Protein 1QEX (pdb70)

B-factor: mean 34.55, std 13.78, range [11.16, 73.97]

Solvent-accessible surface area: 33574 Å² total; per-residue (Å²): 233,178,147,62,115,32,3,139,48,80,91,28,73,109,42,58,91,85,38,69,28,56,99,85,98,82,24,4,68,144,79,24,72,93,92,32,66,81,37,23,55,89,0,15,61,127,50,65,97,113,46,92,0,29,45,106,116,2,0,58,55,52,111,119,10,34,34,6,75,56,51,107,106,97,13,78,83,68,16,137,46,60,41,72,1,17,2,77,0,74,123,74,24,12,81,0,31,0,41,124,3,123,127,36,35,22,0,30,1,22,0,57,78,18,20,3,38,117,111,26,25,0,26,0,57,3,42,73,46,4,122,84,33,119,57,57,14,88,4,51,46,71,97,1,63,1,24,0,109,1,78,32,19,138,133,65,72,1,37,0,52,78,54,78,86,61,51,126,61,115,130,85,54,38,15,113,28,86,84,110,12,53,152,98,18,45,24,65,0,82,6,4,58,48,92,70,19,47,43,0,44,0,69,2,47,0,70,1,103,86,36,135,8,46,14,38,5,38,1,52,3,92,10,36,68,135,88,53,98,16,95,52,64,66,86,59,57,130,82,110,24,31,141,56,136,121,113,39,8,4,70,21,55,23,38,28,80,168,76,96,0,4,0,27,0,38,18,119,19,132,38,3,84,0,39,1,90,2,80,41,29,122,104,135,61,143,86,243,218,181,138,66,116,36,2,136,47,92,84,36,62,108,40,33,111,84,49,66,32,58,95,94,100,78,26,4,69,147,78,22,72,88,91,32,66,80,34,24,56,91,0,12,63,132,53,64,96,100,65,90,0,32,44,108,118,4,0,56,55,49,112,119,10,32,39,6,75,55,50,103,110,101,14,78,93,68,14,134,47,62,42,74,2,16,2,74,0,71,126,79,24,10,84,0,34,0,43,116,2,125,133,35,36,22,1,32,1,18,0,60,79,17,20,2,39,114,108,33,24,1,26,0,60,2,50,70,50,4,121,85,34,119,59,54,14,86,10,52,48,67,99,2,47,1,22,0,112,1,72,40,15,143,116,86,64,1,41,0,54,77,50,78,84,64,47,130,60,113,134,84,56,36,16,115,30,86,80,100,10,58,139,96,19,44,26,62,1,85,6,4,58,46,91,68,14,51,50,0,38,0,66,2,44,1,80,3,124,88,34,130,4,39,11,40,2,38,0,47,2,89,13,36,76,130,90,52,101,16,102,56,66,68,87,61,65,130,82,110,23,33,138,58,138,142,37,80,8,1,71,22,57,24,37,28,80,164,75,95,0,3,0,28,0,37,14,116,22,119,30,1,136,0,40,1,86,2,81,44,31,121,102,136,61,137,88,238

GO terms:
  GO:0098025 virus tail, baseplate (C, IDA)

Sequence (576 aa):
MFIQEPKKLIDTGEIGNASTGDILFDGGNKINSDFNAIYNAFGDQRKMAVANGTGADGQIIHATGYYQKHSITEYATPVKVGTRHDIDTSTVGVKVIIERGELGDCVEFINSNGSISVTNPLTIQAIDSIKGVSGNLVVTSPYSKVTLRCISSDNSTSVWNYSIESMFGQKESPAEGTWNISTSGSVDIPLFHRTEYNMAKLLVTCQSVDGRKIKTAEINILVDTVNSEVISSEYAVMRVGNETEEDEIANIAFSIKENYVTATISSSTVGMRAAVKVIATQKIGVAQMFIQEPKKLIDTGEIGNASTGDILFDGGNKINSDFNAIYNAFGDQRKMAVANGTGADGQIIHATGYYQKHSITEYATPVKVGTRHDIDTSTVGVKVIIERGELGDCVEFINSNGSISVTNPLTIQAIDSIKGVSGNLVVTSPYSKVTLRCISSDNSTSVWNYSIESMFGQKESPAEGTWNISTSGSVDIPLFHRTEYNMAKLLVTCQSVDGRKIKTAEINILVDTVNSEVISSEYAVMRVGNETEEDEIANIAFSIKENYVTATISSSTVGMRAAVKVIATQKIGVAQ

CATH classification: 1.20.5.960 (+2 more: 2.60.120.640, 2.60.40.1680)

InterPro domains:
  IPR008987 Baseplate structural protein Gp9/Gp10, N-terminal domain [PF07880] (7-168)
  IPR027411 Baseplate structural protein Gp9/Gp10 middle domain superfamily [G3DSA:2.60.120.640] (67-169)
  IPR027412 Baseplate structural protein Gp9 C-terminal domain superfamily [G3DSA:2.60.40.1680] (170-283)
  IPR036240 Gp9-like superfamily [SSF50017] (1-288)
  IPR056391 Baseplate protein gp9-like, C-terminal [PF23618] (169-272)

Radius of gyration: 59.68 Å; Cα contacts (8 Å, |Δi|>4): 1268; chains: 2; bounding box: 56×59×183 Å

Secondary structure (DSSP, 8-state):
-----------TT-SSSSSHHHHHHHHHHHHHHHHHHHHTTSS-GGGGGSSSS-STT-----TT---B---TTGGGS-BPTT-EEE---SSS-EEEEE----TT-EEEEE-TT----SSS-EEEEESSEETT-SSSEEE--TTEEEEEEEEE-SSS--EEEEEEEESSS----S-EEEEE--TTSEEEEEEEETTT-SEEEEEEEEEETTSS-EEEEEEEEEEETTTTEEEEEEEEEEESS-SSSSS-S-EEEEEEETTEEEEEEE-SSSSEEEEEEEEEEE------/-----------TT-S-SSSTHHHHHHHHHHHHHHHHHHHHHHS-GGGGGTGGG-STT-----TT---B---TGGGGS-BPTT-EEE---SSS-EEEEE----TT-EEEEE-TT----SSS-EEEEESSEETT-SSSEEE--TTEEEEEEEEE-TTT--EEEEEEEESSS----S-EEEEE--TTSEEEEEEEETTT-SEEEEEEEEEETTSSSEEEEEEEEEEETTTTEEEEEEEEEEESS-SSTT--S-EEEEEEETTEEEEEEE-SSTTEEEEEEEEEEE------

Organism: Enterobacteria phage T4 (NCBI:txid10665)

Structure (mmCIF, N/CA/C/O backbone):
data_1QEX
#
_entry.id   1QEX
#
_cell.length_a   94.330
_cell.length_b   94.330
_cell.length_c   440.940
_cell.angle_alpha   90.00
_cell.angle_beta   90.00
_cell.angle_gamma   120.00
#
_symmetry.space_group_name_H-M   'H 3 2'
#
loop_
_entity.id
_entity.type
_entity.pdbx_description
1 polymer 'PROTEIN (BACTERIOPHAGE T4 GENE PRODUCT 9 (GP9))'
2 non-polymer '4-(2-HYDROXYETHYL)-1-PIPERAZINE ETHANESULFONIC ACID'
3 water water
#
loop_
_atom_site.group_PDB
_atom_site.id
_atom_site.type_symbol
_atom_site.label_atom_id
_atom_site.label_alt_id
_atom_site.label_comp_id
_atom_site.label_asym_id
_atom_site.label_entity_id
_atom_site.label_seq_id
_atom_site.pdbx_PDB_ins_code
_atom_site.Cartn_x
_atom_site.Cartn_y
_atom_site.Cartn_z
_atom_site.occupancy
_atom_site.B_iso_or_equiv
_atom_site.auth_seq_id
_atom_site.auth_comp_id
_atom_site.auth_asym_id
_atom_site.auth_atom_id
_atom_site.pdbx_PDB_model_num
ATOM 1 N N . MET A 1 1 ? 7.336 -18.964 130.164 1.00 56.94 1 MET A N 1
ATOM 2 C CA . MET A 1 1 ? 6.923 -17.546 130.370 1.00 56.32 1 MET A CA 1
ATOM 3 C C . MET A 1 1 ? 7.119 -16.778 129.072 1.00 54.72 1 MET A C 1
ATOM 4 O O . MET A 1 1 ? 7.704 -17.294 128.117 1.00 55.14 1 MET A O 1
ATOM 9 N N . PHE A 1 2 ? 6.623 -15.546 129.047 1.00 51.85 2 PHE A N 1
ATOM 10 C CA . PHE A 1 2 ? 6.750 -14.675 127.886 1.00 48.65 2 PHE A CA 1
ATOM 11 C C . PHE A 1 2 ? 7.796 -13.614 128.196 1.00 47.64 2 PHE A C 1
ATOM 12 O O . PHE A 1 2 ? 7.605 -12.790 129.091 1.00 47.48 2 PHE A O 1
ATOM 20 N N . ILE A 1 3 ? 8.909 -13.638 127.473 1.00 45.87 3 ILE A N 1
ATOM 21 C CA . ILE A 1 3 ? 9.946 -12.639 127.689 1.00 43.93 3 ILE A CA 1
ATOM 22 C C . ILE A 1 3 ? 9.853 -11.649 126.545 1.00 42.69 3 ILE A C 1
ATOM 23 O O . ILE A 1 3 ? 10.280 -11.928 125.428 1.00 42.90 3 ILE A O 1
ATOM 28 N N . GLN A 1 4 ? 9.275 -10.491 126.834 1.00 40.91 4 GLN A N 1
ATOM 29 C CA . GLN A 1 4 ? 9.089 -9.453 125.834 1.00 39.33 4 GLN A CA 1
ATOM 30 C C . GLN A 1 4 ? 10.399 -8.988 125.232 1.00 39.30 4 GLN A C 1
ATOM 31 O O . GLN A 1 4 ? 11.465 -9.214 125.792 1.00 39.35 4 GLN A O 1
ATOM 37 N N . GLU A 1 5 ? 10.294 -8.339 124.077 1.00 39.22 5 GLU A N 1
ATOM 38 C CA . GLU A 1 5 ? 11.433 -7.772 123.386 1.00 38.83 5 GLU A CA 1
ATOM 39 C C . GLU A 1 5 ? 11.238 -6.281 123.568 1.00 37.64 5 GLU A C 1
ATOM 40 O O . GLU A 1 5 ? 10.103 -5.803 123.601 1.00 37.99 5 GLU A O 1
ATOM 46 N N . PRO A 1 6 ? 12.336 -5.525 123.696 1.00 35.75 6 PRO A N 1
ATOM 47 C CA . PRO A 1 6 ? 12.259 -4.077 123.877 1.00 35.01 6 PRO A CA 1
ATOM 48 C C . PRO A 1 6 ? 11.375 -3.402 122.835 1.00 34.86 6 PRO A C 1
ATOM 49 O O . PRO A 1 6 ? 11.023 -4.002 121.821 1.00 35.33 6 PRO A O 1
ATOM 53 N N . LYS A 1 7 ? 11.034 -2.147 123.095 1.00 34.72 7 LYS A N 1
ATOM 54 C CA . LYS A 1 7 ? 10.191 -1.348 122.209 1.00 35.55 7 LYS A CA 1
ATOM 55 C C . LYS A 1 7 ? 10.694 -1.248 120.769 1.00 36.85 7 LYS A C 1
ATOM 56 O O . LYS A 1 7 ? 11.880 -1.024 120.526 1.00 37.45 7 LYS A O 1
ATOM 62 N N . LYS A 1 8 ? 9.776 -1.403 119.820 1.00 38.41 8 LYS A N 1
ATOM 63 C CA . LYS A 1 8 ? 10.099 -1.288 118.405 1.00 39.63 8 LYS A CA 1
ATOM 64 C C . LYS A 1 8 ? 9.221 -0.180 117.840 1.00 40.65 8 LYS A C 1
ATOM 65 O O . LYS A 1 8 ? 8.039 -0.095 118.171 1.00 40.79 8 LYS A O 1
ATOM 71 N N . LEU A 1 9 ? 9.799 0.676 117.001 1.00 41.70 9 LEU A N 1
ATOM 72 C CA . LEU A 1 9 ? 9.046 1.766 116.396 1.00 42.73 9 LEU A CA 1
ATOM 73 C C . LEU A 1 9 ? 9.054 1.657 114.872 1.00 44.44 9 LEU A C 1
ATOM 74 O O . LEU A 1 9 ? 9.992 1.122 114.285 1.00 43.58 9 LEU A O 1
ATOM 79 N N . ILE A 1 10 ? 8.001 2.166 114.237 1.00 46.35 10 ILE A N 1
ATOM 80 C CA . ILE A 1 10 ? 7.885 2.118 112.786 1.00 48.27 10 ILE A CA 1
ATOM 81 C C . ILE A 1 10 ? 8.808 3.133 112.121 1.00 50.63 10 ILE A C 1
ATOM 82 O O . ILE A 1 10 ? 8.710 4.333 112.378 1.00 50.94 10 ILE A O 1
ATOM 87 N N . ASP A 1 11 ? 9.700 2.647 111.261 1.00 52.49 11 ASP A N 1
ATOM 88 C CA . ASP A 1 11 ? 10.647 3.516 110.570 1.00 54.84 11 ASP A CA 1
ATOM 89 C C . ASP A 1 11 ? 9.996 4.291 109.421 1.00 56.05 11 ASP A C 1
ATOM 90 O O . ASP A 1 11 ? 10.158 3.932 108.255 1.00 56.74 11 ASP A O 1
ATOM 95 N N . THR A 1 12 ? 9.265 5.353 109.746 1.00 56.66 12 THR A N 1
ATOM 96 C CA . THR A 1 12 ? 8.621 6.153 108.710 1.00 58.06 12 THR A CA 1
ATOM 97 C C . THR A 1 12 ? 9.699 6.763 107.825 1.00 59.38 12 THR A C 1
ATOM 98 O O . THR A 1 12 ? 9.408 7.308 106.763 1.00 60.70 12 THR A O 1
ATOM 102 N N . GLY A 1 13 ? 10.947 6.668 108.274 1.00 60.84 13 GLY A N 1
ATOM 103 C CA . GLY A 1 13 ? 12.054 7.215 107.509 1.00 61.41 13 GLY A CA 1
ATOM 104 C C . GLY A 1 13 ? 12.186 6.548 106.154 1.00 61.93 13 GLY A C 1
ATOM 105 O O . GLY A 1 13 ? 13.024 6.937 105.341 1.00 62.47 13 GLY A O 1
ATOM 106 N N . GLU A 1 14 ? 11.362 5.532 105.922 1.00 62.11 14 GLU A N 1
ATOM 107 C CA . GLU A 1 14 ? 11.363 4.803 104.663 1.00 62.71 14 GLU A CA 1
ATOM 108 C C . GLU A 1 14 ? 10.039 5.035 103.950 1.00 63.27 14 GLU A C 1
ATOM 109 O O . GLU A 1 14 ? 9.619 6.177 103.765 1.00 63.32 14 GLU A O 1
ATOM 115 N N . ILE A 1 15 ? 9.387 3.952 103.543 1.00 64.10 15 ILE A N 1
ATOM 116 C CA . ILE A 1 15 ? 8.104 4.045 102.860 1.00 65.64 15 ILE A CA 1
ATOM 117 C C . ILE A 1 15 ? 8.245 4.442 101.391 1.00 66.66 15 ILE A C 1
ATOM 118 O O . ILE A 1 15 ? 8.095 3.609 100.496 1.00 67.49 15 ILE A O 1
ATOM 123 N N . GLY A 1 16 ? 8.540 5.715 101.150 1.00 67.78 16 GLY A N 1
ATOM 124 C CA . GLY A 1 16 ? 8.668 6.200 99.785 1.00 69.28 16 GLY A CA 1
ATOM 125 C C . GLY A 1 16 ? 9.998 5.971 99.087 1.00 69.52 16 GLY A C 1
ATOM 126 O O . GLY A 1 16 ? 10.516 6.879 98.429 1.00 70.13 16 GLY A O 1
ATOM 127 N N . ASN A 1 17 ? 10.552 4.769 99.217 1.00 69.48 17 ASN A N 1
ATOM 128 C CA . ASN A 1 17 ? 11.824 4.451 98.568 1.00 69.36 17 ASN A CA 1
ATOM 129 C C . ASN A 1 17 ? 11.680 3.238 97.637 1.00 69.78 17 ASN A C 1
ATOM 130 O O . ASN A 1 17 ? 11.805 2.086 98.074 1.00 70.41 17 ASN A O 1
ATOM 135 N N . ALA A 1 18 ? 11.424 3.504 96.355 1.00 69.47 18 ALA A N 1
ATOM 136 C CA . ALA A 1 18 ? 11.253 2.446 95.356 1.00 68.26 18 ALA A CA 1
ATOM 137 C C . ALA A 1 18 ? 10.071 1.547 95.730 1.00 67.81 18 ALA A C 1
ATOM 138 O O . ALA A 1 18 ? 10.171 0.312 95.721 1.00 67.42 18 ALA A O 1
ATOM 140 N N . SER A 1 19 ? 8.950 2.188 96.054 1.00 67.18 19 SER A N 1
ATOM 141 C CA . SER A 1 19 ? 7.732 1.484 96.439 1.00 66.71 19 SER A CA 1
ATOM 142 C C . SER A 1 19 ? 6.583 1.839 95.505 1.00 66.41 19 SER A C 1
ATOM 143 O O . SER A 1 19 ? 6.787 2.437 94.447 1.00 66.66 19 SER A O 1
ATOM 146 N N . THR A 1 20 ? 5.373 1.478 95.924 1.00 65.54 20 THR A N 1
ATOM 147 C CA . THR A 1 20 ? 4.160 1.750 95.159 1.00 64.78 20 THR A CA 1
ATOM 148 C C . THR A 1 20 ? 4.174 3.156 94.571 1.00 64.71 20 THR A C 1
ATOM 149 O O . THR A 1 20 ? 3.604 3.398 93.504 1.00 64.85 20 THR A O 1
ATOM 153 N N . GLY A 1 21 ? 4.822 4.080 95.272 1.00 64.07 21 GLY A N 1
ATOM 154 C CA . GLY A 1 21 ? 4.890 5.443 94.788 1.00 63.58 21 GLY A CA 1
ATOM 155 C C . GLY A 1 21 ? 5.819 5.574 93.595 1.00 63.81 21 GLY A C 1
ATOM 156 O O . GLY A 1 21 ? 5.448 6.145 92.565 1.00 63.74 21 GLY A O 1
ATOM 157 N N . ASP A 1 22 ? 7.026 5.033 93.730 1.00 63.65 22 ASP A N 1
ATOM 158 C CA . ASP A 1 22 ? 8.020 5.101 92.667 1.00 63.59 22 ASP A CA 1
ATOM 159 C C . ASP A 1 22 ? 7.719 4.217 91.449 1.00 63.67 22 ASP A C 1
ATOM 160 O O . ASP A 1 22 ? 7.966 4.623 90.312 1.00 63.23 22 ASP A O 1
ATOM 165 N N . ILE A 1 23 ? 7.186 3.017 91.674 1.00 63.17 23 ILE A N 1
ATOM 166 C CA . ILE A 1 23 ? 6.893 2.114 90.562 1.00 62.76 23 ILE A CA 1
ATOM 167 C C . ILE A 1 23 ? 5.705 2.561 89.719 1.00 62.15 23 ILE A C 1
ATOM 168 O O . ILE A 1 23 ? 5.588 2.177 88.554 1.00 62.39 23 ILE A O 1
ATOM 173 N N . LEU A 1 24 ? 4.818 3.360 90.302 1.00 61.43 24 LEU A N 1
ATOM 174 C CA . LEU A 1 24 ? 3.658 3.838 89.558 1.00 61.42 24 LEU A CA 1
ATOM 175 C C . LEU A 1 24 ? 4.018 5.075 88.742 1.00 61.07 24 LEU A C 1
ATOM 176 O O . LEU A 1 24 ? 3.439 5.324 87.682 1.00 60.99 24 LEU A O 1
ATOM 181 N N . PHE A 1 25 ? 4.983 5.844 89.234 1.00 60.33 25 PHE A N 1
ATOM 182 C CA . PHE A 1 25 ? 5.411 7.045 88.532 1.00 60.16 25 PHE A CA 1
ATOM 183 C C . PHE A 1 25 ? 6.408 6.687 87.440 1.00 60.55 25 PHE A C 1
ATOM 184 O O . PHE A 1 25 ? 6.405 7.287 86.365 1.00 61.31 25 PHE A O 1
ATOM 192 N N . ASP A 1 26 ? 7.264 5.711 87.723 1.00 60.76 26 ASP A N 1
ATOM 193 C CA . ASP A 1 26 ? 8.256 5.266 86.756 1.00 60.85 26 ASP A CA 1
ATOM 194 C C . ASP A 1 26 ? 7.584 4.325 85.762 1.00 60.76 26 ASP A C 1
ATOM 195 O O . ASP A 1 26 ? 8.077 4.117 84.651 1.00 60.61 26 ASP A O 1
ATOM 200 N N . GLY A 1 27 ? 6.453 3.761 86.175 1.00 59.93 27 GLY A N 1
ATOM 201 C CA . GLY A 1 27 ? 5.716 2.861 85.310 1.00 59.59 27 GLY A CA 1
ATOM 202 C C . GLY A 1 27 ? 4.755 3.657 84.447 1.00 59.63 27 GLY A C 1
ATOM 203 O O . GLY A 1 27 ? 4.710 3.487 83.226 1.00 59.23 27 GLY A O 1
ATOM 204 N N . GLY A 1 28 ? 3.988 4.535 85.088 1.00 59.24 28 GLY A N 1
ATOM 205 C CA . GLY A 1 28 ? 3.039 5.359 84.366 1.00 58.94 28 GLY A CA 1
ATOM 206 C C . GLY A 1 28 ? 3.709 6.100 83.226 1.00 59.05 28 GLY A C 1
ATOM 207 O O . GLY A 1 28 ? 3.361 5.908 82.060 1.00 59.79 28 GLY A O 1
ATOM 208 N N . ASN A 1 29 ? 4.676 6.950 83.552 1.00 58.68 29 ASN A N 1
ATOM 209 C CA . ASN A 1 29 ? 5.382 7.699 82.522 1.00 58.25 29 ASN A CA 1
ATOM 210 C C . ASN A 1 29 ? 5.829 6.773 81.392 1.00 58.00 29 ASN A C 1
ATOM 211 O O . ASN A 1 29 ? 5.841 7.171 80.226 1.00 58.05 29 ASN A O 1
ATOM 216 N N . LYS A 1 30 ? 6.195 5.540 81.737 1.00 57.13 30 LYS A N 1
ATOM 217 C CA . LYS A 1 30 ? 6.624 4.578 80.727 1.00 56.64 30 LYS A CA 1
ATOM 218 C C . LYS A 1 30 ? 5.454 4.180 79.831 1.00 56.43 30 LYS A C 1
ATOM 219 O O . LYS A 1 30 ? 5.603 4.055 78.614 1.00 56.29 30 LYS A O 1
ATOM 225 N N . ILE A 1 31 ? 4.291 3.983 80.440 1.00 56.00 31 ILE A N 1
ATOM 226 C CA . ILE A 1 31 ? 3.108 3.606 79.689 1.00 55.79 31 ILE A CA 1
ATOM 227 C C . ILE A 1 31 ? 2.601 4.769 78.847 1.00 55.89 31 ILE A C 1
ATOM 228 O O . ILE A 1 31 ? 2.026 4.559 77.778 1.00 56.16 31 ILE A O 1
ATOM 233 N N . ASN A 1 32 ? 2.816 5.994 79.319 1.00 55.45 32 ASN A N 1
ATOM 234 C CA . ASN A 1 32 ? 2.368 7.165 78.572 1.00 55.38 32 ASN A CA 1
ATOM 235 C C . ASN A 1 32 ? 3.342 7.502 77.445 1.00 55.35 32 ASN A C 1
ATOM 236 O O . ASN A 1 32 ? 2.976 8.162 76.470 1.00 55.52 32 ASN A O 1
ATOM 241 N N . SER A 1 33 ? 4.582 7.045 77.581 1.00 54.33 33 SER A N 1
ATOM 242 C CA . SER A 1 33 ? 5.598 7.300 76.569 1.00 53.56 33 SER A CA 1
ATOM 243 C C . SER A 1 33 ? 5.364 6.387 75.366 1.00 53.24 33 SER A C 1
ATOM 244 O O . SER A 1 33 ? 5.364 6.838 74.221 1.00 52.28 33 SER A O 1
ATOM 247 N N . ASP A 1 34 ? 5.158 5.102 75.639 1.00 52.82 34 ASP A N 1
ATOM 248 C CA . ASP A 1 34 ? 4.916 4.125 74.588 1.00 52.34 34 ASP A CA 1
ATOM 249 C C . ASP A 1 34 ? 3.646 4.431 73.810 1.00 53.01 34 ASP A C 1
ATOM 250 O O . ASP A 1 34 ? 3.682 4.573 72.587 1.00 54.23 34 ASP A O 1
ATOM 255 N N . PHE A 1 35 ? 2.519 4.520 74.510 1.00 52.62 35 PHE A N 1
ATOM 256 C CA . PHE A 1 35 ? 1.262 4.809 73.839 1.00 52.37 35 PHE A CA 1
ATOM 257 C C . PHE A 1 35 ? 1.386 6.054 72.974 1.00 52.02 35 PHE A C 1
ATOM 258 O O . PHE A 1 35 ? 0.948 6.061 71.825 1.00 52.49 35 PHE A O 1
ATOM 266 N N . ASN A 1 36 ? 1.987 7.103 73.522 1.00 51.09 36 ASN A N 1
ATOM 267 C CA . ASN A 1 36 ? 2.165 8.337 72.768 1.00 51.28 36 ASN A CA 1
ATOM 268 C C . ASN A 1 36 ? 2.913 8.064 71.470 1.00 50.76 36 ASN A C 1
ATOM 269 O O . ASN A 1 36 ? 2.629 8.666 70.433 1.00 49.77 36 ASN A O 1
ATOM 274 N N . ALA A 1 37 ? 3.870 7.145 71.541 1.00 49.86 37 ALA A N 1
ATOM 275 C CA . ALA A 1 37 ? 4.662 6.777 70.382 1.00 49.19 37 ALA A CA 1
ATOM 276 C C . ALA A 1 37 ? 3.780 6.067 69.359 1.00 49.03 37 ALA A C 1
ATOM 277 O O . ALA A 1 37 ? 3.935 6.260 68.157 1.00 48.81 37 ALA A O 1
ATOM 279 N N . ILE A 1 38 ? 2.848 5.254 69.846 1.00 48.40 38 ILE A N 1
ATOM 280 C CA . ILE A 1 38 ? 1.944 4.514 68.972 1.00 47.50 38 ILE A CA 1
ATOM 281 C C . ILE A 1 38 ? 0.849 5.403 68.382 1.00 46.80 38 ILE A C 1
ATOM 282 O O . ILE A 1 38 ? 0.587 5.352 67.183 1.00 47.71 38 ILE A O 1
ATOM 287 N N . TYR A 1 39 ? 0.210 6.217 69.216 1.00 45.42 39 TYR A N 1
ATOM 288 C CA . TYR A 1 39 ? -0.846 7.090 68.726 1.00 43.92 39 TYR A CA 1
ATOM 289 C C . TYR A 1 39 ? -0.341 8.163 67.769 1.00 43.65 39 TYR A C 1
ATOM 290 O O . TYR A 1 39 ? -1.075 8.590 66.880 1.00 43.91 39 TYR A O 1
ATOM 299 N N . ASN A 1 40 ? 0.902 8.603 67.937 1.00 42.92 40 ASN A N 1
ATOM 300 C CA . ASN A 1 40 ? 1.431 9.635 67.046 1.00 42.66 40 ASN A CA 1
ATOM 301 C C . ASN A 1 40 ? 1.952 9.062 65.731 1.00 41.48 40 ASN A C 1
ATOM 302 O O . ASN A 1 40 ? 2.226 9.801 64.778 1.00 39.79 40 ASN A O 1
ATOM 307 N N . ALA A 1 41 ? 2.087 7.743 65.685 1.00 40.26 41 ALA A N 1
ATOM 308 C CA . ALA A 1 41 ? 2.543 7.078 64.476 1.00 40.28 41 ALA A CA 1
ATOM 309 C C . ALA A 1 41 ? 1.316 6.741 63.633 1.00 40.49 41 ALA A C 1
ATOM 310 O O . ALA A 1 41 ? 1.404 6.638 62.409 1.00 41.46 41 ALA A O 1
ATOM 312 N N . PHE A 1 42 ? 0.171 6.584 64.297 1.00 38.80 42 PHE A N 1
ATOM 313 C CA . PHE A 1 42 ? -1.074 6.249 63.616 1.00 38.30 42 PHE A CA 1
ATOM 314 C C . PHE A 1 42 ? -2.183 7.268 63.857 1.00 36.80 42 PHE A C 1
ATOM 315 O O . PHE A 1 42 ? -3.360 6.968 63.653 1.00 37.25 42 PHE A O 1
ATOM 323 N N . GLY A 1 43 ? -1.812 8.472 64.277 1.00 36.30 43 GLY A N 1
ATOM 324 C CA . GLY A 1 43 ? -2.810 9.496 64.539 1.00 35.36 43 GLY A CA 1
ATOM 325 C C . GLY A 1 43 ? -2.300 10.895 64.269 1.00 35.38 43 GLY A C 1
ATOM 326 O O . GLY A 1 43 ? -1.101 11.095 64.091 1.00 35.19 43 GLY A O 1
ATOM 327 N N . ASP A 1 44 ? -3.209 11.867 64.244 1.00 35.76 44 ASP A N 1
ATOM 328 C CA . ASP A 1 44 ? -2.840 13.253 63.983 1.00 36.88 44 ASP A CA 1
ATOM 329 C C . ASP A 1 44 ? -1.970 13.806 65.109 1.00 38.99 44 ASP A C 1
ATOM 330 O O . ASP A 1 44 ? -2.422 13.935 66.248 1.00 39.26 44 ASP A O 1
ATOM 335 N N . GLN A 1 45 ? -0.726 14.142 64.786 1.00 40.37 45 GLN A N 1
ATOM 336 C CA . GLN A 1 45 ? 0.201 14.671 65.777 1.00 41.70 45 GLN A CA 1
ATOM 337 C C . GLN A 1 45 ? -0.127 16.102 66.200 1.00 43.02 45 GLN A C 1
ATOM 338 O O . GLN A 1 45 ? 0.231 16.530 67.296 1.00 43.70 45 GLN A O 1
ATOM 344 N N . ARG A 1 46 ? -0.815 16.834 65.334 1.00 43.59 46 ARG A N 1
ATOM 345 C CA . ARG A 1 46 ? -1.176 18.217 65.623 1.00 44.45 46 ARG A CA 1
ATOM 346 C C . ARG A 1 46 ? -2.013 18.360 66.896 1.00 45.44 46 ARG A C 1
ATOM 347 O O . ARG A 1 46 ? -2.068 19.434 67.494 1.00 46.22 46 ARG A O 1
ATOM 355 N N . LYS A 1 47 ? -2.656 17.273 67.311 1.00 45.78 47 LYS A N 1
ATOM 356 C CA . LYS A 1 47 ? -3.498 17.286 68.501 1.00 46.48 47 LYS A CA 1
ATOM 357 C C . LYS A 1 47 ? -2.712 17.304 69.811 1.00 47.67 47 LYS A C 1
ATOM 358 O O . LYS A 1 47 ? -3.274 17.580 70.872 1.00 47.56 47 LYS A O 1
ATOM 364 N N . MET A 1 48 ? -1.419 17.010 69.739 1.00 48.83 48 MET A N 1
ATOM 365 C CA . MET A 1 48 ? -0.588 17.002 70.936 1.00 50.14 48 MET A CA 1
ATOM 366 C C . MET A 1 48 ? -0.560 18.370 71.610 1.00 52.16 48 MET A C 1
ATOM 367 O O . MET A 1 48 ? -0.168 18.484 72.772 1.00 51.97 48 MET A O 1
ATOM 372 N N . ALA A 1 49 ? -0.978 19.404 70.883 1.00 53.28 49 ALA A N 1
ATOM 373 C CA . ALA A 1 49 ? -0.986 20.758 71.427 1.00 54.98 49 ALA A CA 1
ATOM 374 C C . ALA A 1 49 ? -2.158 21.003 72.377 1.00 56.04 49 ALA A C 1
ATOM 375 O O . ALA A 1 49 ? -2.255 22.068 72.991 1.00 56.47 49 ALA A O 1
ATOM 377 N N . VAL A 1 50 ? -3.048 20.024 72.497 1.00 56.47 50 VAL A N 1
ATOM 378 C CA . VAL A 1 50 ? -4.201 20.164 73.375 1.00 57.59 50 VAL A CA 1
ATOM 379 C C . VAL A 1 50 ? -3.948 19.432 74.696 1.00 58.64 50 VAL A C 1
ATOM 380 O O . VAL A 1 50 ? -2.950 19.697 75.369 1.00 59.54 50 VAL A O 1
ATOM 384 N N . ALA A 1 51 ? -4.841 18.5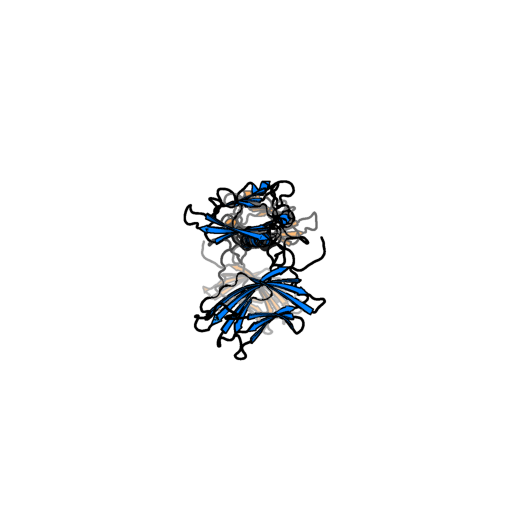19 75.068 1.00 59.10 51 ALA A N 1
ATOM 385 C CA . ALA A 1 51 ? -4.692 17.764 76.308 1.00 58.81 51 ALA A CA 1
ATOM 386 C C . ALA A 1 51 ? -3.720 16.616 76.081 1.00 58.68 51 ALA A C 1
ATOM 387 O O . ALA A 1 51 ? -3.955 15.494 76.522 1.00 58.02 51 ALA A O 1
ATOM 389 N N . ASN A 1 52 ? -2.625 16.911 75.388 1.00 59.26 52 ASN A N 1
ATOM 390 C CA . ASN A 1 52 ? -1.612 15.908 75.086 1.00 59.72 52 ASN A CA 1
ATOM 391 C C . ASN A 1 52 ? -2.212 14.788 74.233 1.00 59.26 52 ASN A C 1
ATOM 392 O O . ASN A 1 52 ? -1.905 13.609 74.424 1.00 59.55 52 ASN A O 1
ATOM 397 N N . GLY A 1 53 ? -3.072 15.169 73.293 1.00 59.15 53 GLY A N 1
ATOM 398 C CA . GLY A 1 53 ? -3.698 14.191 72.422 1.00 58.67 53 GLY A CA 1
ATOM 399 C C . GLY A 1 53 ? -4.851 13.435 73.057 1.00 58.75 53 GLY A C 1
ATOM 400 O O . GLY A 1 53 ? -5.177 12.326 72.626 1.00 59.11 53 GLY A O 1
ATOM 401 N N . THR A 1 54 ? -5.469 14.020 74.081 1.00 57.81 54 THR A N 1
ATOM 402 C CA . THR A 1 54 ? -6.595 13.378 74.751 1.00 57.45 54 THR A CA 1
ATOM 403 C C . THR A 1 54 ? -7.850 14.232 74.624 1.00 57.14 54 THR A C 1
ATOM 404 O O . THR A 1 54 ? -7.839 15.270 73.965 1.00 56.65 54 THR A O 1
ATOM 408 N N . GLY A 1 55 ? -8.931 13.793 75.256 1.00 56.79 55 GLY A N 1
ATOM 409 C CA . GLY A 1 55 ? -10.170 14.543 75.186 1.00 57.56 55 GLY A CA 1
ATOM 410 C C . GLY A 1 55 ? -11.119 13.962 74.158 1.00 58.11 55 GLY A C 1
ATOM 411 O O . GLY A 1 55 ? -10.864 12.891 73.604 1.00 58.72 55 GLY A O 1
ATOM 412 N N . ALA A 1 56 ? -12.218 14.664 73.899 1.00 57.85 56 ALA A N 1
ATOM 413 C CA . ALA A 1 56 ? -13.204 14.204 72.931 1.00 57.46 56 ALA A CA 1
ATOM 414 C C . ALA A 1 56 ? -12.610 14.188 71.530 1.00 56.74 56 ALA A C 1
ATOM 415 O O . ALA A 1 56 ? -12.732 13.202 70.805 1.00 57.42 56 ALA A O 1
ATOM 417 N N . ASP A 1 57 ? -11.964 15.285 71.153 1.00 55.25 57 ASP A N 1
ATOM 418 C CA . ASP A 1 57 ? -11.349 15.390 69.838 1.00 54.18 57 ASP A CA 1
ATOM 419 C C . ASP A 1 57 ? -9.883 14.987 69.961 1.00 52.50 57 ASP A C 1
ATOM 420 O O . ASP A 1 57 ? -9.011 15.555 69.305 1.00 52.27 57 ASP A O 1
ATOM 425 N N . GLY A 1 58 ? -9.616 14.004 70.814 1.00 50.93 58 GLY A N 1
ATOM 426 C CA . GLY A 1 58 ? -8.250 13.552 71.006 1.00 50.23 58 GLY A CA 1
ATOM 427 C C . GLY A 1 58 ? -7.731 12.690 69.870 1.00 49.84 58 GLY A C 1
ATOM 428 O O . GLY A 1 58 ? -8.357 12.590 68.815 1.00 49.70 58 GLY A O 1
ATOM 429 N N . GLN A 1 59 ? -6.580 12.064 70.089 1.00 48.96 59 GLN A N 1
ATOM 430 C CA . GLN A 1 59 ? -5.968 11.202 69.086 1.00 47.94 59 GLN A CA 1
ATOM 431 C C . GLN A 1 59 ? -6.583 9.809 69.064 1.00 47.18 59 GLN A C 1
ATOM 432 O O . GLN A 1 59 ? -6.986 9.281 70.099 1.00 47.83 59 GLN A O 1
ATOM 438 N N . ILE A 1 60 ? -6.656 9.221 67.875 1.00 45.93 60 ILE A N 1
ATOM 439 C CA . ILE A 1 60 ? -7.203 7.879 67.716 1.00 44.92 60 ILE A CA 1
ATOM 440 C C . ILE A 1 60 ? -6.276 7.081 66.806 1.00 43.50 60 ILE A C 1
ATOM 441 O O . ILE A 1 60 ? -5.473 7.660 66.074 1.00 43.16 60 ILE A O 1
ATOM 446 N N . ILE A 1 61 ? -6.384 5.756 66.856 1.00 41.03 61 ILE A N 1
ATOM 447 C CA . ILE A 1 61 ? -5.555 4.889 66.021 1.00 39.74 61 ILE A CA 1
ATOM 448 C C . ILE A 1 61 ? -6.233 4.643 64.672 1.00 38.49 61 ILE A C 1
ATOM 449 O O . ILE A 1 61 ? -7.274 3.987 64.607 1.00 37.98 61 ILE A O 1
ATOM 454 N N . HIS A 1 62 ? -5.643 5.171 63.602 1.00 36.33 62 HIS A N 1
ATOM 455 C CA . HIS A 1 62 ? -6.194 4.985 62.261 1.00 35.60 62 HIS A CA 1
ATOM 456 C C . HIS A 1 62 ? -5.710 3.665 61.681 1.00 34.10 62 HIS A C 1
ATOM 457 O O . HIS A 1 62 ? -4.510 3.462 61.503 1.00 35.14 62 HIS A O 1
ATOM 464 N N . ALA A 1 63 ? -6.646 2.768 61.394 1.00 32.99 63 ALA A N 1
ATOM 465 C CA . ALA A 1 63 ? -6.313 1.468 60.832 1.00 31.53 63 ALA A CA 1
ATOM 466 C C . ALA A 1 63 ? -5.623 1.678 59.489 1.00 31.88 63 ALA A C 1
ATOM 467 O O . ALA A 1 63 ? -4.739 0.918 59.098 1.00 30.07 63 ALA A O 1
ATOM 469 N N . THR A 1 64 ? -6.033 2.730 58.793 1.00 32.64 64 THR A N 1
ATOM 470 C CA . THR A 1 64 ? -5.469 3.065 57.494 1.00 33.33 64 THR A CA 1
ATOM 471 C C . THR A 1 64 ? -4.106 3.703 57.684 1.00 33.44 64 THR A C 1
ATOM 472 O O . THR A 1 64 ? -3.394 3.962 56.721 1.00 33.67 64 THR A O 1
ATOM 476 N N . GLY A 1 65 ? -3.746 3.957 58.934 1.00 33.05 65 GLY A N 1
ATOM 477 C CA . GLY A 1 65 ? -2.480 4.605 59.202 1.00 32.25 65 GLY A CA 1
ATOM 478 C C . GLY A 1 65 ? -2.728 6.092 59.044 1.00 32.07 65 GLY A C 1
ATOM 479 O O . GLY A 1 65 ? -3.848 6.498 58.737 1.00 31.34 65 GLY A O 1
ATOM 480 N N . TYR A 1 66 ? -1.699 6.907 59.239 1.00 32.70 66 TYR A N 1
ATOM 481 C CA . TYR A 1 66 ? -1.868 8.350 59.121 1.00 33.19 66 TYR A CA 1
ATOM 482 C C . TYR A 1 66 ? -0.638 9.008 58.516 1.00 33.10 66 TYR A C 1
ATOM 483 O O . TYR A 1 66 ? 0.477 8.493 58.637 1.00 32.98 66 TYR A O 1
ATOM 492 N N . TYR A 1 67 ? -0.851 10.148 57.865 1.00 33.97 67 TYR A N 1
ATOM 493 C CA . TYR A 1 67 ? 0.227 10.908 57.240 1.00 33.77 67 TYR A CA 1
ATOM 494 C C . TYR A 1 67 ? 0.276 12.301 57.879 1.00 34.89 67 TYR A C 1
ATOM 495 O O . TYR A 1 67 ? -0.577 13.149 57.612 1.00 35.00 67 TYR A O 1
ATOM 504 N N . GLN A 1 68 ? 1.278 12.526 58.727 1.00 35.19 68 GLN A N 1
ATOM 505 C CA . GLN A 1 68 ? 1.426 13.796 59.440 1.00 36.14 68 GLN A CA 1
ATOM 506 C C . GLN A 1 68 ? 1.542 15.046 58.566 1.00 36.78 68 GLN A C 1
ATOM 507 O O . GLN A 1 68 ? 2.152 15.027 57.496 1.00 36.72 68 GLN A O 1
ATOM 513 N N . LYS A 1 69 ? 0.955 16.134 59.054 1.00 38.39 69 LYS A N 1
ATOM 514 C CA . LYS A 1 69 ? 0.979 17.419 58.371 1.00 39.64 69 LYS A CA 1
ATOM 515 C C . LYS A 1 69 ? 1.874 18.356 59.183 1.00 40.84 69 LYS A C 1
ATOM 516 O O . LYS A 1 69 ? 1.451 18.898 60.203 1.00 41.04 69 LYS A O 1
ATOM 522 N N . HIS A 1 70 ? 3.112 18.536 58.733 1.00 41.39 70 HIS A N 1
ATOM 523 C CA . HIS A 1 70 ? 4.058 19.396 59.436 1.00 42.21 70 HIS A CA 1
ATOM 524 C C . HIS A 1 70 ? 4.248 20.761 58.781 1.00 43.34 70 HIS A C 1
ATOM 525 O O . HIS A 1 70 ? 3.730 21.020 57.692 1.00 43.53 70 HIS A O 1
ATOM 532 N N . SER A 1 71 ? 4.995 21.632 59.453 1.00 44.23 71 SER A N 1
ATOM 533 C CA . SER A 1 71 ? 5.249 22.976 58.941 1.00 44.83 71 SER A CA 1
ATOM 534 C C . SER A 1 71 ? 6.648 23.100 58.352 1.00 44.43 71 SER A C 1
ATOM 535 O O . SER A 1 71 ? 7.514 22.258 58.591 1.00 43.96 71 SER A O 1
ATOM 538 N N . ILE A 1 72 ? 6.856 24.165 57.584 1.00 45.00 72 ILE A N 1
ATOM 539 C CA . ILE A 1 72 ? 8.138 24.430 56.946 1.00 45.78 72 ILE A CA 1
ATOM 540 C C . ILE A 1 72 ? 9.279 24.393 57.952 1.00 46.12 72 ILE A C 1
ATOM 541 O O . ILE A 1 72 ? 10.272 23.693 57.758 1.00 46.40 72 ILE A O 1
ATOM 546 N N . THR A 1 73 ? 9.132 25.151 59.030 1.00 46.29 73 THR A N 1
ATOM 547 C CA . THR A 1 73 ? 10.159 25.201 60.056 1.00 46.59 73 THR A CA 1
ATOM 548 C C . THR A 1 73 ? 10.492 23.816 60.605 1.00 46.32 73 THR A C 1
ATOM 549 O O . THR A 1 73 ? 11.662 23.496 60.818 1.00 47.31 73 THR A O 1
ATOM 553 N N . GLU A 1 74 ? 9.473 22.989 60.820 1.00 46.10 74 GLU A N 1
ATOM 554 C CA . GLU A 1 74 ? 9.696 21.645 61.348 1.00 45.90 74 GLU A CA 1
ATOM 555 C C . GLU A 1 74 ? 10.526 20.803 60.376 1.00 45.26 74 GLU A C 1
ATOM 556 O O . GLU A 1 74 ? 11.352 19.993 60.794 1.00 44.86 74 GLU A O 1
ATOM 562 N N . TYR A 1 75 ? 10.309 20.997 59.079 1.00 44.11 75 TYR A N 1
ATOM 563 C CA . TYR A 1 75 ? 11.062 20.247 58.080 1.00 43.22 75 TYR A CA 1
ATOM 564 C C . TYR A 1 75 ? 12.453 20.834 57.885 1.00 43.38 75 TYR A C 1
ATOM 565 O O . TYR A 1 75 ? 13.181 20.429 56.978 1.00 43.97 75 TYR A O 1
ATOM 574 N N . ALA A 1 76 ? 12.819 21.797 58.727 1.00 43.50 76 ALA A N 1
ATOM 575 C CA . ALA A 1 76 ? 14.136 22.421 58.631 1.00 42.76 76 ALA A CA 1
ATOM 576 C C . ALA A 1 76 ? 15.196 21.437 59.106 1.00 42.06 76 ALA A C 1
ATOM 577 O O . ALA A 1 76 ? 16.372 21.559 58.762 1.00 41.56 76 ALA A O 1
ATOM 579 N N . THR A 1 77 ? 14.767 20.457 59.895 1.00 42.28 77 THR A N 1
ATOM 580 C CA . THR A 1 77 ? 15.666 19.436 60.419 1.00 42.90 77 THR A CA 1
ATOM 581 C C . THR A 1 77 ? 15.290 18.054 59.885 1.00 42.91 77 THR A C 1
ATOM 582 O O . THR A 1 77 ? 14.110 17.710 59.800 1.00 43.05 77 THR A O 1
ATOM 586 N N . PRO A 1 78 ? 16.297 17.242 59.526 1.00 42.94 78 PRO A N 1
ATOM 587 C CA . PRO A 1 78 ? 16.119 15.888 58.993 1.00 43.17 78 PRO A CA 1
ATOM 588 C C . PRO A 1 78 ? 15.007 15.095 59.672 1.00 43.47 78 PRO A C 1
ATOM 589 O O . PRO A 1 78 ? 14.884 15.099 60.899 1.00 44.58 78 PRO A O 1
ATOM 593 N N . VAL A 1 79 ? 14.198 14.415 58.867 1.00 42.92 79 VAL A N 1
ATOM 594 C CA . VAL A 1 79 ? 13.097 13.615 59.390 1.00 42.66 79 VAL A CA 1
ATOM 595 C C . VAL A 1 79 ? 13.562 12.205 59.735 1.00 41.57 79 VAL A C 1
ATOM 596 O O . VAL A 1 79 ? 14.509 11.695 59.139 1.00 41.79 79 VAL A O 1
ATOM 600 N N . LYS A 1 80 ? 12.899 11.591 60.712 1.00 40.89 80 LYS A N 1
ATOM 601 C CA . LYS A 1 80 ? 13.224 10.237 61.160 1.00 40.52 80 LYS A CA 1
ATOM 602 C C . LYS A 1 80 ? 12.669 9.177 60.215 1.00 39.08 80 LYS A C 1
ATOM 603 O O . LYS A 1 80 ? 11.609 9.362 59.621 1.00 39.03 80 LYS A O 1
ATOM 609 N N . VAL A 1 81 ? 13.385 8.065 60.077 1.00 37.40 81 VAL A N 1
ATOM 610 C CA . VAL A 1 81 ? 12.930 6.985 59.212 1.00 36.16 81 VAL A CA 1
ATOM 611 C C . VAL A 1 81 ? 11.648 6.380 59.774 1.00 35.73 81 VAL A C 1
ATOM 612 O O . VAL A 1 81 ? 11.449 6.344 60.988 1.00 36.61 81 VAL A O 1
ATOM 616 N N . GLY A 1 82 ? 10.780 5.911 58.884 1.00 34.05 82 GLY A N 1
ATOM 617 C CA . GLY A 1 82 ? 9.527 5.312 59.310 1.00 32.74 82 GLY A CA 1
ATOM 618 C C . GLY A 1 82 ? 8.363 6.282 59.403 1.00 32.57 82 GLY A C 1
ATOM 619 O O . GLY A 1 82 ? 7.237 5.863 59.667 1.00 32.58 82 GLY A O 1
ATOM 620 N N . THR A 1 83 ? 8.615 7.570 59.177 1.00 32.46 83 THR A N 1
ATOM 621 C CA . THR A 1 83 ? 7.551 8.575 59.257 1.00 32.19 83 THR A CA 1
ATOM 622 C C . THR A 1 83 ? 6.740 8.736 57.968 1.00 32.08 83 THR A C 1
ATOM 623 O O . THR A 1 83 ? 7.176 8.344 56.887 1.00 30.25 83 THR A O 1
ATOM 627 N N . ARG A 1 84 ? 5.554 9.318 58.106 1.00 32.54 84 ARG A N 1
ATOM 628 C CA . ARG A 1 84 ? 4.655 9.547 56.979 1.00 33.29 84 ARG A CA 1
ATOM 629 C C . ARG A 1 84 ? 4.278 11.022 56.900 1.00 33.69 84 ARG A C 1
ATOM 630 O O . ARG A 1 84 ? 3.983 11.651 57.915 1.00 34.29 84 ARG A O 1
ATOM 638 N N . HIS A 1 85 ? 4.271 11.564 55.688 1.00 34.30 85 HIS A N 1
ATOM 639 C CA . HIS A 1 85 ? 3.978 12.975 55.500 1.00 34.89 85 HIS A CA 1
ATOM 640 C C . HIS A 1 85 ? 2.927 13.295 54.451 1.00 34.67 85 HIS A C 1
ATOM 641 O O . HIS A 1 85 ? 2.914 12.713 53.362 1.00 35.23 85 HIS A O 1
ATOM 648 N N . ASP A 1 86 ? 2.038 14.222 54.794 1.00 33.73 86 ASP A N 1
ATOM 649 C CA . ASP A 1 86 ? 1.014 14.689 53.869 1.00 32.31 86 ASP A CA 1
ATOM 650 C C . ASP A 1 86 ? 1.516 16.090 53.557 1.00 31.86 86 ASP A C 1
ATOM 651 O O . ASP A 1 86 ? 1.363 17.007 54.361 1.00 32.03 86 ASP A O 1
ATOM 656 N N . ILE A 1 87 ? 2.133 16.238 52.392 1.00 32.45 87 ILE A N 1
ATOM 657 C CA . ILE A 1 87 ? 2.717 17.499 51.973 1.00 32.39 87 ILE A CA 1
ATOM 658 C C . ILE A 1 87 ? 1.745 18.587 51.532 1.00 33.45 87 ILE A C 1
ATOM 659 O O . ILE A 1 87 ? 0.706 18.315 50.935 1.00 33.00 87 ILE A O 1
ATOM 664 N N . ASP A 1 88 ? 2.105 19.829 51.842 1.00 34.25 88 ASP A N 1
ATOM 665 C CA . ASP A 1 88 ? 1.312 20.991 51.469 1.00 35.26 88 ASP A CA 1
ATOM 666 C C . ASP A 1 88 ? 2.254 22.042 50.900 1.00 36.24 88 ASP A C 1
ATOM 667 O O . ASP A 1 88 ? 3.020 22.667 51.634 1.00 36.24 88 ASP A O 1
ATOM 672 N N . THR A 1 89 ? 2.197 22.231 49.587 1.00 36.69 89 THR A N 1
ATOM 673 C CA . THR A 1 89 ? 3.043 23.211 48.924 1.00 36.38 89 THR A CA 1
ATOM 674 C C . THR A 1 89 ? 2.193 24.290 48.270 1.00 36.33 89 THR A C 1
ATOM 675 O O . THR A 1 89 ? 2.615 24.902 47.292 1.00 36.40 89 THR A O 1
ATOM 679 N N . SER A 1 90 ? 0.999 24.526 48.802 1.00 37.47 90 SER A N 1
ATOM 680 C CA . SER A 1 90 ? 0.119 25.531 48.220 1.00 39.92 90 SER A CA 1
ATOM 681 C C . SER A 1 90 ? 0.715 26.938 48.223 1.00 41.32 90 SER A C 1
ATOM 682 O O . SER A 1 90 ? 0.567 27.680 47.250 1.00 42.13 90 SER A O 1
ATOM 685 N N . THR A 1 91 ? 1.401 27.297 49.303 1.00 42.15 91 THR A N 1
ATOM 686 C CA . THR A 1 91 ? 2.005 28.622 49.414 1.00 43.61 91 THR A CA 1
ATOM 687 C C . THR A 1 91 ? 3.413 28.676 48.834 1.00 43.06 91 THR A C 1
ATOM 688 O O . THR A 1 91 ? 3.856 29.721 48.356 1.00 44.12 91 THR A O 1
ATOM 692 N N . VAL A 1 92 ? 4.112 27.548 48.875 1.00 41.00 92 VAL A N 1
ATOM 693 C CA . VAL A 1 92 ? 5.475 27.478 48.359 1.00 39.15 92 VAL A CA 1
ATOM 694 C C . VAL A 1 92 ? 5.952 26.031 48.400 1.00 38.39 92 VAL A C 1
ATOM 695 O O . VAL A 1 92 ? 5.428 25.220 49.163 1.00 37.01 92 VAL A O 1
ATOM 699 N N . GLY A 1 93 ? 6.942 25.709 47.575 1.00 37.65 93 GLY A N 1
ATOM 700 C CA . GLY A 1 93 ? 7.462 24.355 47.568 1.00 38.33 93 GLY A CA 1
ATOM 701 C C . GLY A 1 93 ? 8.072 24.049 48.921 1.00 38.67 93 GLY A C 1
ATOM 702 O O . GLY A 1 93 ? 8.524 24.954 49.622 1.00 39.31 93 GLY A O 1
ATOM 703 N N . VAL A 1 94 ? 8.078 22.780 49.304 1.00 38.72 94 VAL A N 1
ATOM 704 C CA . VAL A 1 94 ? 8.650 22.399 50.584 1.00 39.26 94 VAL A CA 1
ATOM 705 C C . VAL A 1 94 ? 9.755 21.373 50.396 1.00 39.30 94 VAL A C 1
ATOM 706 O O . VAL A 1 94 ? 9.642 20.453 49.580 1.00 39.45 94 VAL A O 1
ATOM 710 N N . LYS A 1 95 ? 10.829 21.552 51.157 1.00 39.01 95 LYS A N 1
ATOM 711 C CA . LYS A 1 95 ? 11.989 20.677 51.098 1.00 38.23 95 LYS A CA 1
ATOM 712 C C . LYS A 1 95 ? 12.020 19.776 52.334 1.00 37.70 95 LYS A C 1
ATOM 713 O O . LYS A 1 95 ? 11.998 20.254 53.467 1.00 39.10 95 LYS A O 1
ATOM 719 N N . VAL A 1 96 ? 12.054 18.468 52.110 1.00 35.59 96 VAL A N 1
ATOM 720 C CA . VAL A 1 96 ? 12.093 17.516 53.205 1.00 34.03 96 VAL A CA 1
ATOM 721 C C . VAL A 1 96 ? 13.389 16.724 53.131 1.00 35.02 96 VAL A C 1
ATOM 722 O O . VAL A 1 96 ? 13.792 16.269 52.060 1.00 35.47 96 VAL A O 1
ATOM 726 N N . ILE A 1 97 ? 14.045 16.569 54.275 1.00 35.85 97 ILE A N 1
ATOM 727 C CA . ILE A 1 97 ? 15.308 15.847 54.340 1.00 35.91 97 ILE A CA 1
ATOM 728 C C . ILE A 1 97 ? 15.118 14.612 55.215 1.00 35.75 97 ILE A C 1
ATOM 729 O O . ILE A 1 97 ? 14.481 14.681 56.266 1.00 36.84 97 ILE A O 1
ATOM 734 N N . ILE A 1 98 ? 15.650 13.480 54.766 1.00 36.07 98 ILE A N 1
ATOM 735 C CA . ILE A 1 98 ? 15.525 12.228 55.505 1.00 37.02 98 ILE A CA 1
ATOM 736 C C . ILE A 1 98 ? 16.873 11.824 56.099 1.00 37.80 98 ILE A C 1
ATOM 737 O O . ILE A 1 98 ? 17.886 11.818 55.401 1.00 37.88 98 ILE A O 1
ATOM 742 N N . GLU A 1 99 ? 16.880 11.482 57.384 1.00 38.90 99 GLU A N 1
ATOM 743 C CA . GLU A 1 99 ? 18.111 11.078 58.060 1.00 40.43 99 GLU A CA 1
ATOM 744 C C . GLU A 1 99 ? 18.681 9.824 57.403 1.00 40.50 99 GLU A C 1
ATOM 745 O O . GLU A 1 99 ? 17.947 9.059 56.782 1.00 41.47 99 GLU A O 1
ATOM 751 N N . ARG A 1 100 ? 19.985 9.614 57.546 1.00 41.14 100 ARG A N 1
ATOM 752 C CA . ARG A 1 100 ? 20.631 8.438 56.972 1.00 41.68 100 ARG A CA 1
ATOM 753 C C . ARG A 1 100 ? 19.881 7.187 57.402 1.00 40.99 100 ARG A C 1
ATOM 754 O O . ARG A 1 100 ? 19.558 7.021 58.576 1.00 41.89 100 ARG A O 1
ATOM 762 N N . GLY A 1 101 ? 19.604 6.302 56.454 1.00 40.30 101 GLY A N 1
ATOM 763 C CA . GLY A 1 101 ? 18.879 5.097 56.797 1.00 38.46 101 GLY A CA 1
ATOM 764 C C . GLY A 1 101 ? 19.707 3.833 56.743 1.00 38.23 101 GLY A C 1
ATOM 765 O O . GLY A 1 101 ? 20.907 3.856 56.466 1.00 37.80 101 GLY A O 1
ATOM 766 N N . GLU A 1 102 ? 19.041 2.723 57.032 1.00 38.35 102 GLU A N 1
ATOM 767 C CA . GLU A 1 102 ? 19.643 1.400 57.007 1.00 38.61 102 GLU A CA 1
ATOM 768 C C . GLU A 1 102 ? 18.729 0.579 56.116 1.00 36.44 102 GLU A C 1
ATOM 769 O O . GLU A 1 102 ? 17.555 0.908 55.955 1.00 36.69 102 GLU A O 1
ATOM 775 N N . LEU A 1 103 ? 19.267 -0.491 55.551 1.00 34.70 103 LEU A N 1
ATOM 776 C CA . LEU A 1 103 ? 18.507 -1.361 54.669 1.00 33.73 103 LEU A CA 1
ATOM 777 C C . LEU A 1 103 ? 17.068 -1.567 55.127 1.00 33.41 103 LEU A C 1
ATOM 778 O O . LEU A 1 103 ? 16.822 -1.993 56.254 1.00 32.78 103 LEU A O 1
ATOM 783 N N . GLY A 1 104 ? 16.118 -1.251 54.251 1.00 33.31 104 GLY A N 1
ATOM 784 C CA . GLY A 1 104 ? 14.719 -1.444 54.584 1.00 32.70 104 GLY A CA 1
ATOM 785 C C . GLY A 1 104 ? 13.990 -0.245 55.157 1.00 34.04 104 GLY A C 1
ATOM 786 O O . GLY A 1 104 ? 12.758 -0.190 55.089 1.00 33.30 104 GLY A O 1
ATOM 787 N N . ASP A 1 105 ? 14.726 0.711 55.726 1.00 34.74 105 ASP A N 1
ATOM 788 C CA . ASP A 1 105 ? 14.086 1.895 56.293 1.00 35.40 105 ASP A CA 1
ATOM 789 C C . ASP A 1 105 ? 13.166 2.517 55.253 1.00 35.20 105 ASP A C 1
ATOM 790 O O . ASP A 1 105 ? 13.461 2.492 54.058 1.00 34.66 105 ASP A O 1
ATOM 795 N N . CYS A 1 106 ? 12.058 3.089 55.711 1.00 34.34 106 CYS A N 1
ATOM 796 C CA . CYS A 1 106 ? 11.086 3.662 54.795 1.00 33.66 106 CYS A CA 1
ATOM 797 C C . CYS A 1 106 ? 10.408 4.952 55.263 1.00 32.20 106 CYS A C 1
ATOM 798 O O . CYS A 1 106 ? 10.127 5.130 56.442 1.00 33.00 106 CYS A O 1
ATOM 801 N N . VAL A 1 107 ? 10.151 5.843 54.309 1.00 30.90 107 VAL A N 1
ATOM 802 C CA . VAL A 1 107 ? 9.479 7.118 54.547 1.00 30.09 107 VAL A CA 1
ATOM 803 C C . VAL A 1 107 ? 8.476 7.294 53.402 1.00 31.00 107 VAL A C 1
ATOM 804 O O . VAL A 1 107 ? 8.839 7.154 52.235 1.00 30.93 107 VAL A O 1
ATOM 808 N N . GLU A 1 108 ? 7.224 7.604 53.725 1.00 30.16 108 GLU A N 1
ATOM 809 C CA . GLU A 1 108 ? 6.204 7.762 52.689 1.00 30.50 108 GLU A CA 1
ATOM 810 C C . GLU A 1 108 ? 5.526 9.126 52.697 1.00 30.67 108 GLU A C 1
ATOM 811 O O . GLU A 1 108 ? 5.290 9.716 53.756 1.00 29.83 108 GLU A O 1
ATOM 817 N N . PHE A 1 109 ? 5.210 9.616 51.500 1.00 29.61 109 PHE A N 1
ATOM 818 C CA . PHE A 1 109 ? 4.559 10.909 51.342 1.00 29.75 109 PHE A CA 1
ATOM 819 C C . PHE A 1 109 ? 3.292 10.820 50.509 1.00 29.62 109 PHE A C 1
ATOM 820 O O . PHE A 1 109 ? 3.164 9.963 49.637 1.00 29.97 109 PHE A O 1
ATOM 828 N N . ILE A 1 110 ? 2.360 11.722 50.782 1.00 30.45 110 ILE A N 1
ATOM 829 C CA . ILE A 1 110 ? 1.139 11.819 49.997 1.00 31.39 110 ILE A CA 1
ATOM 830 C C . ILE A 1 110 ? 0.854 13.305 49.810 1.00 30.99 110 ILE A C 1
ATOM 831 O O . ILE A 1 110 ? 1.509 14.149 50.428 1.00 30.17 110 ILE A O 1
ATOM 836 N N . ASN A 1 111 ? -0.106 13.623 48.950 1.00 29.08 111 ASN A N 1
ATOM 837 C CA . ASN A 1 111 ? -0.437 15.011 48.674 1.00 28.58 111 ASN A CA 1
ATOM 838 C C . ASN A 1 111 ? -1.953 15.140 48.541 1.00 28.64 111 ASN A C 1
ATOM 839 O O . ASN A 1 111 ? -2.494 15.308 47.446 1.00 27.43 111 ASN A O 1
ATOM 844 N N . SER A 1 112 ? -2.625 15.057 49.688 1.00 28.27 112 SER A N 1
ATOM 845 C CA . SER A 1 112 ? -4.078 15.126 49.759 1.00 28.28 112 SER A CA 1
ATOM 846 C C . SER A 1 112 ? -4.723 16.366 49.150 1.00 29.01 112 SER A C 1
ATOM 847 O O . SER A 1 112 ? -5.778 16.264 48.525 1.00 29.65 112 SER A O 1
ATOM 850 N N . ASN A 1 113 ? -4.111 17.535 49.322 1.00 29.28 113 ASN A N 1
ATOM 851 C CA . ASN A 1 113 ? -4.697 18.747 48.753 1.00 29.00 113 ASN A CA 1
ATOM 852 C C . ASN A 1 113 ? -4.214 19.030 47.329 1.00 29.26 113 ASN A C 1
ATOM 853 O O . ASN A 1 113 ? -4.542 20.062 46.747 1.00 29.31 113 ASN A O 1
ATOM 858 N N . GLY A 1 114 ? -3.432 18.105 46.779 1.00 29.82 114 GLY A N 1
ATOM 859 C CA . GLY A 1 114 ? -2.936 18.236 45.419 1.00 28.58 114 GLY A CA 1
ATOM 860 C C . GLY A 1 114 ? -2.186 19.506 45.082 1.00 28.14 114 GLY A C 1
ATOM 861 O O . GLY A 1 114 ? -2.210 19.961 43.939 1.00 28.27 114 GLY A O 1
ATOM 862 N N . SER A 1 115 ? -1.509 20.073 46.070 1.00 26.75 115 SER A N 1
ATOM 863 C CA . SER A 1 115 ? -0.749 21.298 45.866 1.00 25.28 115 SER A CA 1
ATOM 864 C C . SER A 1 115 ? 0.563 21.101 45.107 1.00 25.55 115 SER A C 1
ATOM 865 O O . SER A 1 115 ? 1.107 22.056 44.557 1.00 26.79 115 SER A O 1
ATOM 868 N N . ILE A 1 116 ? 1.077 19.878 45.065 1.00 25.24 116 ILE A N 1
ATOM 869 C CA . ILE A 1 116 ? 2.335 19.644 44.366 1.00 25.39 116 ILE A CA 1
ATOM 870 C C . ILE A 1 116 ? 2.282 20.015 42.883 1.00 26.80 116 ILE A C 1
ATOM 871 O O . ILE A 1 116 ? 1.384 19.596 42.150 1.00 28.06 116 ILE A O 1
ATOM 876 N N . SER A 1 117 ? 3.261 20.805 42.448 1.00 27.26 117 SER A N 1
ATOM 877 C CA . SER A 1 117 ? 3.343 21.239 41.058 1.00 27.54 117 SER A CA 1
ATOM 878 C C . SER A 1 117 ? 4.790 21.573 40.723 1.00 28.18 117 SER A C 1
ATOM 879 O O . SER A 1 117 ? 5.677 21.407 41.557 1.00 27.71 117 SER A O 1
ATOM 882 N N . VAL A 1 118 ? 5.034 22.050 39.509 1.00 29.58 118 VAL A N 1
ATOM 883 C CA . VAL A 1 118 ? 6.388 22.398 39.108 1.00 31.40 118 VAL A CA 1
ATOM 884 C C . VAL A 1 118 ? 6.861 23.698 39.758 1.00 31.67 118 VAL A C 1
ATOM 885 O O . VAL A 1 118 ? 8.063 23.912 39.905 1.00 31.49 118 VAL A O 1
ATOM 889 N N . THR A 1 119 ? 5.926 24.564 40.145 1.00 31.98 119 THR A N 1
ATOM 890 C CA . THR A 1 119 ? 6.295 25.825 40.787 1.00 32.46 119 THR A CA 1
ATOM 891 C C . THR A 1 119 ? 6.377 25.639 42.300 1.00 31.64 119 THR A C 1
ATOM 892 O O . THR A 1 119 ? 7.190 26.270 42.968 1.00 34.37 119 THR A O 1
ATOM 896 N N . ASN A 1 120 ? 5.530 24.761 42.829 1.00 29.91 120 ASN A N 1
ATOM 897 C CA . ASN A 1 120 ? 5.500 24.452 44.262 1.00 28.45 120 ASN A CA 1
ATOM 898 C C . ASN A 1 120 ? 5.766 22.956 44.419 1.00 27.22 120 ASN A C 1
ATOM 899 O O . ASN A 1 120 ? 4.904 22.193 44.853 1.00 25.38 120 ASN A O 1
ATOM 904 N N . PRO A 1 121 ? 6.982 22.520 44.070 1.00 27.24 121 PRO A N 1
ATOM 905 C CA . PRO A 1 121 ? 7.351 21.108 44.164 1.00 27.52 121 PRO A CA 1
ATOM 906 C C . PRO A 1 121 ? 7.648 20.569 45.553 1.00 28.33 121 PRO A C 1
ATOM 907 O O . PRO A 1 121 ? 7.721 21.305 46.534 1.00 28.01 121 PRO A O 1
ATOM 911 N N . LEU A 1 122 ? 7.802 19.252 45.608 1.00 29.97 122 LEU A N 1
ATOM 912 C CA . LEU A 1 122 ? 8.147 18.550 46.830 1.00 30.25 122 LEU A CA 1
ATOM 913 C C . LEU A 1 122 ? 9.587 18.118 46.555 1.00 30.88 122 LEU A C 1
ATOM 914 O O . LEU A 1 122 ? 9.822 17.277 45.689 1.00 30.43 122 LEU A O 1
ATOM 919 N N . THR A 1 123 ? 10.545 18.712 47.259 1.00 30.60 123 THR A N 1
ATOM 920 C CA . THR A 1 123 ? 11.945 18.353 47.073 1.00 29.95 123 THR A CA 1
ATOM 921 C C . THR A 1 123 ? 12.352 17.410 48.199 1.00 29.67 123 THR A C 1
ATOM 922 O O . THR A 1 123 ? 12.175 17.721 49.375 1.00 28.88 123 THR A O 1
ATOM 926 N N . ILE A 1 124 ? 12.885 16.251 47.835 1.00 29.32 124 ILE A N 1
ATOM 927 C CA . ILE A 1 124 ? 13.306 15.275 48.826 1.00 30.20 124 ILE A CA 1
ATOM 928 C C . ILE A 1 124 ? 14.799 15.007 48.747 1.00 31.34 124 ILE A C 1
ATOM 929 O O . ILE A 1 124 ? 15.346 14.746 47.671 1.00 31.69 124 ILE A O 1
ATOM 934 N N . GLN A 1 125 ? 15.451 15.078 49.898 1.00 33.44 125 GLN A N 1
ATOM 935 C CA . GLN A 1 125 ? 16.876 14.813 49.988 1.00 34.72 125 GLN A CA 1
ATOM 936 C C . GLN A 1 125 ? 17.038 13.658 50.956 1.00 34.63 125 GLN A C 1
ATOM 937 O O . GLN A 1 125 ? 16.712 13.789 52.132 1.00 35.59 125 GLN A O 1
ATOM 943 N N . ALA A 1 126 ? 17.518 12.522 50.463 1.00 35.22 126 ALA A N 1
ATOM 944 C CA . ALA A 1 126 ? 17.727 11.356 51.319 1.00 36.52 126 ALA A CA 1
ATOM 945 C C . ALA A 1 126 ? 19.212 11.311 51.683 1.00 37.85 126 ALA A C 1
ATOM 946 O O . ALA A 1 126 ? 20.058 11.135 50.802 1.00 36.40 126 ALA A O 1
ATOM 948 N N . ILE A 1 127 ? 19.526 11.468 52.971 1.00 39.86 127 ILE A N 1
ATOM 949 C CA . ILE A 1 127 ? 20.920 11.483 53.405 1.00 41.69 127 ILE A CA 1
ATOM 950 C C . ILE A 1 127 ? 21.789 10.505 52.642 1.00 42.25 127 ILE A C 1
ATOM 951 O O . ILE A 1 127 ? 21.608 9.287 52.697 1.00 41.52 127 ILE A O 1
ATOM 956 N N . ASP A 1 128 ? 22.738 11.105 51.933 1.00 43.10 128 ASP A N 1
ATOM 957 C CA . ASP A 1 128 ? 23.700 10.455 51.065 1.00 43.24 128 ASP A CA 1
ATOM 958 C C . ASP A 1 128 ? 23.155 10.571 49.652 1.00 42.87 128 ASP A C 1
ATOM 959 O O . ASP A 1 128 ? 23.517 11.507 48.939 1.00 43.39 128 ASP A O 1
ATOM 964 N N . SER A 1 129 ? 22.266 9.667 49.243 1.00 40.86 129 SER A N 1
ATOM 965 C CA . SER A 1 129 ? 21.739 9.764 47.885 1.00 39.27 129 SER A CA 1
ATOM 966 C C . SER A 1 129 ? 20.560 8.870 47.516 1.00 37.99 129 SER A C 1
ATOM 967 O O . SER A 1 129 ? 20.173 7.960 48.254 1.00 38.07 129 SER A O 1
ATOM 970 N N . ILE A 1 130 ? 20.007 9.157 46.341 1.00 36.38 130 ILE A N 1
ATOM 971 C CA . ILE A 1 130 ? 18.880 8.434 45.772 1.00 34.16 130 ILE A CA 1
ATOM 972 C C . ILE A 1 130 ? 19.342 7.909 44.413 1.00 33.63 130 ILE A C 1
ATOM 973 O O . ILE A 1 130 ? 19.831 8.666 43.581 1.00 33.31 130 ILE A O 1
ATOM 978 N N . LYS A 1 131 ? 19.197 6.608 44.199 1.00 33.68 131 LYS A N 1
ATOM 979 C CA . LYS A 1 131 ? 19.611 5.979 42.953 1.00 34.12 131 LYS A CA 1
ATOM 980 C C . LYS A 1 131 ? 18.921 6.591 41.734 1.00 33.82 131 LYS A C 1
ATOM 981 O O . LYS A 1 131 ? 17.747 6.962 41.790 1.00 32.90 131 LYS A O 1
ATOM 987 N N . GLY A 1 132 ? 19.668 6.702 40.639 1.00 33.72 132 GLY A N 1
ATOM 988 C CA . GLY A 1 132 ? 19.123 7.253 39.409 1.00 34.85 132 GLY A CA 1
ATOM 989 C C . GLY A 1 132 ? 18.811 8.735 39.483 1.00 35.25 132 GLY A C 1
ATOM 990 O O . GLY A 1 132 ? 18.221 9.307 38.563 1.00 34.77 132 GLY A O 1
ATOM 991 N N . VAL A 1 133 ? 19.209 9.357 40.584 1.00 35.46 133 VAL A N 1
ATOM 992 C CA . VAL A 1 133 ? 18.969 10.773 40.784 1.00 35.88 133 VAL A CA 1
ATOM 993 C C . VAL A 1 133 ? 20.251 11.475 41.216 1.00 36.89 133 VAL A C 1
ATOM 994 O O . VAL A 1 133 ? 20.931 11.025 42.133 1.00 36.54 133 VAL A O 1
ATOM 998 N N . SER A 1 134 ? 20.592 12.566 40.541 1.00 37.49 134 SER A N 1
ATOM 999 C CA . SER A 1 134 ? 21.783 13.318 40.906 1.00 38.73 134 SER A CA 1
ATOM 1000 C C . SER A 1 134 ? 21.316 14.489 41.760 1.00 37.54 134 SER A C 1
ATOM 1001 O O . SER A 1 134 ? 20.799 15.480 41.247 1.00 38.32 134 SER A O 1
ATOM 1004 N N . GLY A 1 135 ? 21.484 14.355 43.072 1.00 35.20 135 GLY A N 1
ATOM 1005 C CA . GLY A 1 135 ? 21.055 15.399 43.985 1.00 33.26 135 GLY A CA 1
ATOM 1006 C C . GLY A 1 135 ? 19.720 15.066 44.630 1.00 32.26 135 GLY A C 1
ATOM 1007 O O . GLY A 1 135 ? 19.468 13.920 44.992 1.00 31.29 135 GLY A O 1
ATOM 1008 N N . ASN A 1 136 ? 18.855 16.064 44.770 1.00 31.47 136 ASN A N 1
ATOM 1009 C CA . ASN A 1 136 ? 17.545 15.859 45.377 1.00 30.64 136 ASN A CA 1
ATOM 1010 C C . ASN A 1 136 ? 16.517 15.328 44.385 1.00 29.63 136 ASN A C 1
ATOM 1011 O O . ASN A 1 136 ? 16.625 15.550 43.181 1.00 29.79 136 ASN A O 1
ATOM 1016 N N . LEU A 1 137 ? 15.513 14.628 44.904 1.00 27.46 137 LEU A N 1
ATOM 1017 C CA . LEU A 1 137 ? 14.439 14.122 44.066 1.00 24.68 137 LEU A CA 1
ATOM 1018 C C . LEU A 1 137 ? 13.419 15.249 44.009 1.00 24.33 137 LEU A C 1
ATOM 1019 O O . LEU A 1 137 ? 12.957 15.719 45.044 1.00 24.60 137 LEU A O 1
ATOM 1024 N N . VAL A 1 138 ? 13.072 15.692 42.808 1.00 23.82 138 VAL A N 1
ATOM 1025 C CA . VAL A 1 138 ? 12.105 16.773 42.671 1.00 23.50 138 VAL A CA 1
ATOM 1026 C C . VAL A 1 138 ? 10.778 16.229 42.152 1.00 23.53 138 VAL A C 1
ATOM 1027 O O . VAL A 1 138 ? 10.660 15.839 40.993 1.00 25.20 138 VAL A O 1
ATOM 1031 N N . VAL A 1 139 ? 9.784 16.212 43.030 1.00 23.57 139 VAL A N 1
ATOM 1032 C CA . VAL A 1 139 ? 8.455 15.705 42.715 1.00 24.48 139 VAL A CA 1
ATOM 1033 C C . VAL A 1 139 ? 7.506 16.831 42.334 1.00 24.89 139 VAL A C 1
ATOM 1034 O O . VAL A 1 139 ? 7.304 17.778 43.096 1.00 25.36 139 VAL A O 1
ATOM 1038 N N . THR A 1 140 ? 6.911 16.712 41.154 1.00 25.88 140 THR A N 1
ATOM 1039 C CA . THR A 1 140 ? 6.004 17.732 40.656 1.00 25.44 140 THR A CA 1
ATOM 1040 C C . THR A 1 140 ? 4.625 17.191 40.303 1.00 25.89 140 THR A C 1
ATOM 1041 O O . THR A 1 140 ? 3.767 17.935 39.829 1.00 26.45 140 THR A O 1
ATOM 1045 N N . SER A 1 141 ? 4.414 15.902 40.538 1.00 26.29 141 SER A N 1
ATOM 1046 C CA . SER A 1 141 ? 3.138 15.268 40.231 1.00 26.50 141 SER A CA 1
ATOM 1047 C C . SER A 1 141 ? 2.109 15.484 41.335 1.00 27.01 141 SER A C 1
ATOM 1048 O O . SER A 1 141 ? 2.257 14.970 42.443 1.00 29.13 141 SER A O 1
ATOM 1051 N N . PRO A 1 142 ? 1.045 16.245 41.042 1.00 26.16 142 PRO A N 1
ATOM 1052 C CA . PRO A 1 142 ? 0.011 16.501 42.051 1.00 25.69 142 PRO A CA 1
ATOM 1053 C C . PRO A 1 142 ? -0.759 15.251 42.470 1.00 25.86 142 PRO A C 1
ATOM 1054 O O . PRO A 1 142 ? -0.959 14.338 41.671 1.00 26.90 142 PRO A O 1
ATOM 1058 N N . TYR A 1 143 ? -1.183 15.217 43.731 1.00 24.41 143 TYR A N 1
ATOM 1059 C CA . TYR A 1 143 ? -1.942 14.087 44.258 1.00 25.07 143 TYR A CA 1
ATOM 1060 C C . TYR A 1 143 ? -1.171 12.781 44.113 1.00 25.80 143 TYR A C 1
ATOM 1061 O O . TYR A 1 143 ? -1.736 11.750 43.754 1.00 25.38 143 TYR A O 1
ATOM 1070 N N . SER A 1 144 ? 0.120 12.821 44.405 1.00 26.97 144 SER A N 1
ATOM 1071 C CA . SER A 1 144 ? 0.934 11.630 44.273 1.00 27.26 144 SER A CA 1
ATOM 1072 C C . SER A 1 144 ? 1.263 10.985 45.603 1.00 27.28 144 SER A C 1
ATOM 1073 O O . SER A 1 144 ? 0.983 11.539 46.671 1.00 26.38 144 SER A O 1
ATOM 1076 N N . LYS A 1 145 ? 1.842 9.793 45.516 1.00 27.16 145 LYS A N 1
ATOM 1077 C CA . LYS A 1 145 ? 2.265 9.038 46.682 1.00 27.64 145 LYS A CA 1
ATOM 1078 C C . LYS A 1 145 ? 3.715 8.662 46.420 1.00 26.54 145 LYS A C 1
ATOM 1079 O O . LYS A 1 145 ? 4.026 7.987 45.436 1.00 25.44 145 LYS A O 1
ATOM 1085 N N . VAL A 1 146 ? 4.602 9.112 47.298 1.00 26.04 146 VAL A N 1
ATOM 1086 C CA . VAL A 1 146 ? 6.011 8.832 47.131 1.00 24.70 146 VAL A CA 1
ATOM 1087 C C . VAL A 1 146 ? 6.517 7.949 48.252 1.00 24.56 146 VAL A C 1
ATOM 1088 O O . VAL A 1 146 ? 6.276 8.208 49.430 1.00 25.19 146 VAL A O 1
ATOM 1092 N N . THR A 1 147 ? 7.202 6.884 47.868 1.00 24.52 147 THR A N 1
ATOM 1093 C CA . THR A 1 147 ? 7.751 5.944 48.825 1.00 24.12 147 THR A CA 1
ATOM 1094 C C . THR A 1 147 ? 9.261 5.873 48.646 1.00 24.35 147 THR A C 1
ATOM 1095 O O . THR A 1 147 ? 9.753 5.637 47.542 1.00 24.39 147 THR A O 1
ATOM 1099 N N . LEU A 1 148 ? 9.992 6.106 49.727 1.00 24.64 148 LEU A N 1
ATOM 1100 C CA . LEU A 1 148 ? 11.441 6.028 49.684 1.00 25.26 148 LEU A CA 1
ATOM 1101 C C . LEU A 1 148 ? 11.892 4.861 50.549 1.00 25.70 148 LEU A C 1
ATOM 1102 O O . LEU A 1 148 ? 11.432 4.690 51.677 1.00 26.40 148 LEU A O 1
ATOM 1107 N N . ARG A 1 149 ? 12.790 4.051 50.006 1.00 25.80 149 ARG A N 1
ATOM 1108 C CA . ARG A 1 149 ? 13.283 2.880 50.715 1.00 27.03 149 ARG A CA 1
ATOM 1109 C C . ARG A 1 149 ? 14.793 2.776 50.597 1.00 27.50 149 ARG A C 1
ATOM 1110 O O . ARG A 1 149 ? 15.352 2.980 49.522 1.00 27.49 149 ARG A O 1
ATOM 1118 N N . CYS A 1 150 ? 15.449 2.452 51.708 1.00 30.04 150 CYS A N 1
ATOM 1119 C CA . CYS A 1 150 ? 16.896 2.311 51.727 1.00 30.59 150 CYS A CA 1
ATOM 1120 C C . CYS A 1 150 ? 17.243 0.936 51.169 1.00 31.47 150 CYS A C 1
ATOM 1121 O O . CYS A 1 150 ? 16.856 -0.084 51.734 1.00 31.82 150 CYS A O 1
ATOM 1124 N N . ILE A 1 151 ? 17.971 0.911 50.058 1.00 32.01 151 ILE A N 1
ATOM 1125 C CA . ILE A 1 151 ? 18.342 -0.350 49.436 1.00 33.58 151 ILE A CA 1
ATOM 1126 C C . ILE A 1 151 ? 19.791 -0.723 49.705 1.00 35.84 151 ILE A C 1
ATOM 1127 O O . ILE A 1 151 ? 20.310 -1.673 49.124 1.00 36.69 151 ILE A O 1
ATOM 1132 N N . SER A 1 152 ? 20.440 0.022 50.590 1.00 38.90 152 SER A N 1
ATOM 1133 C CA . SER A 1 152 ? 21.836 -0.233 50.915 1.00 43.26 152 SER A CA 1
ATOM 1134 C C . SER A 1 152 ? 22.313 0.711 52.008 1.00 46.04 152 SER A C 1
ATOM 1135 O O . SER A 1 152 ? 22.132 1.929 51.908 1.00 45.96 152 SER A O 1
ATOM 1138 N N . SER A 1 153 ? 22.920 0.151 53.050 1.00 50.14 153 SER A N 1
ATOM 1139 C CA . SER A 1 153 ? 23.419 0.955 54.159 1.00 54.34 153 SER A CA 1
ATOM 1140 C C . SER A 1 153 ? 24.869 0.637 54.520 1.00 57.41 153 SER A C 1
ATOM 1141 O O . SER A 1 153 ? 25.765 1.451 54.283 1.00 58.36 153 SER A O 1
ATOM 1144 N N . ASP A 1 154 ? 25.108 -0.544 55.080 1.00 61.17 154 ASP A N 1
ATOM 1145 C CA . ASP A 1 154 ? 26.462 -0.920 55.477 1.00 65.30 154 ASP A CA 1
ATOM 1146 C C . ASP A 1 154 ? 27.096 0.218 56.282 1.00 67.50 154 ASP A C 1
ATOM 1147 O O . ASP A 1 154 ? 26.646 0.540 57.387 1.00 67.69 154 ASP A O 1
ATOM 1152 N N . ASN A 1 155 ? 28.133 0.831 55.718 1.00 69.16 155 ASN A N 1
ATOM 1153 C CA . ASN A 1 155 ? 28.823 1.926 56.387 1.00 70.65 155 ASN A CA 1
ATOM 1154 C C . ASN A 1 155 ? 28.257 3.272 55.935 1.00 71.14 155 ASN A C 1
ATOM 1155 O O . ASN A 1 155 ? 27.267 3.754 56.491 1.00 71.87 155 ASN A O 1
ATOM 1160 N N . SER A 1 156 ? 28.882 3.874 54.925 1.00 70.58 156 SER A N 1
ATOM 1161 C CA . SER A 1 156 ? 28.429 5.165 54.406 1.00 69.64 156 SER A CA 1
ATOM 1162 C C . SER A 1 156 ? 27.513 4.941 53.210 1.00 67.96 156 SER A C 1
ATOM 1163 O O . SER A 1 156 ? 26.708 5.804 52.849 1.00 68.60 156 SER A O 1
ATOM 1166 N N . THR A 1 157 ? 27.657 3.771 52.599 1.00 65.82 157 THR A N 1
ATOM 1167 C CA . THR A 1 157 ? 26.876 3.393 51.432 1.00 62.34 157 THR A CA 1
ATOM 1168 C C . THR A 1 157 ? 25.379 3.380 51.733 1.00 59.48 157 THR A C 1
ATOM 1169 O O . THR A 1 157 ? 24.730 2.342 51.595 1.00 60.06 157 THR A O 1
ATOM 1173 N N . SER A 1 158 ? 24.833 4.525 52.139 1.00 54.88 158 SER A N 1
ATOM 1174 C CA . SER A 1 158 ? 23.408 4.620 52.447 1.00 50.21 158 SER A CA 1
ATOM 1175 C C . SER A 1 158 ? 22.643 5.190 51.251 1.00 47.10 158 SER A C 1
ATOM 1176 O O . SER A 1 158 ? 22.410 6.397 51.157 1.00 45.72 158 SER A O 1
ATOM 1179 N N . VAL A 1 159 ? 22.250 4.303 50.343 1.00 43.30 159 VAL A N 1
ATOM 1180 C CA . VAL A 1 159 ? 21.529 4.688 49.139 1.00 39.04 159 VAL A CA 1
ATOM 1181 C C . VAL A 1 159 ? 20.039 4.348 49.220 1.00 37.76 159 VAL A C 1
ATOM 1182 O O . VAL A 1 159 ? 19.645 3.347 49.830 1.00 37.03 159 VAL A O 1
ATOM 1186 N N . TRP A 1 160 ? 19.218 5.192 48.601 1.00 35.10 160 TRP A N 1
ATOM 1187 C CA . TRP A 1 160 ? 17.776 4.985 48.577 1.00 33.29 160 TRP A CA 1
ATOM 1188 C C . TRP A 1 160 ? 17.279 4.920 47.140 1.00 32.22 160 TRP A C 1
ATOM 1189 O O . TRP A 1 160 ? 17.951 5.369 46.216 1.00 32.54 160 TRP A O 1
ATOM 1200 N N . ASN A 1 161 ? 16.095 4.342 46.967 1.00 30.39 161 ASN A N 1
ATOM 1201 C CA . ASN A 1 161 ? 15.441 4.282 45.665 1.00 28.50 161 ASN A CA 1
ATOM 1202 C C . ASN A 1 161 ? 14.003 4.686 45.970 1.00 27.59 161 ASN A C 1
ATOM 1203 O O . ASN A 1 161 ? 13.589 4.711 47.135 1.00 26.36 161 ASN A O 1
ATOM 1208 N N . TYR A 1 162 ? 13.235 5.002 44.940 1.00 26.81 162 TYR A N 1
ATOM 1209 C CA . TYR A 1 162 ? 11.873 5.444 45.172 1.00 26.40 162 TYR A CA 1
ATOM 1210 C C . TYR A 1 162 ? 10.871 5.001 44.124 1.00 24.82 162 TYR A C 1
ATOM 1211 O O . TYR A 1 162 ? 11.217 4.513 43.053 1.00 26.17 162 TYR A O 1
ATOM 1220 N N . SER A 1 163 ? 9.610 5.207 44.465 1.00 24.49 163 SER A N 1
ATOM 1221 C CA . SER A 1 163 ? 8.498 4.912 43.588 1.00 24.48 163 SER A CA 1
ATOM 1222 C C . SER A 1 163 ? 7.569 6.104 43.746 1.00 24.78 163 SER A C 1
ATOM 1223 O O . SER A 1 163 ? 7.503 6.725 44.809 1.00 22.02 163 SER A O 1
ATOM 1226 N N . ILE A 1 164 ? 6.858 6.429 42.682 1.00 26.13 164 ILE A N 1
ATOM 1227 C CA . ILE A 1 164 ? 5.912 7.521 42.731 1.00 27.19 164 ILE A CA 1
ATOM 1228 C C . ILE A 1 164 ? 4.696 7.035 41.969 1.00 26.00 164 ILE A C 1
ATOM 1229 O O . ILE A 1 164 ? 4.815 6.475 40.882 1.00 25.62 164 ILE A O 1
ATOM 1234 N N . GLU A 1 165 ? 3.527 7.225 42.565 1.00 25.72 165 GLU A N 1
ATOM 1235 C CA . GLU A 1 165 ? 2.291 6.776 41.956 1.00 25.86 165 GLU A CA 1
ATOM 1236 C C . GLU A 1 165 ? 1.134 7.692 42.303 1.00 23.70 165 GLU A C 1
ATOM 1237 O O . GLU A 1 165 ? 1.208 8.476 43.243 1.00 24.89 165 GLU A O 1
ATOM 1243 N N . SER A 1 166 ? 0.066 7.597 41.526 1.00 22.38 166 SER A N 1
ATOM 1244 C CA . SER A 1 166 ? -1.111 8.421 41.750 1.00 23.58 166 SER A CA 1
ATOM 1245 C C . SER A 1 166 ? -1.917 7.894 42.924 1.00 24.02 166 SER A C 1
ATOM 1246 O O . SER A 1 166 ? -2.082 6.687 43.081 1.00 25.32 166 SER A O 1
ATOM 1249 N N . MET A 1 167 ? -2.405 8.809 43.750 1.00 24.99 167 MET A N 1
ATOM 1250 C CA . MET A 1 167 ? -3.208 8.453 44.903 1.00 24.90 167 MET A CA 1
ATOM 1251 C C . MET A 1 167 ? -4.560 7.972 44.385 1.00 25.77 167 MET A C 1
ATOM 1252 O O . MET A 1 167 ? -5.146 7.031 44.924 1.00 25.33 167 MET A O 1
ATOM 1257 N N . PHE A 1 168 ? -5.030 8.600 43.309 1.00 25.42 168 PHE A N 1
ATOM 1258 C CA . PHE A 1 168 ? -6.336 8.267 42.752 1.00 26.59 168 PHE A CA 1
ATOM 1259 C C . PHE A 1 168 ? -6.329 7.722 41.333 1.00 27.36 168 PHE A C 1
ATOM 1260 O O . PHE A 1 168 ? -5.299 7.719 40.650 1.00 28.41 168 PHE A O 1
ATOM 1268 N N . GLY A 1 169 ? -7.499 7.256 40.904 1.00 27.00 169 GLY A N 1
ATOM 1269 C CA . GLY A 1 169 ? -7.650 6.717 39.568 1.00 26.70 169 GLY A CA 1
ATOM 1270 C C . GLY A 1 169 ? -8.130 5.277 39.531 1.00 27.05 169 GLY A C 1
ATOM 1271 O O . GLY A 1 169 ? -8.019 4.541 40.514 1.00 26.15 169 GLY A O 1
ATOM 1272 N N . GLN A 1 170 ? -8.691 4.881 38.393 1.00 27.36 170 GLN A N 1
ATOM 1273 C CA . GLN A 1 170 ? -9.159 3.513 38.204 1.00 28.38 170 GLN A CA 1
ATOM 1274 C C . GLN A 1 170 ? -7.993 2.754 37.568 1.00 28.02 170 GLN A C 1
ATOM 1275 O O . GLN A 1 170 ? -7.662 2.960 36.397 1.00 29.02 170 GLN A O 1
ATOM 1281 N N . LYS A 1 171 ? -7.371 1.885 38.357 1.00 25.79 171 LYS A N 1
ATOM 1282 C CA . LYS A 1 171 ? -6.214 1.128 37.910 1.00 26.12 171 LYS A CA 1
ATOM 1283 C C . LYS A 1 171 ? -6.447 -0.373 37.854 1.00 25.47 171 LYS A C 1
ATOM 1284 O O . LYS A 1 171 ? -5.569 -1.107 37.408 1.00 24.68 171 LYS A O 1
ATOM 1290 N N . GLU A 1 172 ? -7.612 -0.831 38.307 1.00 24.51 172 GLU A N 1
ATOM 1291 C CA . GLU A 1 172 ? -7.899 -2.266 38.336 1.00 25.11 172 GLU A CA 1
ATOM 1292 C C . GLU A 1 172 ? -7.856 -2.971 37.000 1.00 24.19 172 GLU A C 1
ATOM 1293 O O . GLU A 1 172 ? -8.020 -2.361 35.951 1.00 23.17 172 GLU A O 1
ATOM 1299 N N . SER A 1 173 ? -7.635 -4.275 37.068 1.00 24.42 173 SER A N 1
ATOM 1300 C CA . SER A 1 173 ? -7.609 -5.129 35.896 1.00 26.45 173 SER A CA 1
ATOM 1301 C C . SER A 1 173 ? -8.789 -6.084 36.060 1.00 26.79 173 SER A C 1
ATOM 1302 O O . SER A 1 173 ? -8.846 -6.856 37.016 1.00 27.88 173 SER A O 1
ATOM 1305 N N . PRO A 1 174 ? -9.750 -6.037 35.135 1.00 26.31 174 PRO A N 1
ATOM 1306 C CA . PRO A 1 174 ? -10.912 -6.921 35.238 1.00 25.80 174 PRO A CA 1
ATOM 1307 C C . PRO A 1 174 ? -10.656 -8.394 34.954 1.00 25.44 174 PRO A C 1
ATOM 1308 O O . PRO A 1 174 ? -11.539 -9.222 35.158 1.00 25.99 174 PRO A O 1
ATOM 1312 N N . ALA A 1 175 ? -9.456 -8.731 34.496 1.00 25.02 175 ALA A N 1
ATOM 1313 C CA . ALA A 1 175 ? -9.161 -10.127 34.199 1.00 24.74 175 ALA A CA 1
ATOM 1314 C C . ALA A 1 175 ? -7.698 -10.371 33.915 1.00 25.52 175 ALA A C 1
ATOM 1315 O O . ALA A 1 175 ? -7.049 -9.594 33.210 1.00 25.62 175 ALA A O 1
ATOM 1317 N N . GLU A 1 176 ? -7.187 -11.469 34.466 1.00 25.53 176 GLU A N 1
ATOM 1318 C CA . GLU A 1 176 ? -5.798 -11.850 34.290 1.00 25.57 176 GLU A CA 1
ATOM 1319 C C . GLU A 1 176 ? -5.667 -13.299 34.719 1.00 25.69 176 GLU A C 1
ATOM 1320 O O . GLU A 1 176 ? -5.987 -13.652 35.860 1.00 26.54 176 GLU A O 1
ATOM 1326 N N . GLY A 1 177 ? -5.198 -14.141 33.805 1.00 24.65 177 GLY A N 1
ATOM 1327 C CA . GLY A 1 177 ? -5.029 -15.544 34.126 1.00 22.90 177 GLY A CA 1
ATOM 1328 C C . GLY A 1 177 ? -4.680 -16.350 32.902 1.00 22.78 177 GLY A C 1
ATOM 1329 O O . GLY A 1 177 ? -4.374 -15.791 31.852 1.00 20.47 177 GLY A O 1
ATOM 1330 N N . THR A 1 178 ? -4.720 -17.670 33.039 1.00 23.94 178 THR A N 1
ATOM 1331 C CA . THR A 1 178 ? -4.413 -18.561 31.931 1.00 24.95 178 THR A CA 1
ATOM 1332 C C . THR A 1 178 ? -5.529 -19.576 31.788 1.00 25.82 178 THR A C 1
ATOM 1333 O O . THR A 1 178 ? -5.976 -20.148 32.773 1.00 26.36 178 THR A O 1
ATOM 1337 N N . TRP A 1 179 ? -5.977 -19.793 30.560 1.00 26.96 179 TRP A N 1
ATOM 1338 C CA . TRP A 1 179 ? -7.062 -20.730 30.303 1.00 29.22 179 TRP A CA 1
ATOM 1339 C C . TRP A 1 179 ? -6.673 -21.740 29.244 1.00 29.79 179 TRP A C 1
ATOM 1340 O O . TRP A 1 179 ? -5.867 -21.450 28.370 1.00 31.39 179 TRP A O 1
ATOM 1351 N N . ASN A 1 180 ? -7.251 -22.929 29.323 1.00 31.22 180 ASN A N 1
ATOM 1352 C CA . ASN A 1 180 ? -6.978 -23.957 28.329 1.00 32.73 180 ASN A CA 1
ATOM 1353 C C . ASN A 1 180 ? -7.976 -23.814 27.198 1.00 33.13 180 ASN A C 1
ATOM 1354 O O . ASN A 1 180 ? -9.142 -23.481 27.426 1.00 32.57 180 ASN A O 1
ATOM 1359 N N . ILE A 1 181 ? -7.521 -24.048 25.977 1.00 34.11 181 ILE A N 1
ATOM 1360 C CA . ILE A 1 181 ? -8.426 -24.006 24.842 1.00 35.66 181 ILE A CA 1
ATOM 1361 C C . ILE A 1 181 ? -8.967 -25.432 24.794 1.00 36.82 181 ILE A C 1
ATOM 1362 O O . ILE A 1 181 ? -8.240 -26.357 24.446 1.00 37.37 181 ILE A O 1
ATOM 1367 N N . SER A 1 182 ? -10.228 -25.607 25.175 1.00 39.08 182 SER A N 1
ATOM 1368 C CA . SER A 1 182 ? -10.850 -26.928 25.197 1.00 41.07 182 SER A CA 1
ATOM 1369 C C . SER A 1 182 ? -10.637 -27.718 23.910 1.00 41.47 182 SER A C 1
ATOM 1370 O O . SER A 1 182 ? -10.368 -27.149 22.852 1.00 40.89 182 SER A O 1
ATOM 1373 N N . THR A 1 183 ? -10.769 -29.037 24.014 1.00 42.25 183 THR A N 1
ATOM 1374 C CA . THR A 1 183 ? -10.595 -29.933 22.876 1.00 41.46 183 THR A CA 1
ATOM 1375 C C . THR A 1 183 ? -11.460 -29.515 21.693 1.00 41.02 183 THR A C 1
ATOM 1376 O O . THR A 1 183 ? -11.099 -29.753 20.539 1.00 41.68 183 THR A O 1
ATOM 1380 N N . SER A 1 184 ? -12.600 -28.891 21.978 1.00 39.78 184 SER A N 1
ATOM 1381 C CA . SER A 1 184 ? -13.496 -28.433 20.920 1.00 39.61 184 SER A CA 1
ATOM 1382 C C . SER A 1 184 ? -12.784 -27.388 20.059 1.00 38.00 184 SER A C 1
ATOM 1383 O O . SER A 1 184 ? -13.241 -27.051 18.968 1.00 37.74 184 SER A O 1
ATOM 1386 N N . GLY A 1 185 ? -11.661 -26.882 20.559 1.00 36.41 185 GLY A N 1
ATOM 1387 C CA . GLY A 1 185 ? -10.897 -25.898 19.815 1.00 35.39 185 GLY A CA 1
ATOM 1388 C C . GLY A 1 185 ? -11.343 -24.460 20.016 1.00 33.94 185 GLY A C 1
ATOM 1389 O O . GLY A 1 185 ? -11.051 -23.591 19.196 1.00 33.58 185 GLY A O 1
ATOM 1390 N N . SER A 1 186 ? -12.047 -24.197 21.107 1.00 32.78 186 SER A N 1
ATOM 1391 C CA . SER A 1 186 ? -12.509 -22.847 21.377 1.00 32.27 186 SER A CA 1
ATOM 1392 C C . SER A 1 186 ? -12.763 -22.632 22.860 1.00 30.81 186 SER A C 1
ATOM 1393 O O . SER A 1 186 ? -13.177 -23.548 23.566 1.00 31.28 186 SER A O 1
ATOM 1396 N N . VAL A 1 187 ? -12.497 -21.422 23.335 1.00 28.86 187 VAL A N 1
ATOM 1397 C CA . VAL A 1 187 ? -12.727 -21.110 24.736 1.00 27.67 187 VAL A CA 1
ATOM 1398 C C . VAL A 1 187 ? -13.247 -19.683 24.897 1.00 26.73 187 VAL A C 1
ATOM 1399 O O . VAL A 1 187 ? -12.787 -18.761 24.221 1.00 27.77 187 VAL A O 1
ATOM 1403 N N . ASP A 1 188 ? -14.234 -19.517 25.770 1.00 25.73 188 ASP A N 1
ATOM 1404 C CA . ASP A 1 188 ? -14.804 -18.204 26.039 1.00 25.06 188 ASP A CA 1
ATOM 1405 C C . ASP A 1 188 ? -14.247 -17.708 27.360 1.00 24.74 188 ASP A C 1
ATOM 1406 O O . ASP A 1 188 ? -14.247 -18.435 28.348 1.00 24.87 188 ASP A O 1
ATOM 1411 N N . ILE A 1 189 ? -13.769 -16.472 27.376 1.00 24.50 189 ILE A N 1
ATOM 1412 C CA . ILE A 1 189 ? -13.221 -15.897 28.595 1.00 25.35 189 ILE A CA 1
ATOM 1413 C C . ILE A 1 189 ? -13.956 -14.586 28.903 1.00 25.34 189 ILE A C 1
ATOM 1414 O O . ILE A 1 189 ? -13.762 -13.580 28.227 1.00 24.78 189 ILE A O 1
ATOM 1419 N N . PRO A 1 190 ? -14.841 -14.597 29.905 1.00 25.55 190 PRO A N 1
ATOM 1420 C CA . PRO A 1 190 ? -15.548 -13.352 30.213 1.00 26.32 190 PRO A CA 1
ATOM 1421 C C . PRO A 1 190 ? -14.595 -12.326 30.833 1.00 26.77 190 PRO A C 1
ATOM 1422 O O . PRO A 1 190 ? -13.870 -12.624 31.785 1.00 27.71 190 PRO A O 1
ATOM 1426 N N . LEU A 1 191 ? -14.588 -11.118 30.281 1.00 25.02 191 LEU A N 1
ATOM 1427 C CA . LEU A 1 191 ? -13.693 -10.076 30.773 1.00 23.44 191 LEU A CA 1
ATOM 1428 C C . LEU A 1 191 ? -14.338 -9.187 31.823 1.00 22.18 191 LEU A C 1
ATOM 1429 O O . LEU A 1 191 ? -13.788 -8.998 32.906 1.00 24.26 191 LEU A O 1
ATOM 1434 N N . PHE A 1 192 ? -15.503 -8.638 31.501 1.00 20.79 192 PHE A N 1
ATOM 1435 C CA . PHE A 1 192 ? -16.213 -7.772 32.437 1.00 19.94 192 PHE A CA 1
ATOM 1436 C C . PHE A 1 192 ? -17.640 -7.503 31.972 1.00 18.27 192 PHE A C 1
ATOM 1437 O O . PHE A 1 192 ? -17.969 -7.713 30.807 1.00 17.70 192 PHE A O 1
ATOM 1445 N N . HIS A 1 193 ? -18.490 -7.052 32.890 1.00 19.53 193 HIS A N 1
ATOM 1446 C CA . HIS A 1 193 ? -19.872 -6.762 32.532 1.00 20.10 193 HIS A CA 1
ATOM 1447 C C . HIS A 1 193 ? -19.874 -5.633 31.503 1.00 19.69 193 HIS A C 1
ATOM 1448 O O . HIS A 1 193 ? -19.031 -4.742 31.546 1.00 18.71 193 HIS A O 1
ATOM 1455 N N . ARG A 1 194 ? -20.820 -5.683 30.576 1.00 17.49 194 ARG A N 1
ATOM 1456 C CA . ARG A 1 194 ? -20.912 -4.686 29.525 1.00 19.68 194 ARG A CA 1
ATOM 1457 C C . ARG A 1 194 ? -20.978 -3.229 29.996 1.00 20.92 194 ARG A C 1
ATOM 1458 O O . ARG A 1 194 ? -20.651 -2.326 29.237 1.00 20.67 194 ARG A O 1
ATOM 1466 N N . THR A 1 195 ? -21.405 -2.999 31.235 1.00 20.69 195 THR A N 1
ATOM 1467 C CA . THR A 1 195 ? -21.526 -1.635 31.749 1.00 21.68 195 THR A CA 1
ATOM 1468 C C . THR A 1 195 ? -20.307 -1.104 32.503 1.00 22.02 195 THR A C 1
ATOM 1469 O O . THR A 1 195 ? -20.278 0.069 32.868 1.00 21.68 195 THR A O 1
ATOM 1473 N N . GLU A 1 196 ? -19.312 -1.958 32.739 1.00 21.49 196 GLU A N 1
ATOM 1474 C CA . GLU A 1 196 ? -18.138 -1.553 33.509 1.00 20.82 196 GLU A CA 1
ATOM 1475 C C . GLU A 1 196 ? -17.117 -0.649 32.823 1.00 19.87 196 GLU A C 1
ATOM 1476 O O . GLU A 1 196 ? -16.553 0.232 33.467 1.00 18.79 196 GLU A O 1
ATOM 1482 N N . TYR A 1 197 ? -16.891 -0.855 31.527 1.00 20.55 197 TYR A N 1
ATOM 1483 C CA . TYR A 1 197 ? -15.911 -0.060 30.778 1.00 19.59 197 TYR A CA 1
ATOM 1484 C C . TYR A 1 197 ? -16.343 0.156 29.335 1.00 19.78 197 TYR A C 1
ATOM 1485 O O . TYR A 1 197 ? -17.072 -0.659 28.777 1.00 21.03 197 TYR A O 1
ATOM 1494 N N . ASN A 1 198 ? -15.875 1.248 28.736 1.00 19.00 198 ASN A N 1
ATOM 1495 C CA . ASN A 1 198 ? -16.184 1.563 27.349 1.00 17.94 198 ASN A CA 1
ATOM 1496 C C . ASN A 1 198 ? -15.117 0.962 26.437 1.00 18.69 198 ASN A C 1
ATOM 1497 O O . ASN A 1 198 ? -15.391 0.605 25.285 1.00 18.83 198 ASN A O 1
ATOM 1502 N N . MET A 1 199 ? -13.893 0.877 26.951 1.00 16.73 199 MET A N 1
ATOM 1503 C CA . MET A 1 199 ? -12.797 0.314 26.180 1.00 17.00 199 MET A CA 1
ATOM 1504 C C . MET A 1 199 ? -11.817 -0.380 27.101 1.00 15.61 199 MET A C 1
ATOM 1505 O O . MET A 1 199 ? -11.688 -0.034 28.269 1.00 16.29 199 MET A O 1
ATOM 1510 N N . ALA A 1 200 ? -11.145 -1.387 26.579 1.00 14.34 200 ALA A N 1
ATOM 1511 C CA . ALA A 1 200 ? -10.161 -2.098 27.365 1.00 14.46 200 ALA A CA 1
ATOM 1512 C C . ALA A 1 200 ? -8.999 -2.450 26.458 1.00 14.93 200 ALA A C 1
ATOM 1513 O O . ALA A 1 200 ? -9.120 -2.438 25.230 1.00 13.44 200 ALA A O 1
ATOM 1515 N N . LYS A 1 201 ? -7.868 -2.749 27.079 1.00 16.00 201 LYS A N 1
ATOM 1516 C CA . LYS A 1 201 ? -6.673 -3.128 26.352 1.00 16.56 201 LYS A CA 1
ATOM 1517 C C . LYS A 1 201 ? -6.230 -4.423 26.976 1.00 16.91 201 LYS A C 1
ATOM 1518 O O . LYS A 1 201 ? -6.200 -4.547 28.198 1.00 17.67 201 LYS A O 1
ATOM 1524 N N . LEU A 1 202 ? -5.910 -5.403 26.150 1.00 16.85 202 LEU A N 1
ATOM 1525 C CA . LEU A 1 202 ? -5.455 -6.664 26.693 1.00 18.74 202 LEU A CA 1
ATOM 1526 C C . LEU A 1 202 ? -4.284 -7.266 25.933 1.00 18.06 202 LEU A C 1
ATOM 1527 O O . LEU A 1 202 ? -3.978 -6.881 24.798 1.00 16.37 202 LEU A O 1
ATOM 1532 N N . LEU A 1 203 ? -3.623 -8.200 26.600 1.00 18.69 203 LEU A N 1
ATOM 1533 C CA . LEU A 1 203 ? -2.497 -8.915 26.037 1.00 18.88 203 LEU A CA 1
ATOM 1534 C C . LEU A 1 203 ? -2.933 -10.361 26.007 1.00 19.48 203 LEU A C 1
ATOM 1535 O O . LEU A 1 203 ? -3.491 -10.871 26.980 1.00 20.44 203 LEU A O 1
ATOM 1540 N N . VAL A 1 204 ? -2.708 -11.013 24.876 1.00 20.80 204 VAL A N 1
ATOM 1541 C CA . VAL A 1 204 ? -3.074 -12.408 24.720 1.00 20.49 204 VAL A CA 1
ATOM 1542 C C . VAL A 1 204 ? -1.886 -13.180 24.145 1.00 23.02 204 VAL A C 1
ATOM 1543 O O . VAL A 1 204 ? -1.332 -12.822 23.096 1.00 23.41 204 VAL A O 1
ATOM 1547 N N . THR A 1 205 ? -1.501 -14.237 24.849 1.00 23.01 205 THR A N 1
ATOM 1548 C CA . THR A 1 205 ? -0.387 -15.079 24.444 1.00 24.61 205 THR A CA 1
ATOM 1549 C C . THR A 1 205 ? -0.821 -16.542 24.498 1.00 25.13 205 THR A C 1
ATOM 1550 O O . THR A 1 205 ? -1.133 -17.064 25.568 1.00 24.77 205 THR A O 1
ATOM 1554 N N . CYS A 1 206 ? -0.848 -17.181 23.332 1.00 25.59 206 CYS A N 1
ATOM 1555 C CA . CYS A 1 206 ? -1.243 -18.577 23.201 1.00 26.36 206 CYS A CA 1
ATOM 1556 C C . CYS A 1 206 ? -0.010 -19.420 22.902 1.00 27.86 206 CYS A C 1
ATOM 1557 O O . CYS A 1 206 ? 0.796 -19.071 22.036 1.00 26.73 206 CYS A O 1
ATOM 1560 N N . GLN A 1 207 ? 0.128 -20.529 23.622 1.00 28.75 207 GLN A N 1
ATOM 1561 C CA . GLN A 1 207 ? 1.281 -21.402 23.460 1.00 30.93 207 GLN A CA 1
ATOM 1562 C C . GLN A 1 207 ? 0.890 -22.867 23.583 1.00 30.92 207 GLN A C 1
ATOM 1563 O O . GLN A 1 207 ? 0.090 -23.231 24.443 1.00 31.53 207 GLN A O 1
ATOM 1569 N N . SER A 1 208 ? 1.462 -23.703 22.727 1.00 31.80 208 SER A N 1
ATOM 1570 C CA . SER A 1 208 ? 1.181 -25.137 22.749 1.00 33.05 208 SER A CA 1
ATOM 1571 C C . SER A 1 208 ? 1.874 -25.769 23.952 1.00 35.06 208 SER A C 1
ATOM 1572 O O . SER A 1 208 ? 2.920 -25.294 24.388 1.00 34.33 208 SER A O 1
ATOM 1575 N N . VAL A 1 209 ? 1.290 -26.841 24.484 1.00 39.11 209 VAL A N 1
ATOM 1576 C CA . VAL A 1 209 ? 1.851 -2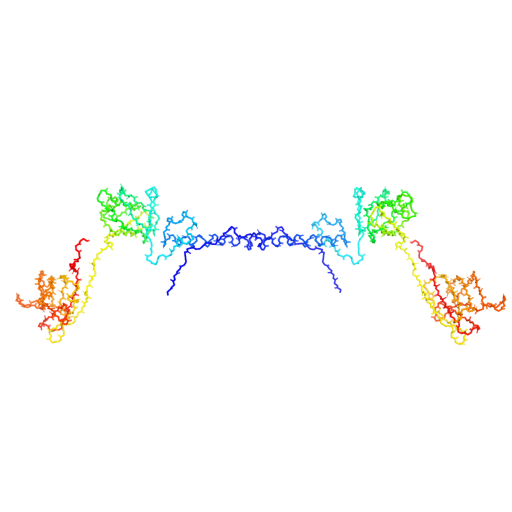7.532 25.642 1.00 42.97 209 VAL A CA 1
ATOM 1577 C C . VAL A 1 209 ? 3.316 -27.899 25.456 1.00 44.26 209 VAL A C 1
ATOM 1578 O O . VAL A 1 209 ? 4.056 -28.045 26.432 1.00 44.04 209 VAL A O 1
ATOM 1582 N N . ASP A 1 210 ? 3.731 -28.038 24.201 1.00 46.17 210 ASP A N 1
ATOM 1583 C CA . ASP A 1 210 ? 5.109 -28.390 23.876 1.00 48.40 210 ASP A CA 1
ATOM 1584 C C . ASP A 1 210 ? 6.002 -27.164 23.697 1.00 48.56 210 ASP A C 1
ATOM 1585 O O . ASP A 1 210 ? 7.214 -27.239 23.892 1.00 49.04 210 ASP A O 1
ATOM 1590 N N . GLY A 1 211 ? 5.404 -26.044 23.305 1.00 48.11 211 GLY A N 1
ATOM 1591 C CA . GLY A 1 211 ? 6.167 -24.821 23.134 1.00 47.73 211 GLY A CA 1
ATOM 1592 C C . GLY A 1 211 ? 6.688 -24.513 21.743 1.00 47.65 211 GLY A C 1
ATOM 1593 O O . GLY A 1 211 ? 7.469 -23.575 21.571 1.00 47.73 211 GLY A O 1
ATOM 1594 N N . ARG A 1 212 ? 6.263 -25.282 20.747 1.00 47.08 212 ARG A N 1
ATOM 1595 C CA . ARG A 1 212 ? 6.721 -25.057 19.379 1.00 46.89 212 ARG A CA 1
ATOM 1596 C C . ARG A 1 212 ? 5.838 -24.044 18.661 1.00 44.38 212 ARG A C 1
ATOM 1597 O O . ARG A 1 212 ? 6.265 -23.405 17.706 1.00 43.03 212 ARG A O 1
ATOM 1605 N N . LYS A 1 213 ? 4.598 -23.908 19.116 1.00 43.16 213 LYS A N 1
ATOM 1606 C CA . LYS A 1 213 ? 3.675 -22.952 18.514 1.00 41.22 213 LYS A CA 1
ATOM 1607 C C . LYS A 1 213 ? 3.309 -21.891 19.540 1.00 39.46 213 LYS A C 1
ATOM 1608 O O . LYS A 1 213 ? 2.866 -22.206 20.650 1.00 40.06 213 LYS A O 1
ATOM 1614 N N . ILE A 1 214 ? 3.500 -20.632 19.177 1.00 37.02 214 ILE A N 1
ATOM 1615 C CA . ILE A 1 214 ? 3.170 -19.551 20.090 1.00 35.26 214 ILE A CA 1
ATOM 1616 C C . ILE A 1 214 ? 2.847 -18.258 19.362 1.00 33.87 214 ILE A C 1
ATOM 1617 O O . ILE A 1 214 ? 3.485 -17.914 18.367 1.00 34.52 214 ILE A O 1
ATOM 1622 N N . LYS A 1 215 ? 1.827 -17.565 19.858 1.00 30.35 215 LYS A N 1
ATOM 1623 C CA . LYS A 1 215 ? 1.404 -16.290 19.297 1.00 28.20 215 LYS A CA 1
ATOM 1624 C C . LYS A 1 215 ? 1.022 -15.318 20.413 1.00 27.12 215 LYS A C 1
ATOM 1625 O O . LYS A 1 215 ? 0.463 -15.717 21.437 1.00 26.86 215 LYS A O 1
ATOM 1631 N N . THR A 1 216 ? 1.344 -14.045 20.216 1.00 26.24 216 THR A N 1
ATOM 1632 C CA . THR A 1 216 ? 0.981 -13.008 21.173 1.00 25.07 216 THR A CA 1
ATOM 1633 C C . THR A 1 216 ? 0.431 -11.865 20.347 1.00 21.81 216 THR A C 1
ATOM 1634 O O . THR A 1 216 ? 0.821 -11.665 19.196 1.00 21.40 216 THR A O 1
ATOM 1638 N N . ALA A 1 217 ? -0.494 -11.128 20.934 1.00 19.12 217 ALA A N 1
ATOM 1639 C CA . ALA A 1 217 ? -1.089 -10.003 20.252 1.00 17.48 217 ALA A CA 1
ATOM 1640 C C . ALA A 1 217 ? -1.603 -9.049 21.296 1.00 16.93 217 ALA A C 1
ATOM 1641 O O . ALA A 1 217 ? -1.888 -9.448 22.425 1.00 16.02 217 ALA A O 1
ATOM 1643 N N . GLU A 1 218 ? -1.696 -7.782 20.913 1.00 16.10 218 GLU A N 1
ATOM 1644 C CA . GLU A 1 218 ? -2.217 -6.742 21.787 1.00 15.63 218 GLU A CA 1
ATOM 1645 C C . GLU A 1 218 ? -3.520 -6.323 21.119 1.00 15.28 218 GLU A C 1
ATOM 1646 O O . GLU A 1 218 ? -3.551 -6.098 19.906 1.00 15.46 218 GLU A O 1
ATOM 1652 N N . ILE A 1 219 ? -4.595 -6.250 21.899 1.00 14.86 219 ILE A N 1
ATOM 1653 C CA . ILE A 1 219 ? -5.897 -5.881 21.355 1.00 14.38 219 ILE A CA 1
ATOM 1654 C C . ILE A 1 219 ? -6.634 -4.809 22.157 1.00 15.23 219 ILE A C 1
ATOM 1655 O O . ILE A 1 219 ? -6.777 -4.908 23.370 1.00 16.11 219 ILE A O 1
ATOM 1660 N N . ASN A 1 220 ? -7.100 -3.784 21.458 1.00 15.75 220 ASN A N 1
ATOM 1661 C CA . ASN A 1 220 ? -7.888 -2.718 22.069 1.00 15.83 220 ASN A CA 1
ATOM 1662 C C . ASN A 1 220 ? -9.340 -3.014 21.664 1.00 15.54 220 ASN A C 1
ATOM 1663 O O . ASN A 1 220 ? -9.614 -3.314 20.505 1.00 15.35 220 ASN A O 1
ATOM 1668 N N . ILE A 1 221 ? -10.267 -2.962 22.610 1.00 15.72 221 ILE A N 1
ATOM 1669 C CA . ILE A 1 221 ? -11.660 -3.233 22.265 1.00 17.47 221 ILE A CA 1
ATOM 1670 C C . ILE A 1 221 ? -12.590 -2.108 22.697 1.00 17.64 221 ILE A C 1
ATOM 1671 O O . ILE A 1 221 ? -12.385 -1.471 23.731 1.00 17.47 221 ILE A O 1
ATOM 1676 N N . LEU A 1 222 ? -13.616 -1.868 21.891 1.00 19.40 222 LEU A N 1
ATOM 1677 C CA . LEU A 1 222 ? -14.583 -0.823 22.186 1.00 18.98 222 LEU A CA 1
ATOM 1678 C C . LEU A 1 222 ? -15.948 -1.452 22.403 1.00 19.31 222 LEU A C 1
ATOM 1679 O O . LEU A 1 222 ? -16.422 -2.225 21.573 1.00 20.25 222 LEU A O 1
ATOM 1684 N N . VAL A 1 223 ? -16.583 -1.120 23.518 1.00 21.12 223 VAL A N 1
ATOM 1685 C CA . VAL A 1 223 ? -17.886 -1.678 23.814 1.00 22.31 223 VAL A CA 1
ATOM 1686 C C . VAL A 1 223 ? -19.002 -0.854 23.184 1.00 24.53 223 VAL A C 1
ATOM 1687 O O . VAL A 1 223 ? -19.178 0.318 23.505 1.00 26.62 223 VAL A O 1
ATOM 1691 N N . ASP A 1 224 ? -19.736 -1.473 22.266 1.00 25.71 224 ASP A N 1
ATOM 1692 C CA . ASP A 1 224 ? -20.853 -0.821 21.603 1.00 27.62 224 ASP A CA 1
ATOM 1693 C C . ASP A 1 224 ? -22.097 -1.306 22.345 1.00 29.23 224 ASP A C 1
ATOM 1694 O O . ASP A 1 224 ? -22.696 -2.314 21.965 1.00 29.59 224 ASP A O 1
ATOM 1699 N N . THR A 1 225 ? -22.474 -0.604 23.409 1.00 30.24 225 THR A N 1
ATOM 1700 C CA . THR A 1 225 ? -23.631 -1.014 24.189 1.00 33.08 225 THR A CA 1
ATOM 1701 C C . THR A 1 225 ? -24.938 -0.957 23.399 1.00 32.66 225 THR A C 1
ATOM 1702 O O . THR A 1 225 ? -25.800 -1.814 23.562 1.00 32.34 225 THR A O 1
ATOM 1706 N N . VAL A 1 226 ? -25.071 0.038 22.532 1.00 33.49 226 VAL A N 1
ATOM 1707 C CA . VAL A 1 226 ? -26.283 0.198 21.742 1.00 34.89 226 VAL A CA 1
ATOM 1708 C C . VAL A 1 226 ? -26.592 -0.987 20.826 1.00 34.42 226 VAL A C 1
ATOM 1709 O O . VAL A 1 226 ? -27.740 -1.401 20.722 1.00 34.78 226 VAL A O 1
ATOM 1713 N N . ASN A 1 227 ? -25.576 -1.529 20.165 1.00 32.86 227 ASN A N 1
ATOM 1714 C CA . ASN A 1 227 ? -25.775 -2.664 19.267 1.00 32.41 227 ASN A CA 1
ATOM 1715 C C . ASN A 1 227 ? -25.369 -3.977 19.944 1.00 30.50 227 ASN A C 1
ATOM 1716 O O . ASN A 1 227 ? -25.329 -5.031 19.307 1.00 27.40 227 ASN A O 1
ATOM 1721 N N . SER A 1 228 ? -25.063 -3.899 21.236 1.00 28.88 228 SER A N 1
ATOM 1722 C CA . SER A 1 228 ? -24.644 -5.071 21.998 1.00 29.00 228 SER A CA 1
ATOM 1723 C C . SER A 1 228 ? -23.494 -5.819 21.329 1.00 27.90 228 SER A C 1
ATOM 1724 O O . SER A 1 228 ? -23.513 -7.046 21.247 1.00 27.12 228 SER A O 1
ATOM 1727 N N . GLU A 1 229 ? -22.497 -5.072 20.856 1.00 25.61 229 GLU A N 1
ATOM 1728 C CA . GLU A 1 229 ? -21.328 -5.658 20.204 1.00 24.73 229 GLU A CA 1
ATOM 1729 C C . GLU A 1 229 ? -20.031 -5.078 20.761 1.00 23.02 229 GLU A C 1
ATOM 1730 O O . GLU A 1 229 ? -20.038 -4.214 21.633 1.00 21.61 229 GLU A O 1
ATOM 1736 N N . VAL A 1 230 ? -18.912 -5.560 20.239 1.00 22.01 230 VAL A N 1
ATOM 1737 C CA . VAL A 1 230 ? -17.611 -5.072 20.666 1.00 21.67 230 VAL A CA 1
ATOM 1738 C C . VAL A 1 230 ? -16.668 -5.011 19.481 1.00 19.97 230 VAL A C 1
ATOM 1739 O O . VAL A 1 230 ? -16.428 -6.024 18.839 1.00 18.80 230 VAL A O 1
ATOM 1743 N N . ILE A 1 231 ? -16.169 -3.811 19.177 1.00 19.44 231 ILE A N 1
ATOM 1744 C CA . ILE A 1 231 ? -15.216 -3.626 18.082 1.00 18.80 231 ILE A CA 1
ATOM 1745 C C . ILE A 1 231 ? -13.832 -3.914 18.649 1.00 16.98 231 ILE A C 1
ATOM 1746 O O . ILE A 1 231 ? -13.567 -3.627 19.813 1.00 17.98 231 ILE A O 1
ATOM 1751 N N . SER A 1 232 ? -12.948 -4.472 17.836 1.00 17.20 232 SER A N 1
ATOM 1752 C CA . SER A 1 232 ? -11.603 -4.771 18.314 1.00 16.75 232 SER A CA 1
ATOM 1753 C C . SER A 1 232 ? -10.535 -4.401 17.306 1.00 17.16 232 SER A C 1
ATOM 1754 O O . SER A 1 232 ? -10.771 -4.396 16.103 1.00 18.29 232 SER A O 1
ATOM 1757 N N . SER A 1 233 ? -9.351 -4.098 17.813 1.00 18.19 233 SER A N 1
ATOM 1758 C CA . SER A 1 233 ? -8.227 -3.748 16.966 1.00 18.92 233 SER A CA 1
ATOM 1759 C C . SER A 1 233 ? -7.012 -4.516 17.479 1.00 17.59 233 SER A C 1
ATOM 1760 O O . SER A 1 233 ? -6.412 -4.151 18.493 1.00 17.55 233 SER A O 1
ATOM 1763 N N . GLU A 1 234 ? -6.687 -5.601 16.780 1.00 18.35 234 GLU A N 1
ATOM 1764 C CA . GLU A 1 234 ? -5.569 -6.481 17.114 1.00 18.43 234 GLU A CA 1
ATOM 1765 C C . GLU A 1 234 ? -4.324 -6.084 16.327 1.00 18.39 234 GLU A C 1
ATOM 1766 O O . GLU A 1 234 ? -4.369 -5.978 15.107 1.00 19.14 234 GLU A O 1
ATOM 1772 N N . TYR A 1 235 ? -3.211 -5.876 17.024 1.00 19.07 235 TYR A N 1
ATOM 1773 C CA . TYR A 1 235 ? -1.970 -5.483 16.363 1.00 17.03 235 TYR A CA 1
ATOM 1774 C C . TYR A 1 235 ? -0.724 -6.030 17.064 1.00 16.71 235 TYR A C 1
ATOM 1775 O O . TYR A 1 235 ? -0.822 -6.728 18.067 1.00 16.38 235 TYR A O 1
ATOM 1784 N N . ALA A 1 236 ? 0.450 -5.702 16.532 1.00 18.33 236 ALA A N 1
ATOM 1785 C CA . ALA A 1 236 ? 1.716 -6.173 17.100 1.00 18.69 236 ALA A CA 1
ATOM 1786 C C . ALA A 1 236 ? 1.683 -7.691 17.263 1.00 18.93 236 ALA A C 1
ATOM 1787 O O . ALA A 1 236 ? 2.174 -8.243 18.246 1.00 20.03 236 ALA A O 1
ATOM 1789 N N . VAL A 1 237 ? 1.089 -8.357 16.290 1.00 18.12 237 VAL A N 1
ATOM 1790 C CA . VAL A 1 237 ? 0.991 -9.797 16.313 1.00 18.37 237 VAL A CA 1
ATOM 1791 C C . VAL A 1 237 ? 2.353 -10.431 16.054 1.00 19.11 237 VAL A C 1
ATOM 1792 O O . VAL A 1 237 ? 3.068 -10.010 15.154 1.00 20.20 237 VAL A O 1
ATOM 1796 N N . MET A 1 238 ? 2.722 -11.418 16.865 1.00 19.83 238 MET A N 1
ATOM 1797 C CA . MET A 1 238 ? 3.986 -12.139 16.676 1.00 21.49 238 MET A CA 1
ATOM 1798 C C . MET A 1 238 ? 3.765 -13.649 16.838 1.00 23.44 238 MET A C 1
ATOM 1799 O O . MET A 1 238 ? 3.125 -14.090 17.790 1.00 24.11 238 MET A O 1
ATOM 1804 N N . ARG A 1 239 ? 4.294 -14.428 15.894 1.00 26.19 239 ARG A N 1
ATOM 1805 C CA . ARG A 1 239 ? 4.158 -15.887 15.892 1.00 29.28 239 ARG A CA 1
ATOM 1806 C C . ARG A 1 239 ? 5.521 -16.578 15.720 1.00 30.76 239 ARG A C 1
ATOM 1807 O O . ARG A 1 239 ? 6.434 -16.008 15.116 1.00 30.94 239 ARG A O 1
ATOM 1815 N N . VAL A 1 240 ? 5.656 -17.801 16.231 1.00 31.01 240 VAL A N 1
ATOM 1816 C CA . VAL A 1 240 ? 6.913 -18.534 16.109 1.00 34.30 240 VAL A CA 1
ATOM 1817 C C . VAL A 1 240 ? 6.858 -19.832 15.288 1.00 37.77 240 VAL A C 1
ATOM 1818 O O . VAL A 1 240 ? 7.471 -19.922 14.218 1.00 40.31 240 VAL A O 1
ATOM 1822 N N . GLY A 1 241 ? 6.142 -20.837 15.781 1.00 39.49 241 GLY A N 1
ATOM 1823 C CA . GLY A 1 241 ? 6.066 -22.095 15.054 1.00 41.00 241 GLY A CA 1
ATOM 1824 C C . GLY A 1 241 ? 4.885 -22.155 14.109 1.00 42.81 241 GLY A C 1
ATOM 1825 O O . GLY A 1 241 ? 4.167 -23.149 14.064 1.00 43.01 241 GLY A O 1
ATOM 1826 N N . ASN A 1 242 ? 4.690 -21.082 13.352 1.00 44.35 242 ASN A N 1
ATOM 1827 C CA . ASN A 1 242 ? 3.589 -20.983 12.405 1.00 46.44 242 ASN A CA 1
ATOM 1828 C C . ASN A 1 242 ? 3.899 -21.666 11.081 1.00 48.98 242 ASN A C 1
ATOM 1829 O O . ASN A 1 242 ? 4.679 -21.158 10.279 1.00 49.25 242 ASN A O 1
ATOM 1834 N N . GLU A 1 243 ? 3.268 -22.810 10.849 1.00 51.68 243 GLU A N 1
ATOM 1835 C CA . GLU A 1 243 ? 3.485 -23.568 9.624 1.00 54.15 243 GLU A CA 1
ATOM 1836 C C . GLU A 1 243 ? 3.232 -22.793 8.328 1.00 55.22 243 GLU A C 1
ATOM 1837 O O . GLU A 1 243 ? 3.686 -23.205 7.265 1.00 55.08 243 GLU A O 1
ATOM 1843 N N . THR A 1 244 ? 2.527 -21.670 8.414 1.00 57.30 244 THR A N 1
ATOM 1844 C CA . THR A 1 244 ? 2.245 -20.859 7.229 1.00 59.62 244 THR A CA 1
ATOM 1845 C C . THR A 1 244 ? 2.056 -19.390 7.606 1.00 60.89 244 THR A C 1
ATOM 1846 O O . THR A 1 244 ? 1.653 -19.079 8.727 1.00 61.71 244 THR A O 1
ATOM 1850 N N . GLU A 1 245 ? 2.344 -18.489 6.671 1.00 62.40 245 GLU A N 1
ATOM 1851 C CA . GLU A 1 245 ? 2.200 -17.058 6.930 1.00 64.24 245 GLU A CA 1
ATOM 1852 C C . GLU A 1 245 ? 0.759 -16.585 6.729 1.00 64.92 245 GLU A C 1
ATOM 1853 O O . GLU A 1 245 ? 0.506 -15.385 6.587 1.00 64.36 245 GLU A O 1
ATOM 1859 N N . GLU A 1 246 ? -0.177 -17.534 6.716 1.00 65.67 246 GLU A N 1
ATOM 1860 C CA . GLU A 1 246 ? -1.599 -17.228 6.549 1.00 65.96 246 GLU A CA 1
ATOM 1861 C C . GLU A 1 246 ? -2.237 -17.271 7.938 1.00 65.65 246 GLU A C 1
ATOM 1862 O O . GLU A 1 246 ? -1.523 -17.242 8.939 1.00 66.34 246 GLU A O 1
ATOM 1868 N N . ASP A 1 247 ? -3.569 -17.343 7.994 1.00 64.59 247 ASP A N 1
ATOM 1869 C CA . ASP A 1 247 ? -4.287 -17.412 9.277 1.00 63.52 247 ASP A CA 1
ATOM 1870 C C . ASP A 1 247 ? -3.470 -18.393 10.126 1.00 61.27 247 ASP A C 1
ATOM 1871 O O . ASP A 1 247 ? -3.091 -19.455 9.620 1.00 61.76 247 ASP A O 1
ATOM 1876 N N . GLU A 1 248 ? -3.178 -18.069 11.388 1.00 56.45 248 GLU A N 1
ATOM 1877 C CA . GLU A 1 248 ? -2.344 -19.002 12.134 1.00 51.55 248 GLU A CA 1
ATOM 1878 C C . GLU A 1 248 ? -2.238 -18.987 13.661 1.00 47.72 248 GLU A C 1
ATOM 1879 O O . GLU A 1 248 ? -2.257 -17.943 14.318 1.00 45.66 248 GLU A O 1
ATOM 1885 N N . ILE A 1 249 ? -2.082 -20.204 14.180 1.00 43.21 249 ILE A N 1
ATOM 1886 C CA . ILE A 1 249 ? -1.905 -20.514 15.588 1.00 38.31 249 ILE A CA 1
ATOM 1887 C C . ILE A 1 249 ? -3.110 -20.281 16.484 1.00 36.51 249 ILE A C 1
ATOM 1888 O O . ILE A 1 249 ? -3.489 -21.172 17.245 1.00 35.25 249 ILE A O 1
ATOM 1893 N N . ALA A 1 250 ? -3.716 -19.101 16.415 1.00 33.65 250 ALA A N 1
ATOM 1894 C CA . ALA A 1 250 ? -4.877 -18.839 17.255 1.00 31.76 250 ALA A CA 1
ATOM 1895 C C . ALA A 1 250 ? -5.613 -17.577 16.865 1.00 31.56 250 ALA A C 1
ATOM 1896 O O . ALA A 1 250 ? -5.000 -16.552 16.543 1.00 30.73 250 ALA A O 1
ATOM 1898 N N . ASN A 1 251 ? -6.938 -17.659 16.896 1.00 29.45 251 ASN A N 1
ATOM 1899 C CA . ASN A 1 251 ? -7.762 -16.517 16.557 1.00 28.43 251 ASN A CA 1
ATOM 1900 C C . ASN A 1 251 ? -8.443 -15.977 17.799 1.00 24.85 251 ASN A C 1
ATOM 1901 O O . ASN A 1 251 ? -8.846 -16.729 18.682 1.00 22.60 251 ASN A O 1
ATOM 1906 N N . ILE A 1 252 ? -8.562 -14.658 17.851 1.00 23.17 252 ILE A N 1
ATOM 1907 C CA . ILE A 1 252 ? -9.167 -13.987 18.987 1.00 23.33 252 ILE A CA 1
ATOM 1908 C C . ILE A 1 252 ? -10.316 -13.107 18.526 1.00 21.93 252 ILE A C 1
ATOM 1909 O O . ILE A 1 252 ? -10.131 -12.200 17.711 1.00 23.12 252 ILE A O 1
ATOM 1914 N N . ALA A 1 253 ? -11.506 -13.386 19.044 1.00 21.15 253 ALA A N 1
ATOM 1915 C CA . ALA A 1 253 ? -12.695 -12.623 18.683 1.00 20.30 253 ALA A CA 1
ATOM 1916 C C . ALA A 1 253 ? -13.361 -12.092 19.941 1.00 19.40 253 ALA A C 1
ATOM 1917 O O . ALA A 1 253 ? -13.113 -12.582 21.046 1.00 19.18 253 ALA A O 1
ATOM 1919 N N . PHE A 1 254 ? -14.220 -11.096 19.770 1.00 18.43 254 PHE A N 1
ATOM 1920 C CA . PHE A 1 254 ? -14.899 -10.494 20.904 1.00 17.70 254 PHE A CA 1
ATOM 1921 C C . PHE A 1 254 ? -16.384 -10.313 20.628 1.00 17.31 254 PHE A C 1
ATOM 1922 O O . PHE A 1 254 ? -16.813 -10.208 19.477 1.00 18.24 254 PHE A O 1
ATOM 1930 N N . SER A 1 255 ? -17.165 -10.273 21.696 1.00 17.35 255 SER A N 1
ATOM 1931 C CA . SER A 1 255 ? -18.605 -10.071 21.595 1.00 17.80 255 SER A CA 1
ATOM 1932 C C . SER A 1 255 ? -19.151 -9.979 23.004 1.00 16.89 255 SER A C 1
ATOM 1933 O O . SER A 1 255 ? -18.401 -10.062 23.982 1.00 18.28 255 SER A O 1
ATOM 1936 N N . ILE A 1 256 ? -20.456 -9.784 23.107 1.00 15.93 256 ILE A N 1
ATOM 1937 C CA . ILE A 1 256 ? -21.099 -9.742 24.403 1.00 15.22 256 ILE A CA 1
ATOM 1938 C C . ILE A 1 256 ? -21.897 -11.043 24.537 1.00 14.68 256 ILE A C 1
ATOM 1939 O O . ILE A 1 256 ? -22.719 -11.371 23.682 1.00 13.30 256 ILE A O 1
ATOM 1944 N N . LYS A 1 257 ? -21.636 -11.774 25.608 1.00 15.71 257 LYS A N 1
ATOM 1945 C CA . LYS A 1 257 ? -22.318 -13.029 25.883 1.00 17.62 257 LYS A CA 1
ATOM 1946 C C . LYS A 1 257 ? -22.783 -12.965 27.329 1.00 18.83 257 LYS A C 1
ATOM 1947 O O . LYS A 1 257 ? -21.982 -12.702 28.231 1.00 18.97 257 LYS A O 1
ATOM 1953 N N . GLU A 1 258 ? -24.077 -13.187 27.545 1.00 18.60 258 GLU A N 1
ATOM 1954 C CA . GLU A 1 258 ? -24.647 -13.146 28.889 1.00 20.58 258 GLU A CA 1
ATOM 1955 C C . GLU A 1 258 ? -24.369 -11.791 29.521 1.00 19.05 258 GLU A C 1
ATOM 1956 O O . GLU A 1 258 ? -24.157 -11.688 30.726 1.00 19.13 258 GLU A O 1
ATOM 1962 N N . ASN A 1 259 ? -24.381 -10.758 28.691 1.00 20.07 259 ASN A N 1
ATOM 1963 C CA . ASN A 1 259 ? -24.137 -9.387 29.121 1.00 21.48 259 ASN A CA 1
ATOM 1964 C C . ASN A 1 259 ? -22.715 -9.096 29.587 1.00 21.83 259 ASN A C 1
ATOM 1965 O O . ASN A 1 259 ? -22.470 -8.082 30.235 1.00 22.88 259 ASN A O 1
ATOM 1970 N N . TYR A 1 260 ? -21.780 -9.977 29.247 1.00 20.65 260 TYR A N 1
ATOM 1971 C CA . TYR A 1 260 ? -20.383 -9.774 29.611 1.00 21.13 260 TYR A CA 1
ATOM 1972 C C . TYR A 1 260 ? -19.503 -9.647 28.379 1.00 20.97 260 TYR A C 1
ATOM 1973 O O . TYR A 1 260 ? -19.561 -10.487 27.482 1.00 21.72 260 TYR A O 1
ATOM 1982 N N . VAL A 1 261 ? -18.697 -8.592 28.323 1.00 19.92 261 VAL A N 1
ATOM 1983 C CA . VAL A 1 261 ? -17.784 -8.442 27.201 1.00 19.52 261 VAL A CA 1
ATOM 1984 C C . VAL A 1 261 ? -16.964 -9.721 27.331 1.00 18.02 261 VAL A C 1
ATOM 1985 O O . VAL A 1 261 ? -16.457 -10.019 28.409 1.00 17.17 261 VAL A O 1
ATOM 1989 N N . THR A 1 262 ? -16.852 -10.472 26.240 1.00 17.79 262 THR A N 1
ATOM 1990 C CA . THR A 1 262 ? -16.167 -11.757 26.270 1.00 16.74 262 THR A CA 1
ATOM 1991 C C . THR A 1 262 ? -15.162 -11.979 25.154 1.00 16.65 262 THR A C 1
ATOM 1992 O O . THR A 1 262 ? -15.369 -11.554 24.022 1.00 16.42 262 THR A O 1
ATOM 1996 N N . ALA A 1 263 ? -14.078 -12.671 25.482 1.00 17.01 263 ALA A N 1
ATOM 1997 C CA . ALA A 1 263 ? -13.053 -12.983 24.497 1.00 17.04 263 ALA A CA 1
ATOM 1998 C C . ALA A 1 263 ? -13.193 -14.453 24.142 1.00 17.44 263 ALA A C 1
ATOM 1999 O O . ALA A 1 263 ? -13.266 -15.305 25.030 1.00 17.77 263 ALA A O 1
ATOM 2001 N N . THR A 1 264 ? -13.248 -14.744 22.845 1.00 18.01 264 THR A N 1
ATOM 2002 C CA . THR A 1 264 ? -13.355 -16.113 22.376 1.00 18.84 264 THR A CA 1
ATOM 2003 C C . THR A 1 264 ? -12.047 -16.486 21.679 1.00 20.33 264 THR A C 1
ATOM 2004 O O . THR A 1 264 ? -11.681 -15.911 20.654 1.00 19.18 264 THR A O 1
ATOM 2008 N N . ILE A 1 265 ? -11.332 -17.435 22.272 1.00 21.64 265 ILE A N 1
ATOM 2009 C CA . ILE A 1 265 ? -10.051 -17.883 21.745 1.00 22.86 265 ILE A CA 1
ATOM 2010 C C . ILE A 1 265 ? -10.184 -19.270 21.127 1.00 23.52 265 ILE A C 1
ATOM 2011 O O . ILE A 1 265 ? -10.589 -20.223 21.797 1.00 22.16 265 ILE A O 1
ATOM 2016 N N . SER A 1 266 ? -9.834 -19.380 19.852 1.00 24.90 266 SER A N 1
ATOM 2017 C CA . SER A 1 266 ? -9.911 -20.657 19.163 1.00 26.68 266 SER A CA 1
ATOM 2018 C C . SER A 1 266 ? -8.598 -20.957 18.436 1.00 28.19 266 SER A C 1
ATOM 2019 O O . SER A 1 266 ? -7.840 -20.045 18.087 1.00 27.74 266 SER A O 1
ATOM 2022 N N . SER A 1 267 ? -8.336 -22.243 18.216 1.00 29.61 267 SER A N 1
ATOM 2023 C CA . SER A 1 267 ? -7.119 -22.677 17.540 1.00 32.09 267 SER A CA 1
ATOM 2024 C C . SER A 1 267 ? -7.244 -24.084 16.959 1.00 32.80 267 SER A C 1
ATOM 2025 O O . SER A 1 267 ? -7.906 -24.945 17.537 1.00 31.98 267 SER A O 1
ATOM 2028 N N . SER A 1 268 ? -6.598 -24.307 15.816 1.00 35.38 268 SER A N 1
ATOM 2029 C CA . SER A 1 268 ? -6.609 -25.615 15.158 1.00 38.06 268 SER A CA 1
ATOM 2030 C C . SER A 1 268 ? -5.658 -26.549 15.890 1.00 38.70 268 SER A C 1
ATOM 2031 O O . SER A 1 268 ? -5.905 -27.748 16.000 1.00 40.02 268 SER A O 1
ATOM 2034 N N . THR A 1 269 ? -4.564 -25.980 16.381 1.00 38.33 269 THR A N 1
ATOM 2035 C CA . THR A 1 269 ? -3.552 -26.733 17.105 1.00 39.48 269 THR A CA 1
ATOM 2036 C C . THR A 1 269 ? -4.106 -27.277 18.417 1.00 40.47 269 THR A C 1
ATOM 2037 O O . THR A 1 269 ? -4.528 -26.515 19.288 1.00 41.37 269 THR A O 1
ATOM 2041 N N . VAL A 1 270 ? -4.092 -28.599 18.551 1.00 41.43 270 VAL A N 1
ATOM 2042 C CA . VAL A 1 270 ? -4.594 -29.264 19.749 1.00 41.14 270 VAL A CA 1
ATOM 2043 C C . VAL A 1 270 ? -3.645 -29.074 20.928 1.00 40.53 270 VAL A C 1
ATOM 2044 O O . VAL A 1 270 ? -2.427 -29.104 20.763 1.00 41.14 270 VAL A O 1
ATOM 2048 N N . GLY A 1 271 ? -4.212 -28.882 22.115 1.00 39.44 271 GLY A N 1
ATOM 2049 C CA . GLY A 1 271 ? -3.406 -28.692 23.311 1.00 38.84 271 GLY A CA 1
ATOM 2050 C C . GLY A 1 271 ? -2.828 -27.294 23.462 1.00 38.79 271 GLY A C 1
ATOM 2051 O O . GLY A 1 271 ? -1.653 -27.135 23.793 1.00 40.34 271 GLY A O 1
ATOM 2052 N N . MET A 1 272 ? -3.651 -26.278 23.226 1.00 38.23 272 MET A N 1
ATOM 2053 C CA . MET A 1 272 ? -3.210 -24.891 23.333 1.00 37.38 272 MET A CA 1
ATOM 2054 C C . MET A 1 272 ? -3.660 -24.217 24.621 1.00 36.22 272 MET A C 1
ATOM 2055 O O . MET A 1 272 ? -4.778 -24.433 25.086 1.00 36.97 272 MET A O 1
ATOM 2060 N N . ARG A 1 273 ? -2.770 -23.409 25.191 1.00 33.95 273 ARG A N 1
ATOM 2061 C CA . ARG A 1 273 ? -3.055 -22.642 26.404 1.00 32.47 273 ARG A CA 1
ATOM 2062 C C . ARG A 1 273 ? -3.140 -21.173 25.981 1.00 30.34 273 ARG A C 1
ATOM 2063 O O . ARG A 1 273 ? -2.490 -20.762 25.020 1.00 30.04 273 ARG A O 1
ATOM 2071 N N . ALA A 1 274 ? -3.932 -20.382 26.696 1.00 27.56 274 ALA A N 1
ATOM 2072 C CA . ALA A 1 274 ? -4.079 -18.972 26.351 1.00 25.31 274 ALA A CA 1
ATOM 2073 C C . ALA A 1 274 ? -4.091 -18.058 27.560 1.00 23.91 274 ALA A C 1
ATOM 2074 O O . ALA A 1 274 ? -5.009 -18.112 28.371 1.00 24.86 274 ALA A O 1
ATOM 2076 N N . ALA A 1 275 ? -3.063 -17.222 27.669 1.00 20.66 275 ALA A N 1
ATOM 2077 C CA . ALA A 1 275 ? -2.961 -16.261 28.758 1.00 19.27 275 ALA A CA 1
ATOM 2078 C C . ALA A 1 275 ? -3.617 -14.968 28.273 1.00 18.45 275 ALA A C 1
ATOM 2079 O O . ALA A 1 275 ? -3.318 -14.479 27.185 1.00 17.48 275 ALA A O 1
ATOM 2081 N N . VAL A 1 276 ? -4.524 -14.436 29.082 1.00 18.78 276 VAL A N 1
ATOM 2082 C CA . VAL A 1 276 ? -5.231 -13.208 28.747 1.00 18.64 276 VAL A CA 1
ATOM 2083 C C . VAL A 1 276 ? -5.043 -12.301 29.945 1.00 19.42 276 VAL A C 1
ATOM 2084 O O . VAL A 1 276 ? -5.157 -12.738 31.083 1.00 20.27 276 VAL A O 1
ATOM 2088 N N . LYS A 1 277 ? -4.771 -11.035 29.680 1.00 19.84 277 LYS A N 1
ATOM 2089 C CA . LYS A 1 277 ? -4.532 -10.066 30.733 1.00 20.66 277 LYS A CA 1
ATOM 2090 C C . LYS A 1 277 ? -5.001 -8.689 30.252 1.00 20.75 277 LYS A C 1
ATOM 2091 O O . LYS A 1 277 ? -4.585 -8.227 29.186 1.00 19.95 277 LYS A O 1
ATOM 2097 N N . VAL A 1 278 ? -5.881 -8.050 31.018 1.00 19.60 278 VAL A N 1
ATOM 2098 C CA . VAL A 1 278 ? -6.361 -6.719 30.656 1.00 18.38 278 VAL A CA 1
ATOM 2099 C C . VAL A 1 278 ? -5.409 -5.739 31.341 1.00 19.19 278 VAL A C 1
ATOM 2100 O O . VAL A 1 278 ? -5.329 -5.706 32.568 1.00 21.22 278 VAL A O 1
ATOM 2104 N N . ILE A 1 279 ? -4.683 -4.944 30.565 1.00 17.80 279 ILE A N 1
ATOM 2105 C CA . ILE A 1 279 ? -3.732 -4.021 31.174 1.00 18.37 279 ILE A CA 1
ATOM 2106 C C . ILE A 1 279 ? -4.149 -2.564 31.238 1.00 17.81 279 ILE A C 1
ATOM 2107 O O . ILE A 1 279 ? -3.436 -1.746 31.809 1.00 19.44 279 ILE A O 1
ATOM 2112 N N . ALA A 1 280 ? -5.303 -2.242 30.667 1.00 17.07 280 ALA A N 1
ATOM 2113 C CA . ALA A 1 280 ? -5.812 -0.875 30.725 1.00 18.78 280 ALA A CA 1
ATOM 2114 C C . ALA A 1 280 ? -7.302 -0.813 30.416 1.00 19.14 280 ALA A C 1
ATOM 2115 O O . ALA A 1 280 ? -7.836 -1.662 29.701 1.00 20.54 280 ALA A O 1
ATOM 2117 N N . THR A 1 281 ? -7.974 0.187 30.977 1.00 19.35 281 THR A N 1
ATOM 2118 C CA . THR A 1 281 ? -9.396 0.388 30.729 1.00 18.90 281 THR A CA 1
ATOM 2119 C C . THR A 1 281 ? -9.707 1.863 30.785 1.00 19.93 281 THR A C 1
ATOM 2120 O O . THR A 1 281 ? -8.949 2.649 31.355 1.00 21.04 281 THR A O 1
ATOM 2124 N N . GLN A 1 282 ? -10.829 2.231 30.183 1.00 20.28 282 GLN A N 1
ATOM 2125 C CA . GLN A 1 282 ? -11.292 3.605 30.203 1.00 20.10 282 GLN A CA 1
ATOM 2126 C C . GLN A 1 282 ? -12.803 3.573 30.333 1.00 21.46 282 GLN A C 1
ATOM 2127 O O . GLN A 1 282 ? -13.494 2.853 29.598 1.00 19.66 282 GLN A O 1
ATOM 2133 N N . LYS A 1 283 ? -13.302 4.347 31.287 1.00 22.63 283 LYS A N 1
ATOM 2134 C CA . LYS A 1 283 ? -14.725 4.439 31.542 1.00 23.55 283 LYS A CA 1
ATOM 2135 C C . LYS A 1 283 ? -15.138 5.896 31.552 1.00 24.57 283 LYS A C 1
ATOM 2136 O O . LYS A 1 283 ? -14.617 6.691 32.336 1.00 24.27 283 LYS A O 1
ATOM 2142 N N . ILE A 1 284 ? -16.068 6.243 30.672 1.00 26.50 284 ILE A N 1
ATOM 2143 C CA . ILE A 1 284 ? -16.570 7.606 30.591 1.00 28.41 284 ILE A CA 1
ATOM 2144 C C . ILE A 1 284 ? -17.318 7.914 31.869 1.00 29.61 284 ILE A C 1
ATOM 2145 O O . ILE A 1 284 ? -18.263 7.218 32.221 1.00 30.19 284 ILE A O 1
ATOM 2150 N N . GLY A 1 285 ? -16.884 8.949 32.574 1.00 31.34 285 GLY A N 1
ATOM 2151 C CA . GLY A 1 285 ? -17.547 9.306 33.812 1.00 35.96 285 GLY A CA 1
ATOM 2152 C C . GLY A 1 285 ? -18.348 10.578 33.635 1.00 39.46 285 GLY A C 1
ATOM 2153 O O . GLY A 1 285 ? -18.832 10.870 32.538 1.00 39.88 285 GLY A O 1
ATOM 2154 N N . VAL A 1 286 ? -18.493 11.338 34.712 1.00 43.40 286 VAL A N 1
ATOM 2155 C CA . VAL A 1 286 ? -19.225 12.595 34.656 1.00 47.28 286 VAL A CA 1
ATOM 2156 C C . VAL A 1 286 ? -18.203 13.715 34.507 1.00 49.13 286 VAL A C 1
ATOM 2157 O O . VAL A 1 286 ? -17.205 13.748 35.228 1.00 49.81 286 VAL A O 1
ATOM 2161 N N . ALA A 1 287 ? -18.438 14.626 33.570 1.00 51.67 287 ALA A N 1
ATOM 2162 C CA . ALA A 1 287 ? -17.504 15.726 33.363 1.00 54.29 287 ALA A CA 1
ATOM 2163 C C . ALA A 1 287 ? -17.306 16.514 34.648 1.00 56.54 287 ALA A C 1
ATOM 2164 O O . ALA A 1 287 ? -18.255 16.743 35.400 1.00 56.97 287 ALA A O 1
ATOM 2166 N N . GLN A 1 288 ? -16.064 16.930 34.885 1.00 59.33 288 GLN A N 1
ATOM 2167 C CA . GLN A 1 288 ? -15.702 17.685 36.078 1.00 61.98 288 GLN A CA 1
ATOM 2168 C C . GLN A 1 288 ? -15.900 16.844 37.333 1.00 63.32 288 GLN A C 1
ATOM 2169 O O . GLN A 1 288 ? -14.879 16.563 38.003 1.00 64.14 288 GLN A O 1
ATOM 2176 N N . MET B 1 1 ? -19.740 -3.499 65.967 1.00 66.78 1 MET B N 1
ATOM 2177 C CA . MET B 1 1 ? -18.307 -3.163 65.725 1.00 66.20 1 MET B CA 1
ATOM 2178 C C . MET B 1 1 ? -17.773 -2.299 66.860 1.00 65.15 1 MET B C 1
ATOM 2179 O O . MET B 1 1 ? -18.527 -1.576 67.516 1.00 65.20 1 MET B O 1
ATOM 2184 N N . PHE B 1 2 ? -16.467 -2.389 67.089 1.00 63.85 2 PHE B N 1
ATOM 2185 C CA . PHE B 1 2 ? -15.805 -1.636 68.144 1.00 61.88 2 PHE B CA 1
ATOM 2186 C C . PHE B 1 2 ? -15.541 -0.196 67.724 1.00 60.58 2 PHE B C 1
ATOM 2187 O O . PHE B 1 2 ? -14.832 0.049 66.751 1.00 61.13 2 PHE B O 1
ATOM 2195 N N . ILE B 1 3 ? -16.115 0.754 68.457 1.00 58.54 3 ILE B N 1
ATOM 2196 C CA . ILE B 1 3 ? -15.916 2.168 68.160 1.00 56.45 3 ILE B CA 1
ATOM 2197 C C . ILE B 1 3 ? -15.060 2.775 69.267 1.00 55.52 3 ILE B C 1
ATOM 2198 O O . ILE B 1 3 ? -15.565 3.333 70.236 1.00 57.22 3 ILE B O 1
ATOM 2203 N N . GLN B 1 4 ? -13.750 2.644 69.100 1.00 53.84 4 GLN B N 1
ATOM 2204 C CA . GLN B 1 4 ? -12.757 3.129 70.048 1.00 52.25 4 GLN B CA 1
ATOM 2205 C C . GLN B 1 4 ? -13.012 4.501 70.660 1.00 52.36 4 GLN B C 1
ATOM 2206 O O . GLN B 1 4 ? -13.785 5.306 70.142 1.00 52.01 4 GLN B O 1
ATOM 2212 N N . GLU B 1 5 ? -12.335 4.748 71.775 1.00 51.95 5 GLU B N 1
ATOM 2213 C CA . GLU B 1 5 ? -12.417 6.018 72.471 1.00 52.46 5 GLU B CA 1
ATOM 2214 C C . GLU B 1 5 ? -11.054 6.660 72.285 1.00 51.21 5 GLU B C 1
ATOM 2215 O O . GLU B 1 5 ? -10.039 5.968 72.233 1.00 50.83 5 GLU B O 1
ATOM 2221 N N . PRO B 1 6 ? -11.011 7.990 72.175 1.00 50.58 6 PRO B N 1
ATOM 2222 C CA . PRO B 1 6 ? -9.746 8.702 71.993 1.00 50.64 6 PRO B CA 1
ATOM 2223 C C . PRO B 1 6 ? -8.675 8.290 72.998 1.00 50.92 6 PRO B C 1
ATOM 2224 O O . PRO B 1 6 ? -8.960 7.662 74.018 1.00 51.05 6 PRO B O 1
ATOM 2228 N N . LYS B 1 7 ? -7.440 8.659 72.692 1.00 50.99 7 LYS B N 1
ATOM 2229 C CA . LYS B 1 7 ? -6.288 8.357 73.530 1.00 51.54 7 LYS B CA 1
ATOM 2230 C C . LYS B 1 7 ? -6.496 8.750 74.994 1.00 52.09 7 LYS B C 1
ATOM 2231 O O . LYS B 1 7 ? -7.014 9.828 75.296 1.00 52.25 7 LYS B O 1
ATOM 2237 N N . LYS B 1 8 ? -6.096 7.859 75.895 1.00 52.80 8 LYS B N 1
ATOM 2238 C CA . LYS B 1 8 ? -6.197 8.099 77.332 1.00 53.12 8 LYS B CA 1
ATOM 2239 C C . LYS B 1 8 ? -4.803 7.952 77.930 1.00 53.28 8 LYS B C 1
ATOM 2240 O O . LYS B 1 8 ? -4.055 7.051 77.552 1.00 53.73 8 LYS B O 1
ATOM 2246 N N . LEU B 1 9 ? -4.451 8.828 78.865 1.00 53.72 9 LEU B N 1
ATOM 2247 C CA . LEU B 1 9 ? -3.131 8.761 79.481 1.00 54.43 9 LEU B CA 1
ATOM 2248 C C . LEU B 1 9 ? -3.146 8.825 81.007 1.00 55.65 9 LEU B C 1
ATOM 2249 O O . LEU B 1 9 ? -3.806 9.679 81.598 1.00 56.00 9 LEU B O 1
ATOM 2254 N N . ILE B 1 10 ? -2.403 7.913 81.630 1.00 56.79 10 ILE B N 1
ATOM 2255 C CA . ILE B 1 10 ? -2.306 7.830 83.085 1.00 58.28 10 ILE B CA 1
ATOM 2256 C C . ILE B 1 10 ? -1.734 9.102 83.705 1.00 59.31 10 ILE B C 1
ATOM 2257 O O . ILE B 1 10 ? -0.564 9.442 83.498 1.00 59.67 10 ILE B O 1
ATOM 2262 N N . ASP B 1 11 ? -2.569 9.790 84.478 1.00 60.05 11 ASP B N 1
ATOM 2263 C CA . ASP B 1 11 ? -2.179 11.029 85.140 1.00 61.10 11 ASP B CA 1
ATOM 2264 C C . ASP B 1 11 ? -1.131 10.752 86.217 1.00 61.48 11 ASP B C 1
ATOM 2265 O O . ASP B 1 11 ? -1.461 10.312 87.320 1.00 62.15 11 ASP B O 1
ATOM 2270 N N . THR B 1 12 ? 0.133 11.012 85.894 1.00 61.69 12 THR B N 1
ATOM 2271 C CA . THR B 1 12 ? 1.225 10.779 86.837 1.00 61.98 12 THR B CA 1
ATOM 2272 C C . THR B 1 12 ? 1.277 11.808 87.967 1.00 62.72 12 THR B C 1
ATOM 2273 O O . THR B 1 12 ? 2.163 11.754 88.824 1.00 63.01 12 THR B O 1
ATOM 2277 N N . GLY B 1 13 ? 0.332 12.743 87.959 1.00 63.03 13 GLY B N 1
ATOM 2278 C CA . GLY B 1 13 ? 0.289 13.761 88.992 1.00 63.71 13 GLY B CA 1
ATOM 2279 C C . GLY B 1 13 ? -0.640 13.339 90.111 1.00 64.35 13 GLY B C 1
ATOM 2280 O O . GLY B 1 13 ? -0.908 14.104 91.035 1.00 63.49 13 GLY B O 1
ATOM 2281 N N . GLU B 1 14 ? -1.134 12.108 90.015 1.00 65.71 14 GLU B N 1
ATOM 2282 C CA . GLU B 1 14 ? -2.044 11.548 91.007 1.00 67.49 14 GLU B CA 1
ATOM 2283 C C . GLU B 1 14 ? -1.451 10.266 91.587 1.00 67.80 14 GLU B C 1
ATOM 2284 O O . GLU B 1 14 ? -2.128 9.238 91.672 1.00 69.08 14 GLU B O 1
ATOM 2290 N N . ILE B 1 15 ? -0.183 10.322 91.974 1.00 67.47 15 ILE B N 1
ATOM 2291 C CA . ILE B 1 15 ? 0.475 9.154 92.542 1.00 67.49 15 ILE B CA 1
ATOM 2292 C C . ILE B 1 15 ? 0.646 9.391 94.038 1.00 67.92 15 ILE B C 1
ATOM 2293 O O . ILE B 1 15 ? 1.341 8.649 94.739 1.00 68.17 15 ILE B O 1
ATOM 2298 N N . GLY B 1 16 ? -0.021 10.439 94.512 1.00 67.94 16 GLY B N 1
ATOM 2299 C CA . GLY B 1 16 ? 0.014 10.798 95.916 1.00 67.92 16 GLY B CA 1
ATOM 2300 C C . GLY B 1 16 ? -1.402 11.043 96.408 1.00 68.13 16 GLY B C 1
ATOM 2301 O O . GLY B 1 16 ? -2.320 10.284 96.090 1.00 68.08 16 GLY B O 1
ATOM 2302 N N . ASN B 1 17 ? -1.575 12.111 97.179 1.00 68.20 17 ASN B N 1
ATOM 2303 C CA . ASN B 1 17 ? -2.869 12.495 97.744 1.00 68.10 17 ASN B CA 1
ATOM 2304 C C . ASN B 1 17 ? -3.686 11.343 98.346 1.00 67.92 17 ASN B C 1
ATOM 2305 O O . ASN B 1 17 ? -4.426 10.653 97.636 1.00 68.62 17 ASN B O 1
ATOM 2310 N N . ALA B 1 18 ? -3.548 11.152 99.660 1.00 66.86 18 ALA B N 1
ATOM 2311 C CA . ALA B 1 18 ? -4.273 10.112 100.400 1.00 65.70 18 ALA B CA 1
ATOM 2312 C C . ALA B 1 18 ? -4.131 8.708 99.818 1.00 65.10 18 ALA B C 1
ATOM 2313 O O . ALA B 1 18 ? -5.092 7.933 99.789 1.00 64.51 18 ALA B O 1
ATOM 2315 N N . SER B 1 19 ? -2.928 8.382 99.366 1.00 64.63 19 SER B N 1
ATOM 2316 C CA . SER B 1 19 ? -2.665 7.072 98.790 1.00 64.79 19 SER B CA 1
ATOM 2317 C C . SER B 1 19 ? -1.493 6.446 99.535 1.00 63.93 19 SER B C 1
ATOM 2318 O O . SER B 1 19 ? -0.432 7.055 99.639 1.00 64.16 19 SER B O 1
ATOM 2321 N N . THR B 1 20 ? -1.699 5.238 100.053 1.00 62.43 20 THR B N 1
ATOM 2322 C CA . THR B 1 20 ? -0.672 4.518 100.798 1.00 61.23 20 THR B CA 1
ATOM 2323 C C . THR B 1 20 ? 0.344 5.443 101.459 1.00 61.04 20 THR B C 1
ATOM 2324 O O . THR B 1 20 ? 0.220 5.760 102.641 1.00 61.02 20 THR B O 1
ATOM 2328 N N . GLY B 1 21 ? 1.344 5.870 100.693 1.00 60.21 21 GLY B N 1
ATOM 2329 C CA . GLY B 1 21 ? 2.366 6.760 101.217 1.00 59.71 21 GLY B CA 1
ATOM 2330 C C . GLY B 1 21 ? 1.873 7.715 102.291 1.00 59.60 21 GLY B C 1
ATOM 2331 O O . GLY B 1 21 ? 2.434 7.766 103.384 1.00 59.59 21 GLY B O 1
ATOM 2332 N N . ASP B 1 22 ? 0.820 8.466 101.986 1.00 59.63 22 ASP B N 1
ATOM 2333 C CA . ASP B 1 22 ? 0.255 9.427 102.932 1.00 59.66 22 ASP B CA 1
ATOM 2334 C C . ASP B 1 22 ? -0.341 8.779 104.181 1.00 59.11 22 ASP B C 1
ATOM 2335 O O . ASP B 1 22 ? -0.160 9.274 105.293 1.00 59.52 22 ASP B O 1
ATOM 2340 N N . ILE B 1 23 ? -1.066 7.683 103.990 1.00 58.18 23 ILE B N 1
ATOM 2341 C CA . ILE B 1 23 ? -1.695 6.982 105.100 1.00 56.93 23 ILE B CA 1
ATOM 2342 C C . ILE B 1 23 ? -0.702 6.230 105.972 1.00 56.42 23 ILE B C 1
ATOM 2343 O O . ILE B 1 23 ? -0.818 6.236 107.198 1.00 57.01 23 ILE B O 1
ATOM 2348 N N . LEU B 1 24 ? 0.268 5.575 105.346 1.00 55.27 24 LEU B N 1
ATOM 2349 C CA . LEU B 1 24 ? 1.255 4.827 106.104 1.00 53.79 24 LEU B CA 1
ATOM 2350 C C . LEU B 1 24 ? 2.143 5.759 106.918 1.00 53.13 24 LEU B C 1
ATOM 2351 O O . LEU B 1 24 ? 2.506 5.447 108.054 1.00 53.34 24 LEU B O 1
ATOM 2356 N N . PHE B 1 25 ? 2.480 6.910 106.345 1.00 50.54 25 PHE B N 1
ATOM 2357 C CA . PHE B 1 25 ? 3.321 7.874 107.044 1.00 48.05 25 PHE B CA 1
ATOM 2358 C C . PHE B 1 25 ? 2.575 8.485 108.226 1.00 48.24 25 PHE B C 1
ATOM 2359 O O . PHE B 1 25 ? 3.103 8.546 109.336 1.00 47.07 25 PHE B O 1
ATOM 2367 N N . ASP B 1 26 ? 1.345 8.930 107.981 1.00 48.38 26 ASP B N 1
ATOM 2368 C CA . ASP B 1 26 ? 0.524 9.531 109.025 1.00 49.00 26 ASP B CA 1
ATOM 2369 C C . ASP B 1 26 ? 0.138 8.486 110.077 1.00 48.92 26 ASP B C 1
ATOM 2370 O O . ASP B 1 26 ? 0.073 8.782 111.274 1.00 48.22 26 ASP B O 1
ATOM 2375 N N . GLY B 1 27 ? -0.106 7.260 109.629 1.00 48.52 27 GLY B N 1
ATOM 2376 C CA . GLY B 1 27 ? -0.466 6.205 110.557 1.00 48.73 27 GLY B CA 1
ATOM 2377 C C . GLY B 1 27 ? 0.700 5.853 111.462 1.00 49.18 27 GLY B C 1
ATOM 2378 O O . GLY B 1 27 ? 0.587 5.925 112.688 1.00 48.72 27 GLY B O 1
ATOM 2379 N N . GLY B 1 28 ? 1.822 5.479 110.849 1.00 48.92 28 GLY B N 1
ATOM 2380 C CA . GLY B 1 28 ? 3.011 5.112 111.597 1.00 48.38 28 GLY B CA 1
ATOM 2381 C C . GLY B 1 28 ? 3.396 6.127 112.657 1.00 48.95 28 GLY B C 1
ATOM 2382 O O . GLY B 1 28 ? 3.699 5.763 113.797 1.00 48.62 28 GLY B O 1
ATOM 2383 N N . ASN B 1 29 ? 3.392 7.404 112.292 1.00 47.81 29 ASN B N 1
ATOM 2384 C CA . ASN B 1 29 ? 3.742 8.444 113.245 1.00 46.89 29 ASN B CA 1
ATOM 2385 C C . ASN B 1 29 ? 2.802 8.420 114.447 1.00 45.76 29 ASN B C 1
ATOM 2386 O O . ASN B 1 29 ? 3.242 8.577 115.586 1.00 46.54 29 ASN B O 1
ATOM 2391 N N . LYS B 1 30 ? 1.512 8.225 114.193 1.00 43.70 30 LYS B N 1
ATOM 2392 C CA . LYS B 1 30 ? 0.529 8.172 115.269 1.00 43.17 30 LYS B CA 1
ATOM 2393 C C . LYS B 1 30 ? 0.794 6.957 116.152 1.00 42.86 30 LYS B C 1
ATOM 2394 O O . LYS B 1 30 ? 0.750 7.045 117.382 1.00 43.17 30 LYS B O 1
ATOM 2400 N N . ILE B 1 31 ? 1.065 5.823 115.514 1.00 41.29 31 ILE B N 1
ATOM 2401 C CA . ILE B 1 31 ? 1.339 4.597 116.238 1.00 40.35 31 ILE B CA 1
ATOM 2402 C C . ILE B 1 31 ? 2.552 4.798 117.136 1.00 40.74 31 ILE B C 1
ATOM 2403 O O . ILE B 1 31 ? 2.533 4.435 118.314 1.00 40.87 31 ILE B O 1
ATOM 2408 N N . ASN B 1 32 ? 3.603 5.388 116.576 1.00 40.35 32 ASN B N 1
ATOM 2409 C CA . ASN B 1 32 ? 4.825 5.628 117.328 1.00 40.33 32 ASN B CA 1
ATOM 2410 C C . ASN B 1 32 ? 4.576 6.564 118.502 1.00 39.55 32 ASN B C 1
ATOM 2411 O O . ASN B 1 32 ? 5.102 6.352 119.597 1.00 39.78 32 ASN B O 1
ATOM 2416 N N . SER B 1 33 ? 3.774 7.598 118.277 1.00 37.93 33 SER B N 1
ATOM 2417 C CA . SER B 1 33 ? 3.471 8.553 119.333 1.00 37.65 33 SER B CA 1
ATOM 2418 C C . SER B 1 33 ? 2.804 7.843 120.507 1.00 37.32 33 SER B C 1
ATOM 2419 O O . SER B 1 33 ? 3.168 8.048 121.666 1.00 37.90 33 SER B O 1
ATOM 2422 N N . ASP B 1 34 ? 1.830 6.997 120.196 1.00 36.01 34 ASP B N 1
ATOM 2423 C CA . ASP B 1 34 ? 1.109 6.260 121.217 1.00 34.89 34 ASP B CA 1
ATOM 2424 C C . ASP B 1 34 ? 1.997 5.301 121.993 1.00 34.91 34 ASP B C 1
ATOM 2425 O O . ASP B 1 34 ? 1.970 5.288 123.226 1.00 34.26 34 ASP B O 1
ATOM 2430 N N . PHE B 1 35 ? 2.784 4.499 121.282 1.00 33.88 35 PHE B N 1
ATOM 2431 C CA . PHE B 1 35 ? 3.663 3.552 121.950 1.00 32.91 35 PHE B CA 1
ATOM 2432 C C . PHE B 1 35 ? 4.718 4.254 122.795 1.00 33.41 35 PHE B C 1
ATOM 2433 O O . PHE B 1 35 ? 5.106 3.749 123.851 1.00 34.40 35 PHE B O 1
ATOM 2441 N N . ASN B 1 36 ? 5.186 5.414 122.340 1.00 33.10 36 ASN B N 1
ATOM 2442 C CA . ASN B 1 36 ? 6.185 6.159 123.101 1.00 32.75 36 ASN B CA 1
ATOM 2443 C C . ASN B 1 36 ? 5.528 6.651 124.384 1.00 32.67 36 ASN B C 1
ATOM 2444 O O . ASN B 1 36 ? 6.159 6.724 125.444 1.00 32.36 36 ASN B O 1
ATOM 2449 N N . ALA B 1 37 ? 4.250 6.986 124.272 1.00 32.32 37 ALA B N 1
ATOM 2450 C CA . ALA B 1 37 ? 3.478 7.466 125.405 1.00 31.38 37 ALA B CA 1
ATOM 2451 C C . ALA B 1 37 ? 3.374 6.365 126.459 1.00 32.35 37 ALA B C 1
ATOM 2452 O O . ALA B 1 37 ? 3.632 6.592 127.641 1.00 31.06 37 ALA B O 1
ATOM 2454 N N . ILE B 1 38 ? 2.996 5.171 126.009 1.00 32.30 38 ILE B N 1
ATOM 2455 C CA . ILE B 1 38 ? 2.834 4.016 126.877 1.00 31.48 38 ILE B CA 1
ATOM 2456 C C . ILE B 1 38 ? 4.176 3.590 127.460 1.00 32.49 38 ILE B C 1
ATOM 2457 O O . ILE B 1 38 ? 4.345 3.541 128.680 1.00 32.54 38 ILE B O 1
ATOM 2462 N N . TYR B 1 39 ? 5.140 3.299 126.593 1.00 32.11 39 TYR B N 1
ATOM 2463 C CA . TYR B 1 39 ? 6.447 2.873 127.062 1.00 30.60 39 TYR B CA 1
ATOM 2464 C C . TYR B 1 39 ? 7.102 3.854 128.020 1.00 30.55 39 TYR B C 1
ATOM 2465 O O . TYR B 1 39 ? 7.789 3.438 128.950 1.00 30.91 39 TYR B O 1
ATOM 2474 N N . ASN B 1 40 ? 6.902 5.150 127.812 1.00 29.64 40 ASN B N 1
ATOM 2475 C CA . ASN B 1 40 ? 7.527 6.115 128.707 1.00 29.39 40 ASN B CA 1
ATOM 2476 C C . ASN B 1 40 ? 6.792 6.267 130.035 1.00 28.89 40 ASN B C 1
ATOM 2477 O O . ASN B 1 40 ? 7.311 6.854 130.991 1.00 28.73 40 ASN B O 1
ATOM 2482 N N . ALA B 1 41 ? 5.584 5.725 130.090 1.00 28.09 41 ALA B N 1
ATOM 2483 C CA . ALA B 1 41 ? 4.800 5.783 131.307 1.00 28.62 41 ALA B CA 1
ATOM 2484 C C . ALA B 1 41 ? 5.131 4.562 132.160 1.00 29.66 41 ALA B C 1
ATOM 2485 O O . ALA B 1 41 ? 5.006 4.603 133.381 1.00 31.66 41 ALA B O 1
ATOM 2487 N N . PHE B 1 42 ? 5.570 3.483 131.513 1.00 28.43 42 PHE B N 1
ATOM 2488 C CA . PHE B 1 42 ? 5.903 2.251 132.219 1.00 28.33 42 PHE B CA 1
ATOM 2489 C C . PHE B 1 42 ? 7.353 1.813 132.017 1.00 28.34 42 PHE B C 1
ATOM 2490 O O . PHE B 1 42 ? 7.716 0.678 132.339 1.00 28.50 42 PHE B O 1
ATOM 2498 N N . GLY B 1 43 ? 8.183 2.707 131.492 1.00 27.75 43 GLY B N 1
ATOM 2499 C CA . GLY B 1 43 ? 9.570 2.354 131.256 1.00 28.49 43 GLY B CA 1
ATOM 2500 C C . GLY B 1 43 ? 10.530 3.496 131.503 1.00 29.46 43 GLY B C 1
ATOM 2501 O O . GLY B 1 43 ? 10.115 4.643 131.685 1.00 30.32 43 GLY B O 1
ATOM 2502 N N . ASP B 1 44 ? 11.819 3.184 131.502 1.00 29.28 44 ASP B N 1
ATOM 2503 C CA . ASP B 1 44 ? 12.839 4.186 131.744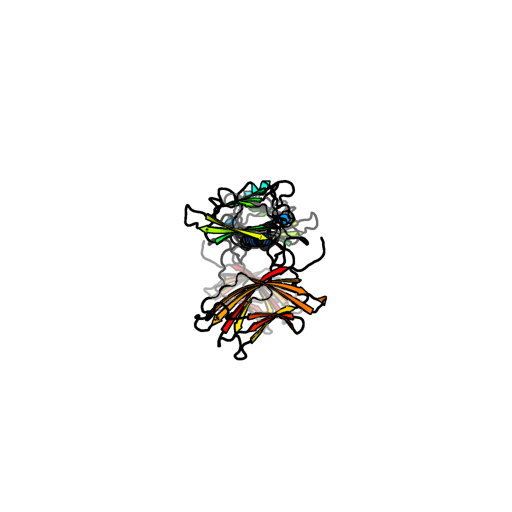 1.00 30.11 44 ASP B CA 1
ATOM 2504 C C . ASP B 1 44 ? 12.871 5.214 130.618 1.00 31.00 44 ASP B C 1
ATOM 2505 O O . ASP B 1 44 ? 13.119 4.869 129.465 1.00 31.62 44 ASP B O 1
ATOM 2510 N N . GLN B 1 45 ? 12.637 6.477 130.954 1.00 31.76 45 GLN B N 1
ATOM 2511 C CA . GLN B 1 45 ? 12.645 7.532 129.951 1.00 32.95 45 GLN B CA 1
ATOM 2512 C C . GLN B 1 45 ? 14.056 7.969 129.540 1.00 34.89 45 GLN B C 1
ATOM 2513 O O . GLN B 1 45 ? 14.246 8.543 128.466 1.00 34.89 45 GLN B O 1
ATOM 2519 N N . ARG B 1 46 ? 15.043 7.692 130.388 1.00 34.52 46 ARG B N 1
ATOM 2520 C CA . ARG B 1 46 ? 16.420 8.070 130.086 1.00 35.00 46 ARG B CA 1
ATOM 2521 C C . ARG B 1 46 ? 16.936 7.368 128.822 1.00 35.60 46 ARG B C 1
ATOM 2522 O O . ARG B 1 46 ? 17.909 7.809 128.212 1.00 35.92 46 ARG B O 1
ATOM 2530 N N . LYS B 1 47 ? 16.271 6.287 128.426 1.00 35.39 47 LYS B N 1
ATOM 2531 C CA . LYS B 1 47 ? 16.664 5.525 127.244 1.00 35.73 47 LYS B CA 1
ATOM 2532 C C . LYS B 1 47 ? 16.261 6.175 125.917 1.00 36.98 47 LYS B C 1
ATOM 2533 O O . LYS B 1 47 ? 16.750 5.783 124.854 1.00 36.25 47 LYS B O 1
ATOM 2539 N N . MET B 1 48 ? 15.373 7.165 125.975 1.00 38.05 48 MET B N 1
ATOM 2540 C CA . MET B 1 48 ? 14.924 7.846 124.764 1.00 38.92 48 MET B CA 1
ATOM 2541 C C . MET B 1 48 ? 16.086 8.495 124.022 1.00 40.40 48 MET B C 1
ATOM 2542 O O . MET B 1 48 ? 16.021 8.689 122.809 1.00 40.81 48 MET B O 1
ATOM 2547 N N . ALA B 1 49 ? 17.148 8.819 124.757 1.00 41.88 49 ALA B N 1
ATOM 2548 C CA . ALA B 1 49 ? 18.330 9.458 124.182 1.00 42.59 49 ALA B CA 1
ATOM 2549 C C . ALA B 1 49 ? 19.149 8.489 123.339 1.00 43.43 49 ALA B C 1
ATOM 2550 O O . ALA B 1 49 ? 20.169 8.866 122.756 1.00 43.74 49 ALA B O 1
ATOM 2552 N N . VAL B 1 50 ? 18.704 7.238 123.285 1.00 43.98 50 VAL B N 1
ATOM 2553 C CA . VAL B 1 50 ? 19.392 6.212 122.515 1.00 44.99 50 VAL B CA 1
ATOM 2554 C C . VAL B 1 50 ? 18.427 5.498 121.575 1.00 45.62 50 VAL B C 1
ATOM 2555 O O . VAL B 1 50 ? 17.527 4.785 122.023 1.00 46.26 50 VAL B O 1
ATOM 2559 N N . ALA B 1 51 ? 18.617 5.698 120.274 1.00 45.63 51 ALA B N 1
ATOM 2560 C CA . ALA B 1 51 ? 17.770 5.065 119.268 1.00 45.40 51 ALA B CA 1
ATOM 2561 C C . ALA B 1 51 ? 16.285 5.220 119.608 1.00 45.38 51 ALA B C 1
ATOM 2562 O O . ALA B 1 51 ? 15.469 4.361 119.279 1.00 44.93 51 ALA B O 1
ATOM 2564 N N . ASN B 1 52 ? 15.940 6.321 120.263 1.00 45.52 52 ASN B N 1
ATOM 2565 C CA . ASN B 1 52 ? 14.555 6.571 120.639 1.00 45.99 52 ASN B CA 1
ATOM 2566 C C . ASN B 1 52 ? 13.980 5.430 121.473 1.00 44.69 52 ASN B C 1
ATOM 2567 O O . ASN B 1 52 ? 12.847 4.995 121.263 1.00 43.47 52 ASN B O 1
ATOM 2572 N N . GLY B 1 53 ? 14.774 4.945 122.419 1.00 44.57 53 GLY B N 1
ATOM 2573 C CA . GLY B 1 53 ? 14.317 3.878 123.290 1.00 44.05 53 GLY B CA 1
ATOM 2574 C C . GLY B 1 53 ? 14.212 2.503 122.660 1.00 44.01 53 GLY B C 1
ATOM 2575 O O . GLY B 1 53 ? 13.491 1.652 123.175 1.00 44.57 53 GLY B O 1
ATOM 2576 N N . THR B 1 54 ? 14.912 2.276 121.553 1.00 43.27 54 THR B N 1
ATOM 2577 C CA . THR B 1 54 ? 14.878 0.967 120.905 1.00 42.75 54 THR B CA 1
ATOM 2578 C C . THR B 1 54 ? 16.227 0.277 121.028 1.00 42.10 54 THR B C 1
ATOM 2579 O O . THR B 1 54 ? 17.161 0.825 121.606 1.00 42.06 54 THR B O 1
ATOM 2583 N N . GLY B 1 55 ? 16.326 -0.929 120.485 1.00 42.26 55 GLY B N 1
ATOM 2584 C CA . GLY B 1 55 ? 17.576 -1.660 120.563 1.00 43.01 55 GLY B CA 1
ATOM 2585 C C . GLY B 1 55 ? 17.511 -2.775 121.583 1.00 43.99 55 GLY B C 1
ATOM 2586 O O . GLY B 1 55 ? 16.479 -2.977 122.221 1.00 45.13 55 GLY B O 1
ATOM 2587 N N . ALA B 1 56 ? 18.616 -3.495 121.742 1.00 44.33 56 ALA B N 1
ATOM 2588 C CA . ALA B 1 56 ? 18.692 -4.607 122.683 1.00 44.07 56 ALA B CA 1
ATOM 2589 C C . ALA B 1 56 ? 18.561 -4.162 124.137 1.00 43.85 56 ALA B C 1
ATOM 2590 O O . ALA B 1 56 ? 18.148 -4.938 124.996 1.00 45.27 56 ALA B O 1
ATOM 2592 N N . ASP B 1 57 ? 18.920 -2.914 124.411 1.00 43.21 57 ASP B N 1
ATOM 2593 C CA . ASP B 1 57 ? 18.832 -2.372 125.764 1.00 41.89 57 ASP B CA 1
ATOM 2594 C C . ASP B 1 57 ? 17.783 -1.255 125.776 1.00 40.15 57 ASP B C 1
ATOM 2595 O O . ASP B 1 57 ? 17.803 -0.366 126.632 1.00 38.72 57 ASP B O 1
ATOM 2600 N N . GLY B 1 58 ? 16.869 -1.311 124.810 1.00 37.86 58 GLY B N 1
ATOM 2601 C CA . GLY B 1 58 ? 15.817 -0.315 124.716 1.00 36.51 58 GLY B CA 1
ATOM 2602 C C . GLY B 1 58 ? 14.746 -0.477 125.784 1.00 36.90 58 GLY B C 1
ATOM 2603 O O . GLY B 1 58 ? 14.784 -1.412 126.590 1.00 35.93 58 GLY B O 1
ATOM 2604 N N . GLN B 1 59 ? 13.781 0.437 125.780 1.00 35.31 59 GLN B N 1
ATOM 2605 C CA . GLN B 1 59 ? 12.686 0.438 126.746 1.00 35.11 59 GLN B CA 1
ATOM 2606 C C . GLN B 1 59 ? 11.807 -0.819 126.766 1.00 34.37 59 GLN B C 1
ATOM 2607 O O . GLN B 1 59 ? 11.584 -1.460 125.740 1.00 34.47 59 GLN B O 1
ATOM 2613 N N . ILE B 1 60 ? 11.301 -1.153 127.948 1.00 33.04 60 ILE B N 1
ATOM 2614 C CA . ILE B 1 60 ? 10.426 -2.308 128.128 1.00 32.36 60 ILE B CA 1
ATOM 2615 C C . ILE B 1 60 ? 9.273 -1.920 129.048 1.00 31.15 60 ILE B C 1
ATOM 2616 O O . ILE B 1 60 ? 9.398 -0.988 129.838 1.00 32.23 60 ILE B O 1
ATOM 2621 N N . ILE B 1 61 ? 8.157 -2.635 128.947 1.00 29.49 61 ILE B N 1
ATOM 2622 C CA . ILE B 1 61 ? 6.985 -2.369 129.780 1.00 27.57 61 ILE B CA 1
ATOM 2623 C C . ILE B 1 61 ? 7.104 -3.077 131.124 1.00 27.75 61 ILE B C 1
ATOM 2624 O O . ILE B 1 61 ? 7.057 -4.303 131.185 1.00 29.58 61 ILE B O 1
ATOM 2629 N N . HIS B 1 62 ? 7.259 -2.310 132.197 1.00 26.43 62 HIS B N 1
ATOM 2630 C CA . HIS B 1 62 ? 7.362 -2.888 133.534 1.00 25.93 62 HIS B CA 1
ATOM 2631 C C . HIS B 1 62 ? 5.973 -3.122 134.101 1.00 25.88 62 HIS B C 1
ATOM 2632 O O . HIS B 1 62 ? 5.195 -2.181 134.256 1.00 25.44 62 HIS B O 1
ATOM 2639 N N . ALA B 1 63 ? 5.663 -4.375 134.415 1.00 25.19 63 ALA B N 1
ATOM 2640 C CA . ALA B 1 63 ? 4.357 -4.715 134.960 1.00 24.32 63 ALA B CA 1
ATOM 2641 C C . ALA B 1 63 ? 4.184 -4.022 136.306 1.00 23.86 63 ALA B C 1
ATOM 2642 O O . ALA B 1 63 ? 3.069 -3.706 136.720 1.00 22.95 63 ALA B O 1
ATOM 2644 N N . THR B 1 64 ? 5.307 -3.792 136.978 1.00 23.89 64 THR B N 1
ATOM 2645 C CA . THR B 1 64 ? 5.328 -3.136 138.277 1.00 23.91 64 THR B CA 1
ATOM 2646 C C . THR B 1 64 ? 5.258 -1.623 138.098 1.00 24.66 64 THR B C 1
ATOM 2647 O O . THR B 1 64 ? 5.198 -0.877 139.075 1.00 24.71 64 THR B O 1
ATOM 2651 N N . GLY B 1 65 ? 5.277 -1.169 136.854 1.00 23.28 65 GLY B N 1
ATOM 2652 C CA . GLY B 1 65 ? 5.257 0.260 136.626 1.00 24.34 65 GLY B CA 1
ATOM 2653 C C . GLY B 1 65 ? 6.682 0.756 136.779 1.00 24.34 65 GLY B C 1
ATOM 2654 O O . GLY B 1 65 ? 7.580 -0.030 137.087 1.00 24.52 65 GLY B O 1
ATOM 2655 N N . TYR B 1 66 ? 6.899 2.050 136.577 1.00 25.33 66 TYR B N 1
ATOM 2656 C CA . TYR B 1 66 ? 8.244 2.602 136.679 1.00 24.92 66 TYR B CA 1
ATOM 2657 C C . TYR B 1 66 ? 8.234 4.011 137.248 1.00 24.74 66 TYR B C 1
ATOM 2658 O O . TYR B 1 66 ? 7.312 4.788 136.985 1.00 25.39 66 TYR B O 1
ATOM 2667 N N . TYR B 1 67 ? 9.265 4.335 138.024 1.00 24.60 67 TYR B N 1
ATOM 2668 C CA . TYR B 1 67 ? 9.406 5.658 138.618 1.00 23.64 67 TYR B CA 1
ATOM 2669 C C . TYR B 1 67 ? 10.607 6.349 137.968 1.00 23.94 67 TYR B C 1
ATOM 2670 O O . TYR B 1 67 ? 11.744 5.904 138.118 1.00 22.90 67 TYR B O 1
ATOM 2679 N N . GLN B 1 68 ? 10.349 7.441 137.254 1.00 23.57 68 GLN B N 1
ATOM 2680 C CA . GLN B 1 68 ? 11.401 8.157 136.529 1.00 25.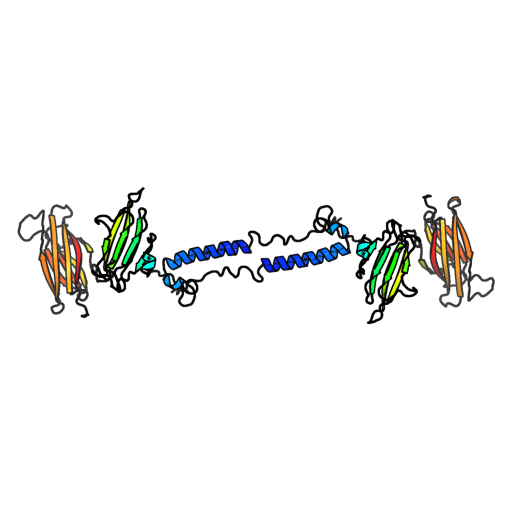35 68 GLN B CA 1
ATOM 2681 C C . GLN B 1 68 ? 12.447 8.911 137.348 1.00 25.48 68 GLN B C 1
ATOM 2682 O O . GLN B 1 68 ? 12.145 9.491 138.389 1.00 24.76 68 GLN B O 1
ATOM 2688 N N . LYS B 1 69 ? 13.682 8.895 136.846 1.00 27.17 69 LYS B N 1
ATOM 2689 C CA . LYS B 1 69 ? 14.789 9.613 137.461 1.00 28.47 69 LYS B CA 1
ATOM 2690 C C . LYS B 1 69 ? 14.991 10.847 136.592 1.00 29.42 69 LYS B C 1
ATOM 2691 O O . LYS B 1 69 ? 15.459 10.735 135.462 1.00 29.26 69 LYS B O 1
ATOM 2697 N N . HIS B 1 70 ? 14.615 12.016 137.105 1.00 30.99 70 HIS B N 1
ATOM 2698 C CA . HIS B 1 70 ? 14.773 13.269 136.367 1.00 31.93 70 HIS B CA 1
ATOM 2699 C C . HIS B 1 70 ? 15.843 14.131 137.052 1.00 33.65 70 HIS B C 1
ATOM 2700 O O . HIS B 1 70 ? 16.172 13.908 138.219 1.00 34.13 70 HIS B O 1
ATOM 2707 N N . SER B 1 71 ? 16.376 15.116 136.334 1.00 34.33 71 SER B N 1
ATOM 2708 C CA . SER B 1 71 ? 17.409 15.991 136.888 1.00 34.86 71 SER B CA 1
ATOM 2709 C C . SER B 1 71 ? 16.804 17.252 137.508 1.00 35.41 71 SER B C 1
ATOM 2710 O O . SER B 1 71 ? 15.642 17.572 137.269 1.00 34.65 71 SER B O 1
ATOM 2713 N N . ILE B 1 72 ? 17.610 17.962 138.295 1.00 37.15 72 ILE B N 1
ATOM 2714 C CA . ILE B 1 72 ? 17.172 19.186 138.959 1.00 39.71 72 ILE B CA 1
ATOM 2715 C C . ILE B 1 72 ? 16.614 20.206 137.976 1.00 40.73 72 ILE B C 1
ATOM 2716 O O . ILE B 1 72 ? 15.544 20.776 138.199 1.00 41.23 72 ILE B O 1
ATOM 2721 N N . THR B 1 73 ? 17.345 20.442 136.895 1.00 40.91 73 THR B N 1
ATOM 2722 C CA . THR B 1 73 ? 16.912 21.406 135.896 1.00 42.00 73 THR B CA 1
ATOM 2723 C C . THR B 1 73 ? 15.580 21.018 135.268 1.00 40.88 73 THR B C 1
ATOM 2724 O O . THR B 1 73 ? 14.803 21.885 134.867 1.00 42.97 73 THR B O 1
ATOM 2728 N N . GLU B 1 74 ? 15.308 19.721 135.198 1.00 39.46 74 GLU B N 1
ATOM 2729 C CA . GLU B 1 74 ? 14.059 19.250 134.612 1.00 38.64 74 GLU B CA 1
ATOM 2730 C C . GLU B 1 74 ? 12.875 19.520 135.540 1.00 37.37 74 GLU B C 1
ATOM 2731 O O . GLU B 1 74 ? 11.742 19.684 135.087 1.00 37.14 74 GLU B O 1
ATOM 2737 N N . TYR B 1 75 ? 13.141 19.575 136.840 1.00 35.70 75 TYR B N 1
ATOM 2738 C CA . TYR B 1 75 ? 12.087 19.849 137.806 1.00 34.61 75 TYR B CA 1
ATOM 2739 C C . TYR B 1 75 ? 11.843 21.350 137.960 1.00 34.65 75 TYR B C 1
ATOM 2740 O O . TYR B 1 75 ? 11.049 21.771 138.799 1.00 33.93 75 TYR B O 1
ATOM 2749 N N . ALA B 1 76 ? 12.529 22.156 137.154 1.00 34.69 76 ALA B N 1
ATOM 2750 C CA . ALA B 1 76 ? 12.346 23.606 137.206 1.00 35.10 76 ALA B CA 1
ATOM 2751 C C . ALA B 1 76 ? 10.941 23.961 136.725 1.00 34.69 76 ALA B C 1
ATOM 2752 O O . ALA B 1 76 ? 10.406 25.011 137.072 1.00 34.41 76 ALA B O 1
ATOM 2754 N N . THR B 1 77 ? 10.352 23.081 135.921 1.00 35.82 77 THR B N 1
ATOM 2755 C CA . THR B 1 77 ? 9.003 23.300 135.406 1.00 36.70 77 THR B CA 1
ATOM 2756 C C . THR B 1 77 ? 8.031 22.249 135.944 1.00 35.95 77 THR B C 1
ATOM 2757 O O . THR B 1 77 ? 8.374 21.072 136.083 1.00 35.18 77 THR B O 1
ATOM 2761 N N . PRO B 1 78 ? 6.796 22.672 136.248 1.00 35.05 78 PRO B N 1
ATOM 2762 C CA . PRO B 1 78 ? 5.731 21.815 136.777 1.00 34.07 78 PRO B CA 1
ATOM 2763 C C . PRO B 1 78 ? 5.645 20.417 136.164 1.00 33.88 78 PRO B C 1
ATOM 2764 O O . PRO B 1 78 ? 5.736 20.242 134.947 1.00 33.32 78 PRO B O 1
ATOM 2768 N N . VAL B 1 79 ? 5.470 19.422 137.026 1.00 32.31 79 VAL B N 1
ATOM 2769 C CA . VAL B 1 79 ? 5.340 18.043 136.583 1.00 31.62 79 VAL B CA 1
ATOM 2770 C C . VAL B 1 79 ? 3.881 17.763 136.215 1.00 30.15 79 VAL B C 1
ATOM 2771 O O . VAL B 1 79 ? 2.966 18.308 136.830 1.00 27.67 79 VAL B O 1
ATOM 2775 N N . LYS B 1 80 ? 3.674 16.929 135.199 1.00 29.79 80 LYS B N 1
ATOM 2776 C CA . LYS B 1 80 ? 2.326 16.578 134.746 1.00 30.21 80 LYS B CA 1
ATOM 2777 C C . LYS B 1 80 ? 1.664 15.586 135.702 1.00 29.95 80 LYS B C 1
ATOM 2778 O O . LYS B 1 80 ? 2.354 14.849 136.411 1.00 30.20 80 LYS B O 1
ATOM 2784 N N . VAL B 1 81 ? 0.332 15.567 135.732 1.00 28.55 81 VAL B N 1
ATOM 2785 C CA . VAL B 1 81 ? -0.367 14.627 136.598 1.00 28.46 81 VAL B CA 1
ATOM 2786 C C . VAL B 1 81 ? -0.233 13.233 135.999 1.00 27.93 81 VAL B C 1
ATOM 2787 O O . VAL B 1 81 ? -0.129 13.085 134.783 1.00 29.19 81 VAL B O 1
ATOM 2791 N N . GLY B 1 82 ? -0.222 12.216 136.855 1.00 26.75 82 GLY B N 1
ATOM 2792 C CA . GLY B 1 82 ? -0.090 10.847 136.384 1.00 25.08 82 GLY B CA 1
ATOM 2793 C C . GLY B 1 82 ? 1.347 10.343 136.337 1.00 25.22 82 GLY B C 1
ATOM 2794 O O . GLY B 1 82 ? 1.578 9.159 136.111 1.00 26.86 82 GLY B O 1
ATOM 2795 N N . THR B 1 83 ? 2.319 11.224 136.564 1.00 24.33 83 THR B N 1
ATOM 2796 C CA . THR B 1 83 ? 3.728 10.822 136.518 1.00 22.83 83 THR B CA 1
ATOM 2797 C C . THR B 1 83 ? 4.256 10.221 137.815 1.00 22.16 83 THR B C 1
ATOM 2798 O O . THR B 1 83 ? 3.700 10.421 138.894 1.00 20.42 83 THR B O 1
ATOM 2802 N N . ARG B 1 84 ? 5.347 9.475 137.686 1.00 21.46 84 ARG B N 1
ATOM 2803 C CA . ARG B 1 84 ? 5.974 8.806 138.818 1.00 21.03 84 ARG B CA 1
ATOM 2804 C C . ARG B 1 84 ? 7.428 9.216 138.889 1.00 20.56 84 ARG B C 1
ATOM 2805 O O . ARG B 1 84 ? 8.110 9.268 137.871 1.00 20.29 84 ARG B O 1
ATOM 2813 N N . HIS B 1 85 ? 7.903 9.486 140.099 1.00 21.91 85 HIS B N 1
ATOM 2814 C CA . HIS B 1 85 ? 9.267 9.939 140.286 1.00 22.61 85 HIS B CA 1
ATOM 2815 C C . HIS B 1 85 ? 10.047 9.189 141.364 1.00 24.66 85 HIS B C 1
ATOM 2816 O O . HIS B 1 85 ? 9.522 8.892 142.448 1.00 26.00 85 HIS B O 1
ATOM 2823 N N . ASP B 1 86 ? 11.299 8.863 141.044 1.00 23.04 86 ASP B N 1
ATOM 2824 C CA . ASP B 1 86 ? 12.199 8.206 141.987 1.00 21.94 86 ASP B CA 1
ATOM 2825 C C . ASP B 1 86 ? 13.147 9.359 142.290 1.00 22.86 86 ASP B C 1
ATOM 2826 O O . ASP B 1 86 ? 13.980 9.720 141.463 1.00 21.84 86 ASP B O 1
ATOM 2831 N N . ILE B 1 87 ? 12.997 9.948 143.470 1.00 23.98 87 ILE B N 1
ATOM 2832 C CA . ILE B 1 87 ? 13.787 11.105 143.866 1.00 25.14 87 ILE B CA 1
ATOM 2833 C C . ILE B 1 87 ? 15.212 10.813 144.337 1.00 26.19 87 ILE B C 1
ATOM 2834 O O . ILE B 1 87 ? 15.468 9.832 145.033 1.00 25.57 87 ILE B O 1
ATOM 2839 N N . ASP B 1 88 ? 16.130 11.688 143.949 1.00 27.37 88 ASP B N 1
ATOM 2840 C CA . ASP B 1 88 ? 17.530 11.572 144.339 1.00 28.55 88 ASP B CA 1
ATOM 2841 C C . ASP B 1 88 ? 17.983 12.918 144.901 1.00 29.45 88 ASP B C 1
ATOM 2842 O O . ASP B 1 88 ? 18.189 13.878 144.153 1.00 29.62 88 ASP B O 1
ATOM 2847 N N . THR B 1 89 ? 18.133 12.984 146.220 1.00 29.58 89 THR B N 1
ATOM 2848 C CA . THR B 1 89 ? 18.571 14.206 146.876 1.00 29.20 89 THR B CA 1
ATOM 2849 C C . THR B 1 89 ? 19.966 14.001 147.451 1.00 29.99 89 THR B C 1
ATOM 2850 O O . THR B 1 89 ? 20.346 14.677 148.411 1.00 30.74 89 THR B O 1
ATOM 2854 N N . SER B 1 90 ? 20.731 13.080 146.871 1.00 30.75 90 SER B N 1
ATOM 2855 C CA . SER B 1 90 ? 22.070 12.798 147.384 1.00 33.10 90 SER B CA 1
ATOM 2856 C C . SER B 1 90 ? 22.990 14.013 147.470 1.00 33.91 90 SER B C 1
ATOM 2857 O O . SER B 1 90 ? 23.647 14.209 148.494 1.00 35.73 90 SER B O 1
ATOM 2860 N N . THR B 1 91 ? 23.036 14.836 146.428 1.00 34.22 91 THR B N 1
ATOM 2861 C CA . THR B 1 91 ? 23.906 16.010 146.464 1.00 34.99 91 THR B CA 1
ATOM 2862 C C . THR B 1 91 ? 23.200 17.272 146.946 1.00 35.15 91 THR B C 1
ATOM 2863 O O . THR B 1 91 ? 23.854 18.233 147.355 1.00 36.54 91 THR B O 1
ATOM 2867 N N . VAL B 1 92 ? 21.869 17.269 146.914 1.00 33.53 92 VAL B N 1
ATOM 2868 C CA . VAL B 1 92 ? 21.094 18.429 147.356 1.00 30.67 92 VAL B CA 1
ATOM 2869 C C . VAL B 1 92 ? 19.597 18.149 147.335 1.00 31.11 92 VAL B C 1
ATOM 2870 O O . VAL B 1 92 ? 19.115 17.372 146.508 1.00 30.89 92 VAL B O 1
ATOM 2874 N N . GLY B 1 93 ? 18.863 18.788 148.243 1.00 30.19 93 GLY B N 1
ATOM 2875 C CA . GLY B 1 93 ? 17.425 18.586 148.283 1.00 30.95 93 GLY B CA 1
ATOM 2876 C C . GLY B 1 93 ? 16.818 19.004 146.959 1.00 31.14 93 GLY B C 1
ATOM 2877 O O . GLY B 1 93 ? 17.339 19.895 146.287 1.00 32.48 93 GLY B O 1
ATOM 2878 N N . VAL B 1 94 ? 15.728 18.365 146.560 1.00 31.57 94 VAL B N 1
ATOM 2879 C CA . VAL B 1 94 ? 15.090 18.733 145.304 1.00 30.85 94 VAL B CA 1
ATOM 2880 C C . VAL B 1 94 ? 13.650 19.168 145.523 1.00 30.53 94 VAL B C 1
ATOM 2881 O O . VAL B 1 94 ? 12.952 18.646 146.397 1.00 31.50 94 VAL B O 1
ATOM 2885 N N . LYS B 1 95 ? 13.215 20.140 144.734 1.00 27.93 95 LYS B N 1
ATOM 2886 C CA . LYS B 1 95 ? 11.852 20.617 144.823 1.00 26.37 95 LYS B CA 1
ATOM 2887 C C . LYS B 1 95 ? 11.098 20.199 143.577 1.00 26.18 95 LYS B C 1
ATOM 2888 O O . LYS B 1 95 ? 11.619 20.281 142.467 1.00 26.45 95 LYS B O 1
ATOM 2894 N N . VAL B 1 96 ? 9.870 19.736 143.765 1.00 25.21 96 VAL B N 1
ATOM 2895 C CA . VAL B 1 96 ? 9.053 19.326 142.643 1.00 24.77 96 VAL B CA 1
ATOM 2896 C C . VAL B 1 96 ? 7.757 20.109 142.721 1.00 25.40 96 VAL B C 1
ATOM 2897 O O . VAL B 1 96 ? 7.207 20.316 143.802 1.00 25.49 96 VAL B O 1
ATOM 2901 N N . ILE B 1 97 ? 7.286 20.578 141.576 1.00 26.55 97 ILE B N 1
ATOM 2902 C CA . ILE B 1 97 ? 6.045 21.328 141.539 1.00 27.14 97 ILE B CA 1
ATOM 2903 C C . ILE B 1 97 ? 5.083 20.517 140.678 1.00 27.37 97 ILE B C 1
ATOM 2904 O O . ILE B 1 97 ? 5.458 20.004 139.617 1.00 28.73 97 ILE B O 1
ATOM 2909 N N . ILE B 1 98 ? 3.852 20.373 141.151 1.00 27.34 98 ILE B N 1
ATOM 2910 C CA . ILE B 1 98 ? 2.856 19.608 140.419 1.00 26.88 98 ILE B CA 1
ATOM 2911 C C . ILE B 1 98 ? 1.838 20.552 139.801 1.00 27.40 98 ILE B C 1
ATOM 2912 O O . ILE B 1 98 ? 1.286 21.407 140.487 1.00 28.10 98 ILE B O 1
ATOM 2917 N N . GLU B 1 99 ? 1.590 20.395 138.506 1.00 28.97 99 GLU B N 1
ATOM 2918 C CA . GLU B 1 99 ? 0.629 21.241 137.804 1.00 30.83 99 GLU B CA 1
ATOM 2919 C C . GLU B 1 99 ? -0.744 21.141 138.463 1.00 30.53 99 GLU B C 1
ATOM 2920 O O . GLU B 1 99 ? -1.036 20.166 139.153 1.00 31.29 99 GLU B O 1
ATOM 2926 N N . ARG B 1 100 ? -1.588 22.143 138.247 1.00 31.73 100 ARG B N 1
ATOM 2927 C CA . ARG B 1 100 ? -2.932 22.129 138.821 1.00 31.94 100 ARG B CA 1
ATOM 2928 C C . ARG B 1 100 ? -3.589 20.796 138.463 1.00 31.38 100 ARG B C 1
ATOM 2929 O O . ARG B 1 100 ? -3.427 20.292 137.353 1.00 31.43 100 ARG B O 1
ATOM 2937 N N . GLY B 1 101 ? -4.317 20.213 139.406 1.00 31.05 101 GLY B N 1
ATOM 2938 C CA . GLY B 1 101 ? -4.949 18.938 139.127 1.00 30.53 101 GLY B CA 1
ATOM 2939 C C . GLY B 1 101 ? -6.459 18.990 139.114 1.00 30.38 101 GLY B C 1
ATOM 2940 O O . GLY B 1 101 ? -7.070 20.042 139.333 1.00 29.71 101 GLY B O 1
ATOM 2941 N N . GLU B 1 102 ? -7.056 17.839 138.837 1.00 31.11 102 GLU B N 1
ATOM 2942 C CA . GLU B 1 102 ? -8.500 17.688 138.817 1.00 31.42 102 GLU B CA 1
ATOM 2943 C C . GLU B 1 102 ? -8.797 16.455 139.658 1.00 29.92 102 GLU B C 1
ATOM 2944 O O . GLU B 1 102 ? -7.964 15.552 139.761 1.00 30.52 102 GLU B O 1
ATOM 2950 N N . LEU B 1 103 ? -9.981 16.427 140.255 1.00 28.04 103 LEU B N 1
ATOM 2951 C CA . LEU B 1 103 ? -10.400 15.322 141.101 1.00 26.40 103 LEU B CA 1
ATOM 2952 C C . LEU B 1 103 ? -9.889 13.956 140.649 1.00 25.68 103 LEU B C 1
ATOM 2953 O O . LEU B 1 103 ? -10.190 13.498 139.546 1.00 24.41 103 LEU B O 1
ATOM 2958 N N . GLY B 1 104 ? -9.111 13.311 141.515 1.00 24.86 104 GLY B N 1
ATOM 2959 C CA . GLY B 1 104 ? -8.584 11.997 141.198 1.00 23.29 104 GLY B CA 1
ATOM 2960 C C . GLY B 1 104 ? -7.185 11.986 140.612 1.00 24.74 104 GLY B C 1
ATOM 2961 O O . GLY B 1 104 ? -6.527 10.943 140.634 1.00 24.74 104 GLY B O 1
ATOM 2962 N N . ASP B 1 105 ? -6.723 13.122 140.082 1.00 23.52 105 ASP B N 1
ATOM 2963 C CA . ASP B 1 105 ? -5.383 13.171 139.510 1.00 23.86 105 ASP B CA 1
ATOM 2964 C C . ASP B 1 105 ? -4.393 12.727 140.573 1.00 23.55 105 ASP B C 1
ATOM 2965 O O . ASP B 1 105 ? -4.579 13.001 141.756 1.00 22.07 105 ASP B O 1
ATOM 2970 N N . CYS B 1 106 ? -3.328 12.057 140.144 1.00 23.35 106 CYS B N 1
ATOM 2971 C CA . CYS B 1 106 ? -2.352 11.544 141.088 1.00 22.72 106 CYS B CA 1
ATOM 2972 C C . CYS B 1 106 ? -0.915 11.619 140.588 1.00 21.24 106 CYS B C 1
ATOM 2973 O O . CYS B 1 106 ? -0.663 11.571 139.391 1.00 22.21 106 CYS B O 1
ATOM 2976 N N . VAL B 1 107 ? 0.014 11.752 141.526 1.00 20.63 107 VAL B N 1
ATOM 2977 C CA . VAL B 1 107 ? 1.444 11.804 141.246 1.00 20.95 107 VAL B CA 1
ATOM 2978 C C . VAL B 1 107 ? 2.087 11.031 142.397 1.00 21.95 107 VAL B C 1
ATOM 2979 O O . VAL B 1 107 ? 1.764 11.281 143.560 1.00 20.74 107 VAL B O 1
ATOM 2983 N N . GLU B 1 108 ? 2.985 10.097 142.087 1.00 21.63 108 GLU B N 1
ATOM 2984 C CA . GLU B 1 108 ? 3.624 9.302 143.131 1.00 21.70 108 GLU B CA 1
ATOM 2985 C C . GLU B 1 108 ? 5.140 9.400 143.123 1.00 22.07 108 GLU B C 1
ATOM 2986 O O . GLU B 1 108 ? 5.771 9.434 142.057 1.00 21.58 108 GLU B O 1
ATOM 2992 N N . PHE B 1 109 ? 5.718 9.452 144.321 1.00 20.20 109 PHE B N 1
ATOM 2993 C CA . PHE B 1 109 ? 7.158 9.536 144.461 1.00 20.99 109 PHE B CA 1
ATOM 2994 C C . PHE B 1 109 ? 7.707 8.356 145.237 1.00 21.98 109 PHE B C 1
ATOM 2995 O O . PHE B 1 109 ? 7.069 7.845 146.165 1.00 21.74 109 PHE B O 1
ATOM 3003 N N . ILE B 1 110 ? 8.915 7.960 144.861 1.00 23.84 110 ILE B N 1
ATOM 3004 C CA . ILE B 1 110 ? 9.640 6.869 145.496 1.00 25.56 110 ILE B CA 1
ATOM 3005 C C . ILE B 1 110 ? 11.059 7.376 145.810 1.00 24.01 110 ILE B C 1
ATOM 3006 O O . ILE B 1 110 ? 11.502 8.375 145.243 1.00 23.65 110 ILE B O 1
ATOM 3011 N N . ASN B 1 111 ? 11.754 6.718 146.733 1.00 22.12 111 ASN B N 1
ATOM 3012 C CA . ASN B 1 111 ? 13.113 7.131 147.071 1.00 20.81 111 ASN B CA 1
ATOM 3013 C C . ASN B 1 111 ? 14.015 5.901 147.196 1.00 20.85 111 ASN B C 1
ATOM 3014 O O . ASN B 1 111 ? 14.447 5.530 148.292 1.00 21.12 111 ASN B O 1
ATOM 3019 N N . SER B 1 112 ? 14.290 5.276 146.056 1.00 20.36 112 SER B N 1
ATOM 3020 C CA . SER B 1 112 ? 15.103 4.066 146.002 1.00 21.08 112 SER B CA 1
ATOM 3021 C C . SER B 1 112 ? 16.505 4.140 146.617 1.00 21.40 112 SER B C 1
ATOM 3022 O O . SER B 1 112 ? 16.952 3.174 147.231 1.00 20.01 112 SER B O 1
ATOM 3025 N N . ASN B 1 113 ? 17.209 5.260 146.460 1.00 22.22 113 ASN B N 1
ATOM 3026 C CA . ASN B 1 113 ? 18.554 5.333 147.027 1.00 22.04 113 ASN B CA 1
ATOM 3027 C C . ASN B 1 113 ? 18.604 5.877 148.448 1.00 22.71 113 ASN B C 1
ATOM 3028 O O . ASN B 1 113 ? 19.676 6.058 149.010 1.00 24.21 113 ASN B O 1
ATOM 3033 N N . GLY B 1 114 ? 17.434 6.133 149.023 1.00 23.82 114 GLY B N 1
ATOM 3034 C CA . GLY B 1 114 ? 17.353 6.606 150.396 1.00 23.15 114 GLY B CA 1
ATOM 3035 C C . GLY B 1 114 ? 18.027 7.919 150.719 1.00 23.14 114 GLY B C 1
ATOM 3036 O O . GLY B 1 114 ? 18.370 8.182 151.877 1.00 25.10 114 GLY B O 1
ATOM 3037 N N . SER B 1 115 ? 18.203 8.754 149.708 1.00 21.81 115 SER B N 1
ATOM 3038 C CA . SER B 1 115 ? 18.842 10.047 149.897 1.00 21.34 115 SER B CA 1
ATOM 3039 C C . SER B 1 115 ? 18.012 11.063 150.681 1.00 21.31 115 SER B C 1
ATOM 3040 O O . SER B 1 115 ? 18.565 12.014 151.221 1.00 23.98 115 SER B O 1
ATOM 3043 N N . ILE B 1 116 ? 16.697 10.881 150.749 1.00 20.16 116 ILE B N 1
ATOM 3044 C CA . ILE B 1 116 ? 15.862 11.842 151.476 1.00 20.45 116 ILE B CA 1
ATOM 3045 C C . ILE B 1 116 ? 16.195 11.959 152.964 1.00 20.14 116 ILE B C 1
ATOM 3046 O O . ILE B 1 116 ? 16.251 10.970 153.686 1.00 21.93 116 ILE B O 1
ATOM 3051 N N . SER B 1 117 ? 16.418 13.187 153.417 1.00 21.89 117 SER B N 1
ATOM 3052 C CA . SER B 1 117 ? 16.732 13.436 154.817 1.00 22.16 117 SER B CA 1
ATOM 3053 C C . SER B 1 117 ? 16.311 14.856 155.138 1.00 24.06 117 SER B C 1
ATOM 3054 O O . SER B 1 117 ? 15.761 15.548 154.286 1.00 25.39 117 SER B O 1
ATOM 3057 N N . VAL B 1 118 ? 16.567 15.293 156.364 1.00 25.77 118 VAL B N 1
ATOM 3058 C CA . VAL B 1 118 ? 16.206 16.642 156.762 1.00 27.26 118 VAL B CA 1
ATOM 3059 C C . VAL B 1 118 ? 17.064 17.703 156.075 1.00 27.05 118 VAL B C 1
ATOM 3060 O O . VAL B 1 118 ? 16.583 18.801 155.796 1.00 26.52 118 VAL B O 1
ATOM 3064 N N . THR B 1 119 ? 18.327 17.391 155.795 1.00 27.52 119 THR B N 1
ATOM 3065 C CA . THR B 1 119 ? 19.189 18.369 155.135 1.00 27.53 119 THR B CA 1
ATOM 3066 C C . THR B 1 119 ? 19.019 18.362 153.616 1.00 26.77 119 THR B C 1
ATOM 3067 O O . THR B 1 119 ? 19.229 19.381 152.965 1.00 28.19 119 THR B O 1
ATOM 3071 N N . ASN B 1 120 ? 18.644 17.217 153.051 1.00 25.01 120 ASN B N 1
ATOM 3072 C CA . ASN B 1 120 ? 18.442 17.104 151.599 1.00 23.95 120 ASN B CA 1
ATOM 3073 C C . ASN B 1 120 ? 17.036 16.533 151.401 1.00 23.67 120 ASN B C 1
ATOM 3074 O O . ASN B 1 120 ? 16.857 15.406 150.933 1.00 22.09 120 ASN B O 1
ATOM 3079 N N . PRO B 1 121 ? 16.010 17.318 151.752 1.00 24.26 121 PRO B N 1
ATOM 3080 C CA . PRO B 1 121 ? 14.629 16.854 151.619 1.00 23.85 121 PRO B CA 1
ATOM 3081 C C . PRO B 1 121 ? 14.008 16.875 150.231 1.00 23.72 121 PRO B C 1
ATOM 3082 O O . PRO B 1 121 ? 14.618 17.301 149.256 1.00 24.36 121 PRO B O 1
ATOM 3086 N N . LEU B 1 122 ? 12.781 16.373 150.165 1.00 24.77 122 LEU B N 1
ATOM 3087 C CA . LEU B 1 122 ? 11.999 16.350 148.940 1.00 24.48 122 LEU B CA 1
ATOM 3088 C C . LEU B 1 122 ? 10.904 17.373 149.235 1.00 24.58 122 LEU B C 1
ATOM 3089 O O . LEU B 1 122 ? 10.035 17.132 150.078 1.00 25.57 122 LEU B O 1
ATOM 3094 N N . THR B 1 123 ? 10.962 18.524 148.579 1.00 24.26 123 THR B N 1
ATOM 3095 C CA . THR B 1 123 ? 9.959 19.558 148.792 1.00 22.10 123 THR B CA 1
ATOM 3096 C C . THR B 1 123 ? 8.934 19.484 147.666 1.00 21.78 123 THR B C 1
ATOM 3097 O O . THR B 1 123 ? 9.288 19.505 146.492 1.00 22.52 123 THR B O 1
ATOM 3101 N N . ILE B 1 124 ? 7.663 19.382 148.028 1.00 21.96 124 ILE B N 1
ATOM 3102 C CA . ILE B 1 124 ? 6.612 19.295 147.026 1.00 22.74 124 ILE B CA 1
ATOM 3103 C C . ILE B 1 124 ? 5.613 20.441 147.106 1.00 22.45 124 ILE B C 1
ATOM 3104 O O . ILE B 1 124 ? 5.067 20.743 148.176 1.00 22.81 124 ILE B O 1
ATOM 3109 N N . GLN B 1 125 ? 5.395 21.087 145.968 1.00 23.35 125 GLN B N 1
ATOM 3110 C CA . GLN B 1 125 ? 4.428 22.171 145.873 1.00 23.80 125 GLN B CA 1
ATOM 3111 C C . GLN B 1 125 ? 3.379 21.717 144.875 1.00 22.90 125 GLN B C 1
ATOM 3112 O O . GLN B 1 125 ? 3.672 21.584 143.688 1.00 23.18 125 GLN B O 1
ATOM 3118 N N . ALA B 1 126 ? 2.169 21.450 145.355 1.00 23.32 126 ALA B N 1
ATOM 3119 C CA . ALA B 1 126 ? 1.089 21.013 144.470 1.00 26.02 126 ALA B CA 1
ATOM 3120 C C . ALA B 1 126 ? 0.267 22.247 144.106 1.00 27.45 126 ALA B C 1
ATOM 3121 O O . ALA B 1 126 ? -0.406 22.812 144.968 1.00 26.88 126 ALA B O 1
ATOM 3123 N N . ILE B 1 127 ? 0.321 22.656 142.834 1.00 29.40 127 ILE B N 1
ATOM 3124 C CA . ILE B 1 127 ? -0.380 23.860 142.407 1.00 32.13 127 ILE B CA 1
ATOM 3125 C C . ILE B 1 127 ? -1.673 24.089 143.150 1.00 34.46 127 ILE B C 1
ATOM 3126 O O . ILE B 1 127 ? -2.620 23.296 143.087 1.00 33.75 127 ILE B O 1
ATOM 3131 N N . ASP B 1 128 ? -1.648 25.212 143.859 1.00 35.25 128 ASP B N 1
ATOM 3132 C CA . ASP B 1 128 ? -2.691 25.694 144.729 1.00 34.97 128 ASP B CA 1
ATOM 3133 C C . ASP B 1 128 ? -2.271 25.224 146.113 1.00 34.89 128 ASP B C 1
ATOM 3134 O O . ASP B 1 128 ? -1.448 25.888 146.745 1.00 35.23 128 ASP B O 1
ATOM 3139 N N . SER B 1 129 ? -2.760 24.084 146.590 1.00 32.59 129 SER B N 1
ATOM 3140 C CA . SER B 1 129 ? -2.336 23.673 147.925 1.00 31.19 129 SER B CA 1
ATOM 3141 C C . SER B 1 129 ? -2.543 22.223 148.336 1.00 30.06 129 SER B C 1
ATOM 3142 O O . SER B 1 129 ? -3.227 21.441 147.664 1.00 28.28 129 SER B O 1
ATOM 3145 N N . ILE B 1 130 ? -1.938 21.894 149.473 1.00 27.83 130 ILE B N 1
ATOM 3146 C CA . ILE B 1 130 ? -2.020 20.575 150.065 1.00 26.71 130 ILE B CA 1
ATOM 3147 C C . ILE B 1 130 ? -2.728 20.749 151.404 1.00 27.21 130 ILE B C 1
ATOM 3148 O O . ILE B 1 130 ? -2.357 21.598 152.211 1.00 26.33 130 ILE B O 1
ATOM 3153 N N . LYS B 1 131 ? -3.764 19.951 151.624 1.00 28.95 131 LYS B N 1
ATOM 3154 C CA . LYS B 1 131 ? -4.548 20.004 152.852 1.00 29.41 131 LYS B CA 1
ATOM 3155 C C . LYS B 1 131 ? -3.719 19.651 154.085 1.00 28.56 131 LYS B C 1
ATOM 3156 O O . LYS B 1 131 ? -2.906 18.728 154.052 1.00 28.02 131 LYS B O 1
ATOM 3162 N N . GLY B 1 132 ? -3.930 20.395 155.167 1.00 28.71 132 GLY B N 1
ATOM 3163 C CA . GLY B 1 132 ? -3.198 20.143 156.397 1.00 28.14 132 GLY B CA 1
ATOM 3164 C C . GLY B 1 132 ? -1.746 20.571 156.327 1.00 28.48 132 GLY B C 1
ATOM 3165 O O . GLY B 1 132 ? -0.956 20.271 157.223 1.00 28.31 132 GLY B O 1
ATOM 3166 N N . VAL B 1 133 ? -1.399 21.279 155.256 1.00 27.26 133 VAL B N 1
ATOM 3167 C CA . VAL B 1 133 ? -0.041 21.750 155.044 1.00 26.55 133 VAL B CA 1
ATOM 3168 C C . VAL B 1 133 ? -0.018 23.244 154.721 1.00 26.81 133 VAL B C 1
ATOM 3169 O O . VAL B 1 133 ? -0.793 23.718 153.900 1.00 25.91 133 VAL B O 1
ATOM 3173 N N . SER B 1 134 ? 0.873 23.977 155.383 1.00 27.96 134 SER B N 1
ATOM 3174 C CA . SER B 1 134 ? 1.027 25.411 155.153 1.00 27.15 134 SER B CA 1
ATOM 3175 C C . SER B 1 134 ? 2.147 25.595 154.144 1.00 25.40 134 SER B C 1
ATOM 3176 O O . SER B 1 134 ? 3.315 25.513 154.499 1.00 26.07 134 SER B O 1
ATOM 3179 N N . GLY B 1 135 ? 1.792 25.845 152.890 1.00 24.10 135 GLY B N 1
ATOM 3180 C CA . GLY B 1 135 ? 2.812 26.015 151.873 1.00 24.81 135 GLY B CA 1
ATOM 3181 C C . GLY B 1 135 ? 3.213 24.688 151.253 1.00 25.19 135 GLY B C 1
ATOM 3182 O O . GLY B 1 135 ? 2.356 23.873 150.915 1.00 25.33 135 GLY B O 1
ATOM 3183 N N . ASN B 1 136 ? 4.515 24.463 151.115 1.00 25.11 136 ASN B N 1
ATOM 3184 C CA . ASN B 1 136 ? 5.027 23.231 150.521 1.00 24.12 136 ASN B CA 1
ATOM 3185 C C . ASN B 1 136 ? 5.042 22.031 151.467 1.00 23.95 136 ASN B C 1
ATOM 3186 O O . ASN B 1 136 ? 5.107 22.181 152.688 1.00 24.62 136 ASN B O 1
ATOM 3191 N N . LEU B 1 137 ? 4.978 20.833 150.890 1.00 22.65 137 LEU B N 1
ATOM 3192 C CA . LEU B 1 137 ? 5.063 19.618 151.694 1.00 21.19 137 LEU B CA 1
ATOM 3193 C C . LEU B 1 137 ? 6.552 19.282 151.722 1.00 19.20 137 LEU B C 1
ATOM 3194 O O . LEU B 1 137 ? 7.167 19.131 150.675 1.00 18.93 137 LEU B O 1
ATOM 3199 N N . VAL B 1 138 ? 7.130 19.192 152.913 1.00 18.90 138 VAL B N 1
ATOM 3200 C CA . VAL B 1 138 ? 8.551 18.883 153.049 1.00 18.28 138 VAL B CA 1
ATOM 3201 C C . VAL B 1 138 ? 8.722 17.455 153.580 1.00 18.49 138 VAL B C 1
ATOM 3202 O O . VAL B 1 138 ? 8.381 17.152 154.726 1.00 18.57 138 VAL B O 1
ATOM 3206 N N . VAL B 1 139 ? 9.254 16.585 152.729 1.00 18.35 139 VAL B N 1
ATOM 3207 C CA . VAL B 1 139 ? 9.444 15.179 153.065 1.00 18.68 139 VAL B CA 1
ATOM 3208 C C . VAL B 1 139 ? 10.877 14.892 153.469 1.00 18.02 139 VAL B C 1
ATOM 3209 O O . VAL B 1 139 ? 11.808 15.171 152.717 1.00 18.58 139 VAL B O 1
ATOM 3213 N N . THR B 1 140 ? 11.048 14.317 154.651 1.00 19.68 140 THR B N 1
ATOM 3214 C CA . THR B 1 140 ? 12.373 14.020 155.164 1.00 20.60 140 THR B CA 1
ATOM 3215 C C . THR B 1 140 ? 12.560 12.556 155.536 1.00 21.97 140 THR B C 1
ATOM 3216 O O . THR B 1 140 ? 13.561 12.191 156.139 1.00 23.78 140 THR B O 1
ATOM 3220 N N . SER B 1 141 ? 11.601 11.722 155.164 1.00 22.29 141 SER B N 1
ATOM 3221 C CA . SER B 1 141 ? 11.660 10.306 155.488 1.00 22.92 141 SER B CA 1
ATOM 3222 C C . SER B 1 141 ? 12.361 9.528 154.382 1.00 23.41 141 SER B C 1
ATOM 3223 O O . SER B 1 141 ? 11.823 9.376 153.289 1.00 23.79 141 SER B O 1
ATOM 3226 N N . PRO B 1 142 ? 13.575 9.024 154.652 1.00 23.56 142 PRO B N 1
ATOM 3227 C CA . PRO B 1 142 ? 14.309 8.262 153.632 1.00 22.90 142 PRO B CA 1
ATOM 3228 C C . PRO B 1 142 ? 13.605 6.965 153.237 1.00 21.63 142 PRO B C 1
ATOM 3229 O O . PRO B 1 142 ? 12.853 6.391 154.025 1.00 21.28 142 PRO B O 1
ATOM 3233 N N . TYR B 1 143 ? 13.853 6.519 152.007 1.00 19.50 143 TYR B N 1
ATOM 3234 C CA . TYR B 1 143 ? 13.251 5.294 151.492 1.00 20.71 143 TYR B CA 1
ATOM 3235 C C . TYR B 1 143 ? 11.741 5.377 151.689 1.00 20.74 143 TYR B C 1
ATOM 3236 O O . TYR B 1 143 ? 11.108 4.438 152.163 1.00 20.55 143 TYR B O 1
ATOM 3245 N N . SER B 1 144 ? 11.167 6.519 151.329 1.00 21.93 144 SER B N 1
ATOM 3246 C CA . SER B 1 144 ? 9.744 6.714 151.492 1.00 21.21 144 SER B CA 1
ATOM 3247 C C . SER B 1 144 ? 8.984 6.626 150.187 1.00 22.66 144 SER B C 1
ATOM 3248 O O . SER B 1 144 ? 9.565 6.649 149.096 1.00 22.11 144 SER B O 1
ATOM 3251 N N . LYS B 1 145 ? 7.671 6.510 150.327 1.00 23.30 145 LYS B N 1
ATOM 3252 C CA . LYS B 1 145 ? 6.755 6.415 149.208 1.00 25.64 145 LYS B CA 1
ATOM 3253 C C . LYS B 1 145 ? 5.696 7.490 149.468 1.00 23.71 145 LYS B C 1
ATOM 3254 O O . LYS B 1 145 ? 4.942 7.406 150.433 1.00 22.61 145 LYS B O 1
ATOM 3260 N N . VAL B 1 146 ? 5.667 8.510 148.618 1.00 22.47 146 VAL B N 1
ATOM 3261 C CA . VAL B 1 146 ? 4.711 9.591 148.779 1.00 20.79 146 VAL B CA 1
ATOM 3262 C C . VAL B 1 146 ? 3.696 9.601 147.646 1.00 20.07 146 VAL B C 1
ATOM 3263 O O . VAL B 1 146 ? 4.046 9.545 146.471 1.00 20.20 146 VAL B O 1
ATOM 3267 N N . THR B 1 147 ? 2.429 9.656 148.011 1.00 21.46 147 THR B N 1
ATOM 3268 C CA . THR B 1 147 ? 1.366 9.671 147.024 1.00 21.52 147 THR B CA 1
ATOM 3269 C C . THR B 1 147 ? 0.520 10.926 147.205 1.00 21.14 147 THR B C 1
ATOM 3270 O O . THR B 1 147 ? 0.044 11.207 148.308 1.00 22.29 147 THR B O 1
ATOM 3274 N N . LEU B 1 148 ? 0.359 11.690 146.132 1.00 19.66 148 LEU B N 1
ATOM 3275 C CA . LEU B 1 148 ? -0.460 12.892 146.177 1.00 19.60 148 LEU B CA 1
ATOM 3276 C C . LEU B 1 148 ? -1.672 12.704 145.281 1.00 18.86 148 LEU B C 1
ATOM 3277 O O . LEU B 1 148 ? -1.553 12.269 144.136 1.00 20.08 148 LEU B O 1
ATOM 3282 N N . ARG B 1 149 ? -2.844 13.021 145.810 1.00 18.16 149 ARG B N 1
ATOM 3283 C CA . ARG B 1 149 ? -4.083 12.868 145.056 1.00 18.24 149 ARG B CA 1
ATOM 3284 C C . ARG B 1 149 ? -4.912 14.135 145.179 1.00 17.72 149 ARG B C 1
ATOM 3285 O O . ARG B 1 149 ? -4.988 14.729 146.251 1.00 18.21 149 ARG B O 1
ATOM 3293 N N . CYS B 1 150 ? -5.541 14.539 144.084 1.00 19.33 150 CYS B N 1
ATOM 3294 C CA . CYS B 1 150 ? -6.365 15.736 144.081 1.00 20.29 150 CYS B CA 1
ATOM 3295 C C . CYS B 1 150 ? -7.754 15.383 144.624 1.00 21.58 150 CYS B C 1
ATOM 3296 O O . CYS B 1 150 ? -8.462 14.559 144.044 1.00 22.09 150 CYS B O 1
ATOM 3299 N N . ILE B 1 151 ? -8.141 16.008 145.736 1.00 22.78 151 ILE B N 1
ATOM 3300 C CA . ILE B 1 151 ? -9.430 15.733 146.367 1.00 24.09 151 ILE B CA 1
ATOM 3301 C C . ILE B 1 151 ? -10.481 16.812 146.144 1.00 27.41 151 ILE B C 1
ATOM 3302 O O . ILE B 1 151 ? -11.546 16.778 146.757 1.00 28.82 151 ILE B O 1
ATOM 3307 N N . SER B 1 152 ? -10.195 17.770 145.272 1.00 30.83 152 SER B N 1
ATOM 3308 C CA . SER B 1 152 ? -11.143 18.841 145.014 1.00 36.17 152 SER B CA 1
ATOM 3309 C C . SER B 1 152 ? -10.602 19.790 143.961 1.00 38.84 152 SER B C 1
ATOM 3310 O O . SER B 1 152 ? -9.521 20.366 144.130 1.00 37.65 152 SER B O 1
ATOM 3313 N N . SER B 1 153 ? -11.354 19.946 142.874 1.00 43.30 153 SER B N 1
ATOM 3314 C CA . SER B 1 153 ? -10.950 20.827 141.784 1.00 48.35 153 SER B CA 1
ATOM 3315 C C . SER B 1 153 ? -12.067 21.775 141.342 1.00 51.63 153 SER B C 1
ATOM 3316 O O . SER B 1 153 ? -11.955 22.991 141.513 1.00 52.92 153 SER B O 1
ATOM 3319 N N . ASP B 1 154 ? -13.144 21.223 140.791 1.00 55.44 154 ASP B N 1
ATOM 3320 C CA . ASP B 1 154 ? -14.247 22.051 140.311 1.00 59.88 154 ASP B CA 1
ATOM 3321 C C . ASP B 1 154 ? -13.666 23.112 139.387 1.00 62.02 154 ASP B C 1
ATOM 3322 O O . ASP B 1 154 ? -13.484 22.891 138.187 1.00 62.51 154 ASP B O 1
ATOM 3327 N N . ASN B 1 155 ? -13.368 24.268 139.977 1.00 63.47 155 ASN B N 1
ATOM 3328 C CA . ASN B 1 155 ? -12.811 25.389 139.244 1.00 64.72 155 ASN B CA 1
ATOM 3329 C C . ASN B 1 155 ? -11.599 25.970 139.980 1.00 64.97 155 ASN B C 1
ATOM 3330 O O . ASN B 1 155 ? -10.556 25.318 140.095 1.00 65.89 155 ASN B O 1
ATOM 3335 N N . SER B 1 156 ? -11.755 27.188 140.493 1.00 63.86 156 SER B N 1
ATOM 3336 C CA . SER B 1 156 ? -10.686 27.897 141.190 1.00 62.39 156 SER B CA 1
ATOM 3337 C C . SER B 1 156 ? -10.122 27.249 142.457 1.00 60.93 156 SER B C 1
ATOM 3338 O O . SER B 1 156 ? -9.319 27.869 143.164 1.00 61.12 156 SER B O 1
ATOM 3341 N N . THR B 1 157 ? -10.521 26.015 142.752 1.00 58.55 157 THR B N 1
ATOM 3342 C CA . THR B 1 157 ? -10.007 25.351 143.948 1.00 54.71 157 THR B CA 1
ATOM 3343 C C . THR B 1 157 ? -9.377 23.996 143.645 1.00 51.06 157 THR B C 1
ATOM 3344 O O . THR B 1 157 ? -10.080 23.013 143.427 1.00 51.36 157 THR B O 1
ATOM 3348 N N . SER B 1 158 ? -8.048 23.951 143.628 1.00 46.14 158 SER B N 1
ATOM 3349 C CA . SER B 1 158 ? -7.330 22.704 143.376 1.00 40.44 158 SER B CA 1
ATOM 3350 C C . SER B 1 158 ? -6.583 22.304 144.647 1.00 36.71 158 SER B C 1
ATOM 3351 O O . SER B 1 158 ? -5.472 22.770 144.898 1.00 34.06 158 SER B O 1
ATOM 3354 N N . VAL B 1 159 ? -7.216 21.447 145.448 1.00 33.58 159 VAL B N 1
ATOM 3355 C CA . VAL B 1 159 ? -6.654 20.969 146.706 1.00 29.18 159 VAL B CA 1
ATOM 3356 C C . VAL B 1 159 ? -6.209 19.505 146.600 1.00 28.31 159 VAL B C 1
ATOM 3357 O O . VAL B 1 159 ? -6.897 18.676 145.993 1.00 27.84 159 VAL B O 1
ATOM 3361 N N . TRP B 1 160 ? -5.055 19.201 147.190 1.00 26.18 160 TRP B N 1
ATOM 3362 C CA . TRP B 1 160 ? -4.504 17.847 147.193 1.00 24.66 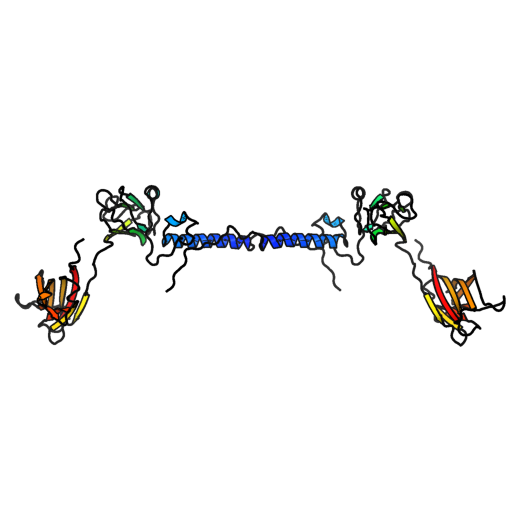160 TRP B CA 1
ATOM 3363 C C . TRP B 1 160 ? -4.300 17.401 148.629 1.00 23.98 160 TRP B C 1
ATOM 3364 O O . TRP B 1 160 ? -4.233 18.229 149.533 1.00 24.29 160 TRP B O 1
ATOM 3375 N N . ASN B 1 161 ? -4.219 16.087 148.822 1.00 22.49 161 ASN B N 1
ATOM 3376 C CA . ASN B 1 161 ? -3.923 15.493 150.126 1.00 21.05 161 ASN B CA 1
ATOM 3377 C C . ASN B 1 161 ? -2.875 14.433 149.833 1.00 19.47 161 ASN B C 1
ATOM 3378 O O . ASN B 1 161 ? -2.710 14.013 148.690 1.00 20.69 161 ASN B O 1
ATOM 3383 N N . TYR B 1 162 ? -2.163 13.978 150.849 1.00 19.71 162 TYR B N 1
ATOM 3384 C CA . TYR B 1 162 ? -1.099 13.022 150.587 1.00 18.07 162 TYR B CA 1
ATOM 3385 C C . TYR B 1 162 ? -0.967 11.896 151.591 1.00 17.65 162 TYR B C 1
ATOM 3386 O O . TYR B 1 162 ? -1.526 11.938 152.677 1.00 17.65 162 TYR B O 1
ATOM 3395 N N . SER B 1 163 ? -0.196 10.891 151.210 1.00 17.76 163 SER B N 1
ATOM 3396 C CA . SER B 1 163 ? 0.084 9.779 152.094 1.00 18.85 163 SER B CA 1
ATOM 3397 C C . SER B 1 163 ? 1.584 9.548 152.011 1.00 19.66 163 SER B C 1
ATOM 3398 O O . SER B 1 163 ? 2.200 9.712 150.957 1.00 18.60 163 SER B O 1
ATOM 3401 N N . ILE B 1 164 ? 2.174 9.175 153.132 1.00 21.26 164 ILE B N 1
ATOM 3402 C CA . ILE B 1 164 ? 3.593 8.901 153.161 1.00 22.76 164 ILE B CA 1
ATOM 3403 C C . ILE B 1 164 ? 3.764 7.548 153.834 1.00 22.41 164 ILE B C 1
ATOM 3404 O O . ILE B 1 164 ? 3.233 7.318 154.922 1.00 22.85 164 ILE B O 1
ATOM 3409 N N . GLU B 1 165 ? 4.484 6.651 153.170 1.00 21.20 165 GLU B N 1
ATOM 3410 C CA . GLU B 1 165 ? 4.701 5.309 153.703 1.00 23.33 165 GLU B CA 1
ATOM 3411 C C . GLU B 1 165 ? 6.141 4.870 153.489 1.00 21.74 165 GLU B C 1
ATOM 3412 O O . GLU B 1 165 ? 6.844 5.419 152.649 1.00 22.57 165 GLU B O 1
ATOM 3418 N N . SER B 1 166 ? 6.560 3.860 154.242 1.00 20.45 166 SER B N 1
ATOM 3419 C CA . SER B 1 166 ? 7.903 3.315 154.103 1.00 20.95 166 SER B CA 1
ATOM 3420 C C . SER B 1 166 ? 7.859 2.360 152.921 1.00 20.65 166 SER B C 1
ATOM 3421 O O . SER B 1 166 ? 6.888 1.612 152.756 1.00 20.43 166 SER B O 1
ATOM 3424 N N . MET B 1 167 ? 8.898 2.395 152.094 1.00 20.83 167 MET B N 1
ATOM 3425 C CA . MET B 1 167 ? 8.970 1.512 150.943 1.00 20.56 167 MET B CA 1
ATOM 3426 C C . MET B 1 167 ? 9.195 0.089 151.452 1.00 21.85 167 MET B C 1
ATOM 3427 O O . MET B 1 167 ? 8.631 -0.870 150.912 1.00 20.80 167 MET B O 1
ATOM 3432 N N . PHE B 1 168 ? 9.983 -0.035 152.521 1.00 20.67 168 PHE B N 1
ATOM 3433 C CA . PHE B 1 168 ? 10.324 -1.342 153.079 1.00 21.97 168 PHE B CA 1
ATOM 3434 C C . PHE B 1 168 ? 9.870 -1.604 154.505 1.00 22.52 168 PHE B C 1
ATOM 3435 O O . PHE B 1 168 ? 9.475 -0.687 155.234 1.00 23.91 168 PHE B O 1
ATOM 3443 N N . GLY B 1 169 ? 9.937 -2.878 154.889 1.00 21.68 169 GLY B N 1
ATOM 3444 C CA . GLY B 1 169 ? 9.557 -3.283 156.230 1.00 21.05 169 GLY B CA 1
ATOM 3445 C C . GLY B 1 169 ? 8.598 -4.461 156.267 1.00 22.87 169 GLY B C 1
ATOM 3446 O O . GLY B 1 169 ? 7.968 -4.805 155.260 1.00 22.83 169 GLY B O 1
ATOM 3447 N N . GLN B 1 170 ? 8.507 -5.104 157.426 1.00 23.14 170 GLN B N 1
ATOM 3448 C CA . GLN B 1 170 ? 7.587 -6.222 157.605 1.00 25.69 170 GLN B CA 1
ATOM 3449 C C . GLN B 1 170 ? 6.331 -5.628 158.243 1.00 25.35 170 GLN B C 1
ATOM 3450 O O . GLN B 1 170 ? 6.290 -5.356 159.447 1.00 25.67 170 GLN B O 1
ATOM 3456 N N . LYS B 1 171 ? 5.311 -5.424 157.416 1.00 23.29 171 LYS B N 1
ATOM 3457 C CA . LYS B 1 171 ? 4.071 -4.810 157.864 1.00 23.20 171 LYS B CA 1
ATOM 3458 C C . LYS B 1 171 ? 2.920 -5.797 157.921 1.00 22.80 171 LYS B C 1
ATOM 3459 O O . LYS B 1 171 ? 1.836 -5.456 158.394 1.00 22.49 171 LYS B O 1
ATOM 3465 N N . GLU B 1 172 ? 3.149 -7.012 157.439 1.00 22.40 172 GLU B N 1
ATOM 3466 C CA . GLU B 1 172 ? 2.077 -7.991 157.381 1.00 22.66 172 GLU B CA 1
ATOM 3467 C C . GLU B 1 172 ? 1.450 -8.348 158.718 1.00 23.18 172 GLU B C 1
ATOM 3468 O O . GLU B 1 172 ? 2.078 -8.253 159.767 1.00 22.35 172 GLU B O 1
ATOM 3474 N N . SER B 1 173 ? 0.180 -8.723 158.664 1.00 22.39 173 SER B N 1
ATOM 3475 C CA . SER B 1 173 ? -0.543 -9.140 159.850 1.00 23.67 173 SER B CA 1
ATOM 3476 C C . SER B 1 173 ? -0.794 -10.638 159.699 1.00 24.05 173 SER B C 1
ATOM 3477 O O . SER B 1 173 ? -1.363 -11.087 158.706 1.00 25.26 173 SER B O 1
ATOM 3480 N N . PRO B 1 174 ? -0.351 -11.435 160.675 1.00 23.77 174 PRO B N 1
ATOM 3481 C CA . PRO B 1 174 ? -0.553 -12.884 160.595 1.00 23.67 174 PRO B CA 1
ATOM 3482 C C . PRO B 1 174 ? -1.966 -13.397 160.867 1.00 23.18 174 PRO B C 1
ATOM 3483 O O . PRO B 1 174 ? -2.237 -14.582 160.689 1.00 22.91 174 PRO B O 1
ATOM 3487 N N . ALA B 1 175 ? -2.872 -12.523 161.287 1.00 23.44 175 ALA B N 1
ATOM 3488 C CA . ALA B 1 175 ? -4.231 -12.973 161.569 1.00 22.96 175 ALA B CA 1
ATOM 3489 C C . ALA B 1 175 ? -5.193 -11.850 161.886 1.00 23.24 175 ALA B C 1
ATOM 3490 O O . ALA B 1 175 ? -4.886 -10.950 162.670 1.00 22.72 175 ALA B O 1
ATOM 3492 N N . GLU B 1 176 ? -6.376 -11.929 161.287 1.00 22.32 176 GLU B N 1
ATOM 3493 C CA . GLU B 1 176 ? -7.404 -10.930 161.500 1.00 22.77 176 GLU B CA 1
ATOM 3494 C C . GLU B 1 176 ? -8.746 -11.490 161.055 1.00 23.39 176 GLU B C 1
ATOM 3495 O O . GLU B 1 176 ? -8.920 -11.885 159.897 1.00 24.18 176 GLU B O 1
ATOM 3501 N N . GLY B 1 177 ? -9.693 -11.528 161.985 1.00 22.53 177 GLY B N 1
ATOM 3502 C CA . GLY B 1 177 ? -11.016 -12.033 161.676 1.00 21.06 177 GLY B CA 1
ATOM 3503 C C . GLY B 1 177 ? -11.855 -12.141 162.927 1.00 22.34 177 GLY B C 1
ATOM 3504 O O . GLY B 1 177 ? -11.503 -11.587 163.971 1.00 18.75 177 GLY B O 1
ATOM 3505 N N . THR B 1 178 ? -12.970 -12.858 162.816 1.00 24.64 178 THR B N 1
ATOM 3506 C CA . THR B 1 178 ? -13.876 -13.065 163.934 1.00 25.57 178 THR B CA 1
ATOM 3507 C C . THR B 1 178 ? -14.189 -14.552 164.059 1.00 27.07 178 THR B C 1
ATOM 3508 O O . THR B 1 178 ? -14.448 -15.230 163.061 1.00 28.03 178 THR B O 1
ATOM 3512 N N . TRP B 1 179 ? -14.152 -15.059 165.286 1.00 28.75 179 TRP B N 1
ATOM 3513 C CA . TRP B 1 179 ? -14.417 -16.472 165.544 1.00 30.76 179 TRP B CA 1
ATOM 3514 C C . TRP B 1 179 ? -15.501 -16.641 166.596 1.00 31.51 179 TRP B C 1
ATOM 3515 O O . TRP B 1 179 ? -15.637 -15.821 167.499 1.00 33.26 179 TRP B O 1
ATOM 3526 N N . ASN B 1 180 ? -16.272 -17.713 166.480 1.00 33.44 180 ASN B N 1
ATOM 3527 C CA . ASN B 1 180 ? -17.325 -18.001 167.446 1.00 35.11 180 ASN B CA 1
ATOM 3528 C C . ASN B 1 180 ? -16.753 -18.801 168.609 1.00 35.57 180 ASN B C 1
ATOM 3529 O O . ASN B 1 180 ? -15.859 -19.626 168.424 1.00 34.79 180 ASN B O 1
ATOM 3534 N N . ILE B 1 181 ? -17.240 -18.544 169.816 1.00 36.85 181 ILE B N 1
ATOM 3535 C CA . ILE B 1 181 ? -16.787 -19.332 170.952 1.00 38.13 181 ILE B CA 1
ATOM 3536 C C . ILE B 1 181 ? -17.797 -20.469 171.034 1.00 39.44 181 ILE B C 1
ATOM 3537 O O . ILE B 1 181 ? -18.943 -20.259 171.421 1.00 40.02 181 ILE B O 1
ATOM 3542 N N . SER B 1 182 ? -17.369 -21.663 170.635 1.00 41.89 182 SER B N 1
ATOM 3543 C CA . SER B 1 182 ? -18.227 -22.843 170.638 1.00 44.24 182 SER B CA 1
ATOM 3544 C C . SER B 1 182 ? -18.950 -23.045 171.965 1.00 44.80 182 SER B C 1
ATOM 3545 O O . SER B 1 182 ? -18.558 -22.486 172.991 1.00 45.12 182 SER B O 1
ATOM 3548 N N . THR B 1 183 ? -20.008 -23.851 171.930 1.00 45.60 183 THR B N 1
ATOM 3549 C CA . THR B 1 183 ? -20.796 -24.147 173.121 1.00 45.75 183 THR B CA 1
ATOM 3550 C C . THR B 1 183 ? -19.929 -24.718 174.240 1.00 45.08 183 THR B C 1
ATOM 3551 O O . THR B 1 183 ? -20.286 -24.631 175.418 1.00 45.01 183 THR B O 1
ATOM 3555 N N . SER B 1 184 ? -18.791 -25.304 173.876 1.00 44.59 184 SER B N 1
ATOM 3556 C CA . SER B 1 184 ? -17.885 -25.864 174.872 1.00 42.84 184 SER B CA 1
ATOM 3557 C C . SER B 1 184 ? -17.307 -24.728 175.713 1.00 41.62 184 SER B C 1
ATOM 3558 O O . SER B 1 184 ? -16.675 -24.960 176.742 1.00 41.62 184 SER B O 1
ATOM 3561 N N . GLY B 1 185 ? -17.530 -23.496 175.260 1.00 40.31 185 GLY B N 1
ATOM 3562 C CA . GLY B 1 185 ? -17.052 -22.331 175.987 1.00 38.23 185 GLY B CA 1
ATOM 3563 C C . GLY B 1 185 ? -15.579 -22.003 175.821 1.00 36.19 185 GLY B C 1
ATOM 3564 O O . GLY B 1 185 ? -14.984 -21.359 176.682 1.00 35.49 185 GLY B O 1
ATOM 3565 N N . SER B 1 186 ? -14.986 -22.438 174.715 1.00 34.78 186 SER B N 1
ATOM 3566 C CA . SER B 1 186 ? -13.575 -22.170 174.467 1.00 33.78 186 SER B CA 1
ATOM 3567 C C . SER B 1 186 ? -13.223 -22.313 172.997 1.00 31.81 186 SER B C 1
ATOM 3568 O O . SER B 1 186 ? -13.781 -23.155 172.293 1.00 32.55 186 SER B O 1
ATOM 3571 N N . VAL B 1 187 ? -12.297 -21.486 172.530 1.00 29.51 187 VAL B N 1
ATOM 3572 C CA . VAL B 1 187 ? -11.888 -21.550 171.134 1.00 27.39 187 VAL B CA 1
ATOM 3573 C C . VAL B 1 187 ? -10.394 -21.272 170.963 1.00 26.86 187 VAL B C 1
ATOM 3574 O O . VAL B 1 187 ? -9.842 -20.368 171.593 1.00 27.00 187 VAL B O 1
ATOM 3578 N N . ASP B 1 188 ? -9.736 -22.079 170.136 1.00 26.98 188 ASP B N 1
ATOM 3579 C CA . ASP B 1 188 ? -8.315 -21.895 169.869 1.00 27.18 188 ASP B CA 1
ATOM 3580 C C . ASP B 1 188 ? -8.203 -21.220 168.514 1.00 27.96 188 ASP B C 1
ATOM 3581 O O . ASP B 1 188 ? -8.857 -21.625 167.555 1.00 29.65 188 ASP B O 1
ATOM 3586 N N . ILE B 1 189 ? -7.382 -20.185 168.437 1.00 26.75 189 ILE B N 1
ATOM 3587 C CA . ILE B 1 189 ? -7.201 -19.457 167.192 1.00 26.25 189 ILE B CA 1
ATOM 3588 C C . ILE B 1 189 ? -5.706 -19.439 166.859 1.00 25.21 189 ILE B C 1
ATOM 3589 O O . ILE B 1 189 ? -4.922 -18.761 167.516 1.00 24.66 189 ILE B O 1
ATOM 3594 N N . PRO B 1 190 ? -5.289 -20.220 165.858 1.00 24.56 190 PRO B N 1
ATOM 3595 C CA . PRO B 1 190 ? -3.859 -20.210 165.531 1.00 24.59 190 PRO B CA 1
ATOM 3596 C C . PRO B 1 190 ? -3.445 -18.844 164.996 1.00 24.37 190 PRO B C 1
ATOM 3597 O O . PRO B 1 190 ? -4.072 -18.307 164.089 1.00 25.70 190 PRO B O 1
ATOM 3601 N N . LEU B 1 191 ? -2.394 -18.276 165.567 1.00 23.40 191 LEU B N 1
ATOM 3602 C CA . LEU B 1 191 ? -1.940 -16.968 165.124 1.00 21.61 191 LEU B CA 1
ATOM 3603 C C . LEU B 1 191 ? -0.862 -17.052 164.054 1.00 20.10 191 LEU B C 1
ATOM 3604 O O . LEU B 1 191 ? -1.001 -16.463 162.983 1.00 22.03 191 LEU B O 1
ATOM 3609 N N . PHE B 1 192 ? 0.208 -17.785 164.344 1.00 17.66 192 PHE B N 1
ATOM 3610 C CA . PHE B 1 192 ? 1.312 -17.944 163.403 1.00 17.33 192 PHE B CA 1
ATOM 3611 C C . PHE B 1 192 ? 2.266 -19.032 163.867 1.00 16.56 192 PHE B C 1
ATOM 3612 O O . PHE B 1 192 ? 2.267 -19.406 165.040 1.00 16.60 192 PHE B O 1
ATOM 3620 N N . HIS B 1 193 ? 3.076 -19.543 162.945 1.00 17.35 193 HIS B N 1
ATOM 3621 C CA . HIS B 1 193 ? 4.027 -20.591 163.289 1.00 18.39 193 HIS B CA 1
ATOM 3622 C C . HIS B 1 193 ? 5.023 -20.033 164.293 1.00 18.82 193 HIS B C 1
ATOM 3623 O O . HIS B 1 193 ? 5.410 -18.865 164.215 1.00 18.20 193 HIS B O 1
ATOM 3630 N N . ARG B 1 194 ? 5.430 -20.878 165.232 1.00 16.95 194 ARG B N 1
ATOM 3631 C CA . ARG B 1 194 ? 6.363 -20.491 166.273 1.00 18.70 194 ARG B CA 1
ATOM 3632 C C . ARG B 1 194 ? 7.638 -19.791 165.798 1.00 19.05 194 ARG B C 1
ATOM 3633 O O . ARG B 1 194 ? 8.232 -19.038 166.556 1.00 19.36 194 ARG B O 1
ATOM 3641 N N . THR B 1 195 ? 8.061 -20.030 164.561 1.00 18.92 195 THR B N 1
ATOM 3642 C CA . THR B 1 195 ? 9.298 -19.427 164.063 1.00 20.04 195 THR B CA 1
ATOM 3643 C C . THR B 1 195 ? 9.156 -18.108 163.304 1.00 20.58 195 THR B C 1
ATOM 3644 O O . THR B 1 195 ? 10.164 -17.519 162.922 1.00 20.35 195 THR B O 1
ATOM 3648 N N . GLU B 1 196 ? 7.930 -17.650 163.071 1.00 19.81 196 GLU B N 1
ATOM 3649 C CA . GLU B 1 196 ? 7.732 -16.431 162.285 1.00 19.44 196 GLU B CA 1
ATOM 3650 C C . GLU B 1 196 ? 7.993 -15.093 162.973 1.00 17.86 196 GLU B C 1
ATOM 3651 O O . GLU B 1 196 ? 8.494 -14.175 162.339 1.00 17.16 196 GLU B O 1
ATOM 3657 N N . TYR B 1 197 ? 7.657 -14.988 164.257 1.00 18.21 197 TYR B N 1
ATOM 3658 C CA . TYR B 1 197 ? 7.848 -13.750 165.014 1.00 17.44 197 TYR B CA 1
ATOM 3659 C C . TYR B 1 197 ? 8.256 -14.044 166.457 1.00 18.28 197 TYR B C 1
ATOM 3660 O O . TYR B 1 197 ? 7.922 -15.093 166.999 1.00 17.53 197 TYR B O 1
ATOM 3669 N N . ASN B 1 198 ? 8.984 -13.114 167.069 1.00 16.55 198 ASN B N 1
ATOM 3670 C CA . ASN B 1 198 ? 9.409 -13.265 168.450 1.00 16.20 198 ASN B CA 1
ATOM 3671 C C . ASN B 1 198 ? 8.394 -12.567 169.343 1.00 17.54 198 ASN B C 1
ATOM 3672 O O . ASN B 1 198 ? 8.201 -12.939 170.505 1.00 17.47 198 ASN B O 1
ATOM 3677 N N . MET B 1 199 ? 7.755 -11.541 168.786 1.00 15.73 199 MET B N 1
ATOM 3678 C CA . MET B 1 199 ? 6.786 -10.755 169.529 1.00 14.43 199 MET B CA 1
ATOM 3679 C C . MET B 1 199 ? 5.629 -10.329 168.634 1.00 13.48 199 MET B C 1
ATOM 3680 O O . MET B 1 199 ? 5.804 -10.091 167.445 1.00 14.20 199 MET B O 1
ATOM 3685 N N . ALA B 1 200 ? 4.440 -10.255 169.212 1.00 11.83 200 ALA B N 1
ATOM 3686 C CA . ALA B 1 200 ? 3.269 -9.827 168.474 1.00 12.49 200 ALA B CA 1
ATOM 3687 C C . ALA B 1 200 ? 2.352 -9.025 169.388 1.00 14.48 200 ALA B C 1
ATOM 3688 O O . ALA B 1 200 ? 2.378 -9.172 170.613 1.00 15.45 200 ALA B O 1
ATOM 3690 N N . LYS B 1 201 ? 1.549 -8.163 168.776 1.00 16.41 201 LYS B N 1
ATOM 3691 C CA . LYS B 1 201 ? 0.603 -7.309 169.492 1.00 16.17 201 LYS B CA 1
ATOM 3692 C C . LYS B 1 201 ? -0.747 -7.576 168.856 1.00 17.18 201 LYS B C 1
ATOM 3693 O O . LYS B 1 201 ? -0.874 -7.572 167.629 1.00 15.75 201 LYS B O 1
ATOM 3699 N N . LEU B 1 202 ? -1.746 -7.839 169.686 1.00 17.58 202 LEU B N 1
ATOM 3700 C CA . LEU B 1 202 ? -3.080 -8.084 169.176 1.00 18.88 202 LEU B CA 1
ATOM 3701 C C . LEU B 1 202 ? -4.146 -7.347 169.962 1.00 18.29 202 LEU B C 1
ATOM 3702 O O . LEU B 1 202 ? -3.931 -6.912 171.099 1.00 15.50 202 LEU B O 1
ATOM 3707 N N . LEU B 1 203 ? -5.294 -7.195 169.319 1.00 18.08 203 LEU B N 1
ATOM 3708 C CA . LEU B 1 203 ? -6.443 -6.553 169.931 1.00 17.58 203 LEU B CA 1
ATOM 3709 C C . LEU B 1 203 ? -7.494 -7.634 169.928 1.00 18.67 203 LEU B C 1
ATOM 3710 O O . LEU B 1 203 ? -7.667 -8.342 168.929 1.00 19.65 203 LEU B O 1
ATOM 3715 N N . VAL B 1 204 ? -8.175 -7.793 171.052 1.00 19.93 204 VAL B N 1
ATOM 3716 C CA . VAL B 1 204 ? -9.215 -8.798 171.150 1.00 19.91 204 VAL B CA 1
ATOM 3717 C C . VAL B 1 204 ? -10.478 -8.152 171.697 1.00 21.84 204 VAL B C 1
ATOM 3718 O O . VAL B 1 204 ? -10.452 -7.474 172.724 1.00 21.91 204 VAL B O 1
ATOM 3722 N N . THR B 1 205 ? -11.579 -8.358 170.991 1.00 21.29 205 THR B N 1
ATOM 3723 C CA . THR B 1 205 ? -12.858 -7.812 171.397 1.00 22.52 205 THR B CA 1
ATOM 3724 C C . THR B 1 205 ? -13.903 -8.925 171.326 1.00 23.29 205 THR B C 1
ATOM 3725 O O . THR B 1 205 ? -14.154 -9.482 170.255 1.00 22.06 205 THR B O 1
ATOM 3729 N N . CYS B 1 206 ? -14.471 -9.257 172.482 1.00 24.63 206 CYS B N 1
ATOM 3730 C CA . CYS B 1 206 ? -15.486 -10.298 172.601 1.00 25.56 206 CYS B CA 1
ATOM 3731 C C . CYS B 1 206 ? -16.837 -9.669 172.941 1.00 27.92 206 CYS B C 1
ATOM 3732 O O . CYS B 1 206 ? -16.938 -8.829 173.842 1.00 26.49 206 CYS B O 1
ATOM 3735 N N . GLN B 1 207 ? -17.871 -10.082 172.214 1.00 30.44 207 GLN B N 1
ATOM 3736 C CA . GLN B 1 207 ? -19.210 -9.556 172.425 1.00 34.56 207 GLN B CA 1
ATOM 3737 C C . GLN B 1 207 ? -20.281 -10.634 172.276 1.00 35.37 207 GLN B C 1
ATOM 3738 O O . GLN B 1 207 ? -20.193 -11.498 171.405 1.00 36.29 207 GLN B O 1
ATOM 3744 N N . SER B 1 208 ? -21.285 -10.587 173.141 1.00 36.73 208 SER B N 1
ATOM 3745 C CA . SER B 1 208 ? -22.377 -11.557 173.088 1.00 38.57 208 SER B CA 1
ATOM 3746 C C . SER B 1 208 ? -23.301 -11.223 171.919 1.00 39.58 208 SER B C 1
ATOM 3747 O O . SER B 1 208 ? -23.381 -10.075 171.493 1.00 38.86 208 SER B O 1
ATOM 3750 N N . VAL B 1 209 ? -23.996 -12.233 171.408 1.00 42.86 209 VAL B N 1
ATOM 3751 C CA . VAL B 1 209 ? -24.915 -12.059 170.283 1.00 45.62 209 VAL B CA 1
ATOM 3752 C C . VAL B 1 209 ? -25.893 -10.893 170.437 1.00 46.73 209 VAL B C 1
ATOM 3753 O O . VAL B 1 209 ? -26.408 -10.375 169.445 1.00 45.68 209 VAL B O 1
ATOM 3757 N N . ASP B 1 210 ? -26.140 -10.479 171.677 1.00 48.19 210 ASP B N 1
ATOM 3758 C CA . ASP B 1 210 ? -27.075 -9.392 171.947 1.00 49.72 210 ASP B CA 1
ATOM 3759 C C . ASP B 1 210 ? -26.385 -8.112 172.384 1.00 49.89 210 ASP B C 1
ATOM 3760 O O . ASP B 1 210 ? -27.044 -7.123 172.702 1.00 50.25 210 ASP B O 1
ATOM 3765 N N . GLY B 1 211 ? -25.059 -8.141 172.421 1.00 49.46 211 GLY B N 1
ATOM 3766 C CA . GLY B 1 211 ? -24.304 -6.960 172.801 1.00 48.82 211 GLY B CA 1
ATOM 3767 C C . GLY B 1 211 ? -24.484 -6.454 174.219 1.00 48.62 211 GLY B C 1
ATOM 3768 O O . GLY B 1 211 ? -24.162 -5.300 174.509 1.00 48.53 211 GLY B O 1
ATOM 3769 N N . ARG B 1 212 ? -24.997 -7.296 175.109 1.00 48.62 212 ARG B N 1
ATOM 3770 C CA . ARG B 1 212 ? -25.174 -6.880 176.494 1.00 47.02 212 ARG B CA 1
ATOM 3771 C C . ARG B 1 212 ? -23.835 -7.046 177.203 1.00 44.85 212 ARG B C 1
ATOM 3772 O O . ARG B 1 212 ? -23.488 -6.274 178.096 1.00 43.93 212 ARG B O 1
ATOM 3780 N N . LYS B 1 213 ? -23.077 -8.060 176.795 1.00 43.38 213 LYS B N 1
ATOM 3781 C CA . LYS B 1 213 ? -21.771 -8.319 177.391 1.00 42.24 213 LYS B CA 1
ATOM 3782 C C . LYS B 1 213 ? -20.662 -8.137 176.368 1.00 40.22 213 LYS B C 1
ATOM 3783 O O . LYS B 1 213 ? -20.743 -8.634 175.241 1.00 41.21 213 LYS B O 1
ATOM 3789 N N . ILE B 1 214 ? -19.622 -7.418 176.761 1.00 37.90 214 ILE B N 1
ATOM 3790 C CA . ILE B 1 214 ? -18.511 -7.187 175.858 1.00 35.92 214 ILE B CA 1
ATOM 3791 C C . ILE B 1 214 ? -17.250 -6.800 176.599 1.00 34.11 214 ILE B C 1
ATOM 3792 O O . ILE B 1 214 ? -17.298 -6.121 177.621 1.00 35.27 214 ILE B O 1
ATOM 3797 N N . LYS B 1 215 ? -16.122 -7.272 176.083 1.00 31.82 215 LYS B N 1
ATOM 3798 C CA . LYS B 1 215 ? -14.821 -6.968 176.658 1.00 29.99 215 LYS B CA 1
ATOM 3799 C C . LYS B 1 215 ? -13.814 -6.738 175.538 1.00 27.86 215 LYS B C 1
ATOM 3800 O O . LYS B 1 215 ? -13.893 -7.356 174.476 1.00 26.26 215 LYS B O 1
ATOM 3806 N N . THR B 1 216 ? -12.870 -5.837 175.779 1.00 26.70 216 THR B N 1
ATOM 3807 C CA . THR B 1 216 ? -11.821 -5.562 174.805 1.00 24.56 216 THR B CA 1
ATOM 3808 C C . THR B 1 216 ? -10.516 -5.502 175.585 1.00 21.78 216 THR B C 1
ATOM 3809 O O . THR B 1 216 ? -10.482 -5.079 176.741 1.00 21.10 216 THR B O 1
ATOM 3813 N N . ALA B 1 217 ? -9.439 -5.939 174.958 1.00 19.21 217 ALA B N 1
ATOM 3814 C CA . ALA B 1 217 ? -8.152 -5.920 175.618 1.00 18.03 217 ALA B CA 1
ATOM 3815 C C . ALA B 1 217 ? -7.036 -5.914 174.588 1.00 16.38 217 ALA B C 1
ATOM 3816 O O . ALA B 1 217 ? -7.205 -6.410 173.472 1.00 16.37 217 ALA B O 1
ATOM 3818 N N . GLU B 1 218 ? -5.903 -5.339 174.967 1.00 15.37 218 GLU B N 1
ATOM 3819 C CA . GLU B 1 218 ? -4.744 -5.292 174.091 1.00 15.80 218 GLU B CA 1
ATOM 3820 C C . GLU B 1 218 ? -3.733 -6.244 174.717 1.00 14.88 218 GLU B C 1
ATOM 3821 O O . GLU B 1 218 ? -3.560 -6.257 175.935 1.00 15.42 218 GLU B O 1
ATOM 3827 N N . ILE B 1 219 ? -3.084 -7.051 173.891 1.00 15.40 219 ILE B N 1
ATOM 3828 C CA . ILE B 1 219 ? -2.123 -8.020 174.405 1.00 15.63 219 ILE B CA 1
ATOM 3829 C C . ILE B 1 219 ? -0.817 -8.116 173.630 1.00 14.51 219 ILE B C 1
ATOM 3830 O O . ILE B 1 219 ? -0.818 -8.279 172.418 1.00 16.06 219 ILE B O 1
ATOM 3835 N N . ASN B 1 220 ? 0.295 -8.014 174.344 1.00 14.72 220 ASN B N 1
ATOM 3836 C CA . ASN B 1 220 ? 1.619 -8.170 173.748 1.00 14.47 220 ASN B CA 1
ATOM 3837 C C . ASN B 1 220 ? 2.069 -9.575 174.148 1.00 14.25 220 ASN B C 1
ATOM 3838 O O . ASN B 1 220 ? 1.930 -9.965 175.304 1.00 12.94 220 ASN B O 1
ATOM 3843 N N . ILE B 1 221 ? 2.575 -10.352 173.200 1.00 15.02 221 ILE B N 1
ATOM 3844 C CA . ILE B 1 221 ? 3.014 -11.696 173.545 1.00 15.08 221 ILE B CA 1
ATOM 3845 C C . ILE B 1 221 ? 4.444 -11.925 173.099 1.00 15.72 221 ILE B C 1
ATOM 3846 O O . ILE B 1 221 ? 4.878 -11.422 172.061 1.00 13.96 221 ILE B O 1
ATOM 3851 N N . LEU B 1 222 ? 5.173 -12.690 173.901 1.00 18.62 222 LEU B N 1
ATOM 3852 C CA . LEU B 1 222 ? 6.560 -13.007 173.607 1.00 19.04 222 LEU B CA 1
ATO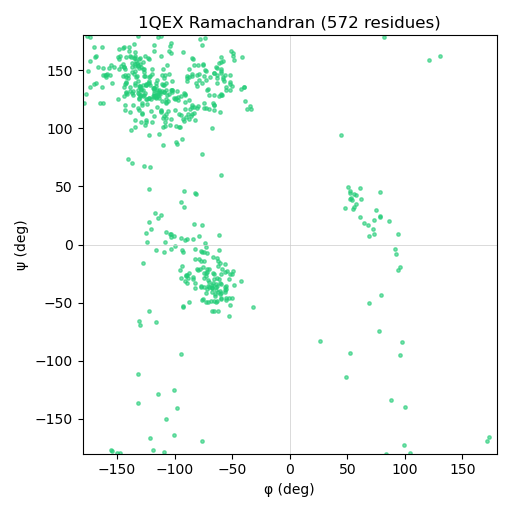M 3853 C C . LEU B 1 222 ? 6.688 -14.505 173.387 1.00 19.60 222 LEU B C 1
ATOM 3854 O O . LEU B 1 222 ? 6.278 -15.303 174.225 1.00 20.23 222 LEU B O 1
ATOM 3859 N N . VAL B 1 223 ? 7.264 -14.889 172.258 1.00 21.35 223 VAL B N 1
ATOM 3860 C CA . VAL B 1 223 ? 7.431 -16.297 171.949 1.00 22.24 223 VAL B CA 1
ATOM 3861 C C . VAL B 1 223 ? 8.716 -16.865 172.555 1.00 24.28 223 VAL B C 1
ATOM 3862 O O . VAL B 1 223 ? 9.817 -16.501 172.149 1.00 26.79 223 VAL B O 1
ATOM 3866 N N . ASP B 1 224 ? 8.568 -17.730 173.552 1.00 24.48 224 ASP B N 1
ATOM 3867 C CA . ASP B 1 224 ? 9.717 -18.368 174.185 1.00 25.48 224 ASP B CA 1
ATOM 3868 C C . ASP B 1 224 ? 9.894 -19.692 173.446 1.00 27.58 224 ASP B C 1
ATOM 3869 O O . ASP B 1 224 ? 9.305 -20.712 173.822 1.00 26.59 224 ASP B O 1
ATOM 3874 N N . THR B 1 225 ? 10.705 -19.676 172.398 1.00 28.52 225 THR B N 1
ATOM 3875 C CA . THR B 1 225 ? 10.901 -20.873 171.600 1.00 31.59 225 THR B CA 1
ATOM 3876 C C . THR B 1 225 ? 11.624 -22.026 172.320 1.00 31.63 225 THR B C 1
ATOM 3877 O O . THR B 1 225 ? 11.326 -23.197 172.083 1.00 31.24 225 THR B O 1
ATOM 3881 N N . VAL B 1 226 ? 12.548 -21.692 173.212 1.00 32.09 226 VAL B N 1
ATOM 3882 C CA . VAL B 1 226 ? 13.310 -22.696 173.948 1.00 32.68 226 VAL B CA 1
ATOM 3883 C C . VAL B 1 226 ? 12.466 -23.567 174.877 1.00 32.43 226 VAL B C 1
ATOM 3884 O O . VAL B 1 226 ? 12.707 -24.765 174.997 1.00 32.53 226 VAL B O 1
ATOM 3888 N N . ASN B 1 227 ? 11.483 -22.965 175.536 1.00 30.76 227 ASN B N 1
ATOM 3889 C CA . ASN B 1 227 ? 10.618 -23.696 176.456 1.00 29.67 227 ASN B CA 1
ATOM 3890 C C . ASN B 1 227 ? 9.267 -23.978 175.805 1.00 27.77 227 ASN B C 1
ATOM 3891 O O . ASN B 1 227 ? 8.344 -24.476 176.451 1.00 26.33 227 ASN B O 1
ATOM 3896 N N . SER B 1 228 ? 9.165 -23.651 174.520 1.00 27.09 228 SER B N 1
ATOM 3897 C CA . SER B 1 228 ? 7.929 -23.847 173.770 1.00 26.95 228 SER B CA 1
ATOM 3898 C C . SER B 1 228 ? 6.726 -23.249 174.493 1.00 26.35 228 SER B C 1
ATOM 3899 O O . SER B 1 228 ? 5.708 -23.912 174.676 1.00 24.85 228 SER B O 1
ATOM 3902 N N . GLU B 1 229 ? 6.859 -21.991 174.915 1.00 25.70 229 GLU B N 1
ATOM 3903 C CA . GLU B 1 229 ? 5.780 -21.297 175.609 1.00 24.49 229 GLU B CA 1
ATOM 3904 C C . GLU B 1 229 ? 5.616 -19.889 175.056 1.00 22.76 229 GLU B C 1
ATOM 3905 O O . GLU B 1 229 ? 6.416 -19.428 174.239 1.00 20.97 229 GLU B O 1
ATOM 3911 N N . VAL B 1 230 ? 4.565 -19.213 175.494 1.00 22.07 230 VAL B N 1
ATOM 3912 C CA . VAL B 1 230 ? 4.322 -17.847 175.061 1.00 22.35 230 VAL B CA 1
ATOM 3913 C C . VAL B 1 230 ? 3.914 -17.012 176.260 1.00 21.41 230 VAL B C 1
ATOM 3914 O O . VAL B 1 230 ? 2.926 -17.304 176.926 1.00 20.50 230 VAL B O 1
ATOM 3918 N N . ILE B 1 231 ? 4.709 -15.984 176.536 1.00 19.83 231 ILE B N 1
ATOM 3919 C CA . ILE B 1 231 ? 4.456 -15.080 177.648 1.00 19.76 231 ILE B CA 1
ATOM 3920 C C . ILE B 1 231 ? 3.564 -13.963 177.141 1.00 18.96 231 ILE B C 1
ATOM 3921 O O . ILE B 1 231 ? 3.728 -13.497 176.017 1.00 18.90 231 ILE B O 1
ATOM 3926 N N . SER B 1 232 ? 2.616 -13.534 177.960 1.00 19.24 232 SER B N 1
ATOM 3927 C CA . SER B 1 232 ? 1.713 -12.475 177.534 1.00 20.22 232 SER B CA 1
ATOM 3928 C C . SER B 1 232 ? 1.517 -11.372 178.555 1.00 20.82 232 SER B C 1
ATOM 3929 O O . SER B 1 232 ? 1.700 -11.566 179.759 1.00 20.06 232 SER B O 1
ATOM 3932 N N . SER B 1 233 ? 1.129 -10.207 178.052 1.00 21.42 233 SER B N 1
ATOM 3933 C CA . SER B 1 233 ? 0.877 -9.058 178.900 1.00 21.39 233 SER B CA 1
ATOM 3934 C C . SER B 1 233 ? -0.383 -8.356 178.404 1.00 20.97 233 SER B C 1
ATOM 3935 O O . SER B 1 233 ? -0.352 -7.589 177.433 1.00 21.54 233 SER B O 1
ATOM 3938 N N . GLU B 1 234 ? -1.496 -8.643 179.074 1.00 21.11 234 GLU B N 1
ATOM 3939 C CA . GLU B 1 234 ? -2.802 -8.085 178.724 1.00 21.88 234 GLU B CA 1
ATOM 3940 C C . GLU B 1 234 ? -3.091 -6.793 179.489 1.00 21.47 234 GLU B C 1
ATOM 3941 O O . GLU B 1 234 ? -2.950 -6.750 180.706 1.00 20.52 234 GLU B O 1
ATOM 3947 N N . TYR B 1 235 ? -3.512 -5.746 178.781 1.00 21.19 235 TYR B N 1
ATOM 3948 C CA . TYR B 1 235 ? -3.800 -4.476 179.438 1.00 19.25 235 TYR B CA 1
ATOM 3949 C C . TYR B 1 235 ? -4.887 -3.663 178.731 1.00 18.22 235 TYR B C 1
ATOM 3950 O O . TYR B 1 235 ? -5.442 -4.095 177.726 1.00 17.63 235 TYR B O 1
ATOM 3959 N N . ALA B 1 236 ? -5.186 -2.482 179.270 1.00 19.32 236 ALA B N 1
ATOM 3960 C CA . ALA B 1 236 ? -6.225 -1.611 178.714 1.00 19.75 236 ALA B CA 1
ATOM 3961 C C . ALA B 1 236 ? -7.536 -2.388 178.584 1.00 19.32 236 ALA B C 1
ATOM 3962 O O . ALA B 1 236 ? -8.282 -2.231 177.618 1.00 19.75 236 ALA B O 1
ATOM 3964 N N . VAL B 1 237 ? -7.801 -3.238 179.563 1.00 18.51 237 VAL B N 1
ATOM 3965 C CA . VAL B 1 237 ? -9.009 -4.037 179.564 1.00 19.49 237 VAL B CA 1
ATOM 3966 C C . VAL B 1 237 ? -10.229 -3.158 179.828 1.00 21.08 237 VAL B C 1
ATOM 3967 O O . VAL B 1 237 ? -10.201 -2.307 180.712 1.00 22.25 237 VAL B O 1
ATOM 3971 N N . MET B 1 238 ? -11.279 -3.347 179.037 1.00 21.82 238 MET B N 1
ATOM 3972 C CA . MET B 1 238 ? -12.520 -2.600 179.216 1.00 23.54 238 MET B CA 1
ATOM 3973 C C . MET B 1 238 ? -13.694 -3.558 179.026 1.00 24.94 238 MET B C 1
ATOM 3974 O O . MET B 1 238 ? -13.704 -4.383 178.108 1.00 26.09 238 MET B O 1
ATOM 3979 N N . ARG B 1 239 ? -14.670 -3.450 179.922 1.00 27.20 239 ARG B N 1
ATOM 3980 C CA . ARG B 1 239 ? -15.848 -4.308 179.910 1.00 29.18 239 ARG B CA 1
ATOM 3981 C C . ARG B 1 239 ? -17.116 -3.479 180.093 1.00 29.93 239 ARG B C 1
ATOM 3982 O O . ARG B 1 239 ? -17.068 -2.373 180.630 1.00 29.67 239 ARG B O 1
ATOM 3990 N N . VAL B 1 240 ? -18.250 -4.021 179.661 1.00 32.00 240 VAL B N 1
ATOM 3991 C CA . VAL B 1 240 ? -19.516 -3.318 179.802 1.00 35.17 240 VAL B CA 1
ATOM 3992 C C . VAL B 1 240 ? -20.590 -4.082 180.592 1.00 38.30 240 VAL B C 1
ATOM 3993 O O . VAL B 1 240 ? -21.092 -3.581 181.602 1.00 41.23 240 VAL B O 1
ATOM 3997 N N . GLY B 1 241 ? -20.936 -5.288 180.153 1.00 39.63 241 GLY B N 1
ATOM 3998 C CA . GLY B 1 241 ? -21.968 -6.042 180.853 1.00 41.77 241 GLY B CA 1
ATOM 3999 C C . GLY B 1 241 ? -21.482 -6.990 181.935 1.00 43.26 241 GLY B C 1
ATOM 4000 O O . GLY B 1 241 ? -22.084 -8.036 182.163 1.00 43.43 241 GLY B O 1
ATOM 4001 N N . ASN B 1 242 ? -20.397 -6.627 182.608 1.00 44.30 242 ASN B N 1
ATOM 4002 C CA . ASN B 1 242 ? -19.846 -7.464 183.664 1.00 46.03 242 ASN B CA 1
ATOM 4003 C C . ASN B 1 242 ? -20.718 -7.505 184.918 1.00 48.68 242 ASN B C 1
ATOM 4004 O O . ASN B 1 242 ? -20.918 -6.491 185.586 1.00 48.17 242 ASN B O 1
ATOM 4009 N N . GLU B 1 243 ? -21.224 -8.695 185.233 1.00 51.69 243 GLU B N 1
ATOM 4010 C CA . GLU B 1 243 ? -22.072 -8.903 186.401 1.00 54.23 243 GLU B CA 1
ATOM 4011 C C . GLU B 1 243 ? -21.374 -8.537 187.708 1.00 55.56 243 GLU B C 1
ATOM 4012 O O . GLU B 1 243 ? -22.007 -8.051 188.646 1.00 56.76 243 GLU B O 1
ATOM 4018 N N . THR B 1 244 ? -20.070 -8.775 187.765 1.00 56.81 244 THR B N 1
ATOM 4019 C CA . THR B 1 244 ? -19.281 -8.463 188.950 1.00 57.95 244 THR B CA 1
ATOM 4020 C C . THR B 1 244 ? -18.004 -7.767 188.501 1.00 58.55 244 THR B C 1
ATOM 4021 O O . THR B 1 244 ? -17.551 -7.960 187.373 1.00 58.09 244 THR B O 1
ATOM 4025 N N . GLU B 1 245 ? -17.426 -6.949 189.374 1.00 59.25 245 GLU B N 1
ATOM 4026 C CA . GLU B 1 245 ? -16.192 -6.248 189.034 1.00 60.44 245 GLU B CA 1
ATOM 4027 C C . GLU B 1 245 ? -15.032 -7.235 189.115 1.00 60.09 245 GLU B C 1
ATOM 4028 O O . GLU B 1 245 ? -13.862 -6.850 189.170 1.00 60.12 245 GLU B O 1
ATOM 4034 N N . GLU B 1 246 ? -15.390 -8.516 189.109 1.00 59.60 246 GLU B N 1
ATOM 4035 C CA . GLU B 1 246 ? -14.442 -9.621 189.172 1.00 58.41 246 GLU B CA 1
ATOM 4036 C C . GLU B 1 246 ? -14.744 -10.564 188.011 1.00 56.55 246 GLU B C 1
ATOM 4037 O O . GLU B 1 246 ? -13.929 -11.418 187.654 1.00 57.70 246 GLU B O 1
ATOM 4043 N N . ASP B 1 247 ? -15.930 -10.397 187.433 1.00 53.49 247 ASP B N 1
ATOM 4044 C CA . ASP B 1 247 ? -16.374 -11.197 186.294 1.00 50.83 247 ASP B CA 1
ATOM 4045 C C . ASP B 1 247 ? -15.635 -10.735 185.033 1.00 49.82 247 ASP B C 1
ATOM 4046 O O . ASP B 1 247 ? -15.781 -9.594 184.597 1.00 49.40 247 ASP B O 1
ATOM 4051 N N . GLU B 1 248 ? -14.848 -11.635 184.447 1.00 47.95 248 GLU B N 1
ATOM 4052 C CA . GLU B 1 248 ? -14.043 -11.318 183.266 1.00 46.49 248 GLU B CA 1
ATOM 4053 C C . GLU B 1 248 ? -14.779 -11.199 181.933 1.00 42.89 248 GLU B C 1
ATOM 4054 O O . GLU B 1 248 ? -14.330 -10.478 181.042 1.00 41.55 248 GLU B O 1
ATOM 4060 N N . ILE B 1 249 ? -15.890 -11.917 181.796 1.00 39.27 249 ILE B N 1
ATOM 4061 C CA . ILE B 1 249 ? -16.670 -11.925 180.561 1.00 35.81 249 ILE B CA 1
ATOM 4062 C C . ILE B 1 249 ? -15.986 -12.855 179.567 1.00 34.74 249 ILE B C 1
ATOM 4063 O O . ILE B 1 249 ? -16.637 -13.641 178.879 1.00 34.27 249 ILE B O 1
ATOM 4068 N N . ALA B 1 250 ? -14.664 -12.760 179.490 1.00 32.90 250 ALA B N 1
ATOM 4069 C CA . ALA B 1 250 ? -13.901 -13.597 178.580 1.00 30.69 250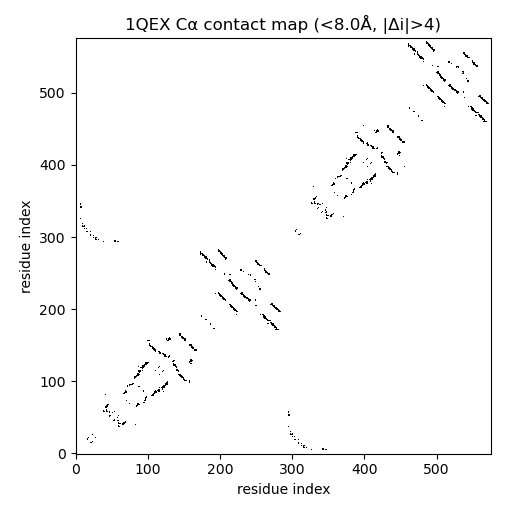 ALA B CA 1
ATOM 4070 C C . ALA B 1 250 ? -12.434 -13.607 178.967 1.00 30.80 250 ALA B C 1
ATOM 4071 O O . ALA B 1 250 ? -11.849 -12.562 179.279 1.00 29.73 250 ALA B O 1
ATOM 4073 N N . ASN B 1 251 ? -11.844 -14.796 178.956 1.00 29.40 251 ASN B N 1
ATOM 4074 C CA . ASN B 1 251 ? -10.441 -14.940 179.298 1.00 27.99 251 ASN B CA 1
ATOM 4075 C C . ASN B 1 251 ? -9.645 -15.322 178.058 1.00 24.37 251 ASN B C 1
ATOM 4076 O O . ASN B 1 251 ? -10.087 -16.138 177.244 1.00 22.07 251 ASN B O 1
ATOM 4081 N N . ILE B 1 252 ? -8.481 -14.700 177.916 1.00 22.67 252 ILE B N 1
ATOM 4082 C CA . ILE B 1 252 ? -7.600 -14.953 176.790 1.00 21.64 252 ILE B CA 1
ATOM 4083 C C . ILE B 1 252 ? -6.277 -15.509 177.304 1.00 21.49 252 ILE B C 1
ATOM 4084 O O . ILE B 1 252 ? -5.640 -14.920 178.179 1.00 20.96 252 ILE B O 1
ATOM 4089 N N . ALA B 1 253 ? -5.875 -16.651 176.756 1.00 21.04 253 ALA B N 1
ATOM 4090 C CA . ALA B 1 253 ? -4.619 -17.294 177.144 1.00 19.79 253 ALA B CA 1
ATOM 4091 C C . ALA B 1 253 ? -3.839 -17.638 175.882 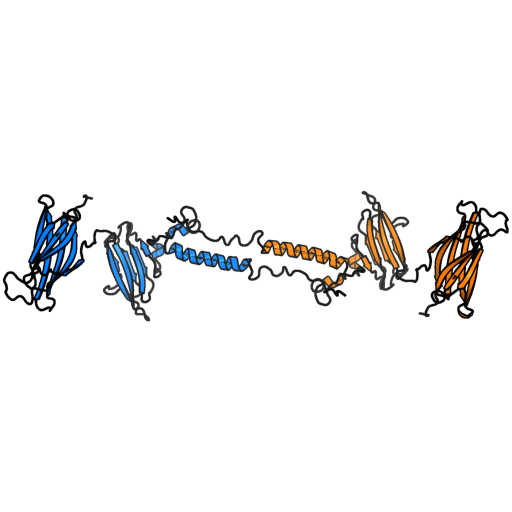1.00 19.29 253 ALA B C 1
ATOM 4092 O O . ALA B 1 253 ? -4.407 -17.715 174.790 1.00 19.49 253 ALA B O 1
ATOM 4094 N N . PHE B 1 254 ? -2.538 -17.849 176.040 1.00 18.57 254 PHE B N 1
ATOM 4095 C CA . PHE B 1 254 ? -1.676 -18.154 174.912 1.00 18.01 254 PHE B CA 1
ATOM 4096 C C . PHE B 1 254 ? -0.784 -19.359 175.190 1.00 16.98 254 PHE B C 1
ATOM 4097 O O . PHE B 1 254 ? -0.452 -19.655 176.334 1.00 18.85 254 PHE B O 1
ATOM 4105 N N . SER B 1 255 ? -0.381 -20.039 174.131 1.00 17.06 255 SER B N 1
ATOM 4106 C CA . SER B 1 255 ? 0.503 -21.191 174.253 1.00 18.99 255 SER B CA 1
ATOM 4107 C C . SER B 1 255 ? 0.884 -21.623 172.857 1.00 18.98 255 SER B C 1
ATOM 4108 O O . SER B 1 255 ? 0.435 -21.036 171.869 1.00 20.57 255 SER B O 1
ATOM 4111 N N . ILE B 1 256 ? 1.722 -22.643 172.769 1.00 19.39 256 ILE B N 1
ATOM 4112 C CA . ILE B 1 256 ? 2.093 -23.163 171.471 1.00 17.77 256 ILE B CA 1
ATOM 4113 C C . ILE B 1 256 ? 1.387 -24.507 171.318 1.00 17.56 256 ILE B C 1
ATOM 4114 O O . ILE B 1 256 ? 1.555 -25.413 172.141 1.00 16.38 256 ILE B O 1
ATOM 4119 N N . LYS B 1 257 ? 0.581 -24.620 170.272 1.00 17.07 257 LYS B N 1
ATOM 4120 C CA . LYS B 1 257 ? -0.144 -25.852 170.001 1.00 17.74 257 LYS B CA 1
ATOM 4121 C C . LYS B 1 257 ? 0.169 -26.234 168.565 1.00 19.15 257 LYS B C 1
ATOM 4122 O O . LYS B 1 257 ? 0.013 -25.415 167.653 1.00 19.11 257 LYS B O 1
ATOM 4128 N N . GLU B 1 258 ? 0.615 -27.471 168.367 1.00 18.36 258 GLU B N 1
ATOM 4129 C CA . GLU B 1 258 ? 0.952 -27.954 167.034 1.00 20.14 258 GLU B CA 1
ATOM 4130 C C . GLU B 1 258 ? 1.984 -27.038 166.394 1.00 18.46 258 GLU B C 1
ATOM 4131 O O . GLU B 1 258 ? 1.999 -26.851 165.188 1.00 18.38 258 GLU B O 1
ATOM 4137 N N . ASN B 1 259 ? 2.845 -26.465 167.226 1.00 20.58 259 ASN B N 1
ATOM 4138 C CA . ASN B 1 259 ? 3.906 -25.569 166.778 1.00 20.27 259 ASN B CA 1
ATOM 4139 C C . ASN B 1 259 ? 3.439 -24.197 166.313 1.00 21.14 259 ASN B C 1
ATOM 4140 O O . ASN B 1 259 ? 4.203 -23.447 165.703 1.00 21.69 259 ASN B O 1
ATOM 4145 N N . TYR B 1 260 ? 2.188 -23.866 166.607 1.00 19.57 260 TYR B N 1
ATOM 4146 C CA . TYR B 1 260 ? 1.662 -22.559 166.241 1.00 20.65 260 TYR B CA 1
ATOM 4147 C C . TYR B 1 260 ? 1.329 -21.735 167.470 1.00 20.18 260 TYR B C 1
ATOM 4148 O O . TYR B 1 260 ? 0.616 -22.207 168.358 1.00 20.06 260 TYR B O 1
ATOM 4157 N N . VAL B 1 261 ? 1.855 -20.513 167.530 1.00 20.15 261 VAL B N 1
ATOM 4158 C CA . VAL B 1 261 ? 1.536 -19.637 168.652 1.00 19.65 261 VAL B CA 1
ATOM 4159 C C . VAL B 1 261 ? 0.029 -19.556 168.526 1.00 17.43 261 VAL B C 1
ATOM 4160 O O . VAL B 1 261 ? -0.482 -19.268 167.444 1.00 17.42 261 VAL B O 1
ATOM 4164 N N . THR B 1 262 ? -0.674 -19.817 169.621 1.00 16.75 262 THR B N 1
ATOM 4165 C CA . THR B 1 262 ? -2.126 -19.867 169.593 1.00 14.99 262 THR B CA 1
ATOM 4166 C C . THR B 1 262 ? -2.842 -19.138 170.710 1.00 15.22 262 THR B C 1
ATOM 4167 O O . THR B 1 262 ? -2.436 -19.197 171.869 1.00 15.68 262 THR B O 1
ATOM 4171 N N . ALA B 1 263 ? -3.927 -18.461 170.351 1.00 15.88 263 ALA B N 1
ATOM 4172 C CA . ALA B 1 263 ? -4.734 -17.738 171.324 1.00 16.88 263 ALA B CA 1
ATOM 4173 C C . ALA B 1 263 ? -5.911 -18.624 171.715 1.00 18.14 263 ALA B C 1
ATOM 4174 O O . ALA B 1 263 ? -6.629 -19.116 170.845 1.00 19.30 263 ALA B O 1
ATOM 4176 N N . THR B 1 264 ? -6.099 -18.840 173.015 1.00 17.91 264 THR B N 1
ATOM 4177 C CA . THR B 1 264 ? -7.218 -19.637 173.482 1.00 19.57 264 THR B CA 1
ATOM 4178 C C . THR B 1 264 ? -8.183 -18.703 174.211 1.00 21.47 264 THR B C 1
ATOM 4179 O O . THR B 1 264 ? -7.860 -18.115 175.248 1.00 21.76 264 THR B O 1
ATOM 4183 N N . ILE B 1 265 ? -9.371 -18.559 173.647 1.00 23.08 265 ILE B N 1
ATOM 4184 C CA . ILE B 1 265 ? -10.371 -17.683 174.220 1.00 24.87 265 ILE B CA 1
ATOM 4185 C C . ILE B 1 265 ? -11.561 -18.480 174.736 1.00 25.64 265 ILE B C 1
ATOM 4186 O O . ILE B 1 265 ? -12.162 -19.281 174.014 1.00 24.51 265 ILE B O 1
ATOM 4191 N N . SER B 1 266 ? -11.884 -18.258 176.003 1.00 27.63 266 SER B N 1
ATOM 4192 C CA . SER B 1 266 ? -12.981 -18.956 176.642 1.00 29.53 266 SER B CA 1
ATOM 4193 C C . SER B 1 266 ? -13.899 -17.980 177.381 1.00 30.98 266 SER B C 1
ATOM 4194 O O . SER B 1 266 ? -13.465 -16.903 177.796 1.00 29.99 266 SER B O 1
ATOM 4197 N N . SER B 1 267 ? -15.160 -18.372 177.554 1.00 32.30 267 SER B N 1
ATOM 4198 C CA . SER B 1 267 ? -16.135 -17.530 178.237 1.00 35.00 267 SER B CA 1
ATOM 4199 C C . SER B 1 267 ? -17.333 -18.307 178.783 1.00 36.43 267 SER B C 1
ATOM 4200 O O . SER B 1 267 ? -17.773 -19.284 178.180 1.00 35.66 267 SER B O 1
ATOM 4203 N N . SER B 1 268 ? -17.861 -17.853 179.919 1.00 39.95 268 SER B N 1
ATOM 4204 C CA . SER B 1 268 ? -19.026 -18.478 180.553 1.00 42.78 268 SER B CA 1
ATOM 4205 C C . SER B 1 268 ? -20.267 -18.192 179.720 1.00 43.80 268 SER B C 1
ATOM 4206 O O . SER B 1 268 ? -21.040 -19.091 179.400 1.00 44.63 268 SER B O 1
ATOM 4209 N N . THR B 1 269 ? -20.450 -16.919 179.386 1.00 44.59 269 THR B N 1
ATOM 4210 C CA . THR B 1 269 ? -21.587 -16.484 178.589 1.00 45.29 269 THR B CA 1
ATOM 4211 C C . THR B 1 269 ? -21.690 -17.310 177.318 1.00 46.01 269 THR B C 1
ATOM 4212 O O . THR B 1 269 ? -20.684 -17.597 176.671 1.00 46.82 269 THR B O 1
ATOM 4216 N N . VAL B 1 270 ? -22.913 -17.689 176.962 1.00 46.89 270 VAL B N 1
ATOM 4217 C CA . VAL B 1 270 ? -23.143 -18.493 175.768 1.00 46.73 270 VAL B CA 1
ATOM 4218 C C . VAL B 1 270 ? -23.351 -17.608 174.545 1.00 45.62 270 VAL B C 1
ATOM 4219 O O . VAL B 1 270 ? -23.925 -16.525 174.645 1.00 46.39 270 VAL B O 1
ATOM 4223 N N . GLY B 1 271 ? -22.879 -18.073 173.394 1.00 44.17 271 GLY B N 1
ATOM 4224 C CA . GLY B 1 271 ? -23.025 -17.306 172.170 1.00 42.73 271 GLY B CA 1
ATOM 4225 C C . GLY B 1 271 ? -22.082 -16.119 172.071 1.00 42.33 271 GLY B C 1
ATOM 4226 O O . GLY B 1 271 ? -22.407 -15.111 171.445 1.00 43.75 271 GLY B O 1
ATOM 4227 N N . MET B 1 272 ? -20.912 -16.234 172.688 1.00 40.84 272 MET B N 1
ATOM 4228 C CA . MET B 1 272 ? -19.923 -15.165 172.663 1.00 39.33 272 MET B CA 1
ATOM 4229 C C . MET B 1 272 ? -19.117 -15.165 171.377 1.00 38.67 272 MET B C 1
ATOM 4230 O O . MET B 1 272 ? -18.708 -16.226 170.897 1.00 37.94 272 MET B O 1
ATOM 4235 N N . ARG B 1 273 ? -18.908 -13.971 170.820 1.00 37.31 273 ARG B N 1
ATOM 4236 C CA . ARG B 1 273 ? -18.105 -13.796 169.604 1.00 36.04 273 ARG B CA 1
ATOM 4237 C C . ARG B 1 273 ? -16.770 -13.166 169.997 1.00 33.27 273 ARG B C 1
ATOM 4238 O O . ARG B 1 273 ? -16.684 -12.469 171.005 1.00 33.67 273 ARG B O 1
ATOM 4246 N N . ALA B 1 274 ? -15.733 -13.400 169.199 1.00 29.88 274 ALA B N 1
ATOM 4247 C CA . ALA B 1 274 ? -14.422 -12.838 169.506 1.00 27.86 274 ALA B CA 1
ATOM 4248 C C . ALA B 1 274 ? -13.650 -12.398 168.272 1.00 25.19 274 ALA B C 1
ATOM 4249 O O . ALA B 1 274 ? -13.308 -13.217 167.422 1.00 25.24 274 ALA B O 1
ATOM 4251 N N . ALA B 1 275 ? -13.392 -11.099 168.182 1.00 22.38 275 ALA B N 1
ATOM 4252 C CA . ALA B 1 275 ? -12.621 -10.535 167.077 1.00 21.14 275 ALA B CA 1
ATOM 4253 C C . ALA B 1 275 ? -11.160 -10.526 167.520 1.00 19.66 275 ALA B C 1
ATOM 4254 O O . ALA B 1 275 ? -10.837 -10.042 168.606 1.00 20.20 275 ALA B O 1
ATOM 4256 N N . VAL B 1 276 ? -10.286 -11.076 166.686 1.00 19.41 276 VAL B N 1
ATOM 4257 C CA . VAL B 1 276 ? -8.862 -11.124 166.994 1.00 18.80 276 VAL B CA 1
ATOM 4258 C C . VAL B 1 276 ? -8.106 -10.523 165.820 1.00 18.76 276 VAL B C 1
ATOM 4259 O O . VAL B 1 276 ? -8.322 -10.906 164.676 1.00 19.71 276 VAL B O 1
ATOM 4263 N N . LYS B 1 277 ? -7.233 -9.566 166.109 1.00 19.01 277 LYS B N 1
ATOM 4264 C CA . LYS B 1 277 ? -6.451 -8.896 165.073 1.00 19.08 277 LYS B CA 1
ATOM 4265 C C . LYS B 1 277 ? -5.022 -8.638 165.580 1.00 18.19 277 LYS B C 1
ATOM 4266 O O . LYS B 1 277 ? -4.832 -8.121 166.681 1.00 18.16 277 LYS B O 1
ATOM 4272 N N . VAL B 1 278 ? -4.029 -9.024 164.784 1.00 16.88 278 VAL B N 1
ATOM 4273 C CA . VAL B 1 278 ? -2.622 -8.812 165.126 1.00 16.21 278 VAL B CA 1
ATOM 4274 C C . VAL B 1 278 ? -2.227 -7.506 164.442 1.00 16.33 278 VAL B C 1
ATOM 4275 O O . VAL B 1 278 ? -2.155 -7.447 163.214 1.00 18.89 278 VAL B O 1
ATOM 4279 N N . ILE B 1 279 ? -1.966 -6.466 165.225 1.00 15.78 279 ILE B N 1
ATOM 4280 C CA . ILE B 1 279 ? -1.638 -5.169 164.646 1.00 16.99 279 ILE B CA 1
ATOM 4281 C C . ILE B 1 279 ? -0.162 -4.801 164.592 1.00 17.62 279 ILE B C 1
ATOM 4282 O O . ILE B 1 279 ? 0.196 -3.741 164.093 1.00 18.06 279 ILE B O 1
ATOM 4287 N N . ALA B 1 280 ? 0.695 -5.676 165.095 1.00 17.23 280 ALA B N 1
ATOM 4288 C CA . ALA B 1 280 ? 2.129 -5.424 165.040 1.00 18.95 280 ALA B CA 1
ATOM 4289 C C . ALA B 1 280 ? 2.899 -6.696 165.363 1.00 18.44 280 ALA B C 1
ATOM 4290 O O . ALA B 1 280 ? 2.384 -7.563 166.067 1.00 18.61 280 ALA B O 1
ATOM 4292 N N . THR B 1 281 ? 4.116 -6.811 164.832 1.00 18.61 281 THR B N 1
ATOM 4293 C CA . THR B 1 281 ? 4.982 -7.958 165.103 1.00 19.28 281 THR B CA 1
ATOM 4294 C C . THR B 1 281 ? 6.434 -7.517 165.042 1.00 19.56 281 THR B C 1
ATOM 4295 O O . THR B 1 281 ? 6.752 -6.473 164.476 1.00 20.19 281 THR B O 1
ATOM 4299 N N . GLN B 1 282 ? 7.305 -8.325 165.635 1.00 17.57 282 GLN B N 1
ATOM 4300 C CA . GLN B 1 282 ? 8.734 -8.065 165.622 1.00 18.05 282 GLN B CA 1
ATOM 4301 C C . GLN B 1 282 ? 9.479 -9.392 165.533 1.00 19.34 282 GLN B C 1
ATOM 4302 O O . GLN B 1 282 ? 9.238 -10.332 166.310 1.00 16.96 282 GLN B O 1
ATOM 4308 N N . LYS B 1 283 ? 10.378 -9.454 164.563 1.00 20.01 283 LYS B N 1
ATOM 4309 C CA . LYS B 1 283 ? 11.178 -10.637 164.326 1.00 21.17 283 LYS B CA 1
ATOM 4310 C C . LYS B 1 283 ? 12.637 -10.233 164.383 1.00 20.52 283 LYS B C 1
ATOM 4311 O O . LYS B 1 283 ? 13.048 -9.307 163.692 1.00 20.45 283 LYS B O 1
ATOM 4317 N N . ILE B 1 284 ? 13.417 -10.901 165.221 1.00 21.81 284 ILE B N 1
ATOM 4318 C CA . ILE B 1 284 ? 14.832 -10.583 165.315 1.00 25.10 284 ILE B CA 1
ATOM 4319 C C . ILE B 1 284 ? 15.489 -11.094 164.052 1.00 26.44 284 ILE B C 1
ATOM 4320 O O . ILE B 1 284 ? 15.467 -12.289 163.784 1.00 27.12 284 ILE B O 1
ATOM 4325 N N . GLY B 1 285 ? 16.047 -10.187 163.264 1.00 27.96 285 GLY B N 1
ATOM 4326 C CA . GLY B 1 285 ? 16.694 -10.597 162.036 1.00 33.73 285 GLY B CA 1
ATOM 4327 C C . GLY B 1 285 ? 18.190 -10.698 162.236 1.00 38.19 285 GLY B C 1
ATOM 4328 O O . GLY B 1 285 ? 18.660 -11.152 163.279 1.00 38.03 285 GLY B O 1
ATOM 4329 N N . VAL B 1 286 ? 18.941 -10.264 161.231 1.00 42.99 286 VAL B N 1
ATOM 4330 C CA . VAL B 1 286 ? 20.394 -10.280 161.303 1.00 47.68 286 VAL B CA 1
ATOM 4331 C C . VAL B 1 286 ? 20.873 -8.842 161.422 1.00 50.24 286 VAL B C 1
ATOM 4332 O O . VAL B 1 286 ? 20.437 -7.971 160.667 1.00 51.34 286 VAL B O 1
ATOM 4336 N N . ALA B 1 287 ? 21.761 -8.585 162.380 1.00 53.16 287 ALA B N 1
ATOM 4337 C CA . ALA B 1 287 ? 22.291 -7.236 162.568 1.00 56.35 287 ALA B CA 1
ATOM 4338 C C . ALA B 1 287 ? 22.891 -6.744 161.259 1.00 58.57 287 ALA B C 1
ATOM 4339 O O . ALA B 1 287 ? 23.648 -7.469 160.601 1.00 58.75 287 ALA B O 1
ATOM 4341 N N . GLN B 1 288 ? 22.552 -5.512 160.888 1.00 61.15 288 GLN B N 1
ATOM 4342 C CA . GLN B 1 288 ? 23.035 -4.909 159.648 1.00 63.26 288 GLN B CA 1
ATOM 4343 C C . GLN B 1 288 ? 22.358 -5.577 158.447 1.00 64.28 288 GLN B C 1
ATOM 4344 O O . GLN B 1 288 ? 21.667 -4.850 157.692 1.00 65.13 288 GLN B O 1
#

Foldseek 3Di:
DDDDDDDDDDPPVDDPDPDPVVCCVVVVVVVVVVVLVQQVFQWEPVQCVDPNQDDPNGTDGHPVGDAYEDDQVVQVDADEFSHHHADDQQPAAHEHEHEQDAAFTKYKYFHVPQNAAPGRWHWYHYQPEEPPDDGIDTGRGTGKMKMKGFHHHPDNPGYIYMDMGHPDDDFDWQDWDKAKADQVFKDKAFRFALQPFQKWKKKKKKAAPVRLWIKIWIKIWGRDVPVQFIDMDIDPIDIGNFPDPPDGDKDWDWGADPRTTMIMIGGPDPRMMMTMTTRDGHHDDDDD/DDDDDDDDDDDPVPPDDPDVVVCVVVVVVVVVVVVLVQQVFQWEPVQCVPPHQDDPRGTDGDPVGDAYDDDQVVQVDADEFSHHHADDQQPAAHEHEHEFDAAFTKYKYFHVVQNAAPGRWYWYHYVPEEPPDDGIDTGRGTRKMKMKGFHDPPDPDTYIYMDIGHNDDDQDWQDWDKDKQDPVFKDKDFRFALQPFQKWKKKKKKAAPVRLKIKIWIKMWGRPPVVQFIHMDIDPIDIHNAPDPPARQKDWDWGADPRTTMIMIGGPDPRMMMTMTTRDGHHDDDDD

Nearest PDB structures (foldseek):
  5iv7-assembly1_F  TM=9.285E-01  e=4.285E-48  Tequatrovirus T4
  2fl8-assembly1_A  TM=7.456E-01  e=5.295E-12  Tequatrovirus T4
  6e1r-assembly1_B  TM=5.483E-01  e=1.365E-03  Acinetobacter phage vB_ApiP_P1
  7alk-assembly1_A  TM=2.768E-01  e=6.574E+00  Drosophila melanogaster
  5iv7-assembly1_F  TM=9.276E-01  e=7.001E-48  Tequatrovirus T4